Protein AF-A0A349DJU7-F1 (afdb_monomer)

Structure (mmCIF, N/CA/C/O backbone):
data_AF-A0A349DJU7-F1
#
_entry.id   AF-A0A349DJU7-F1
#
loop_
_atom_site.group_PDB
_atom_site.id
_atom_site.type_symbol
_atom_site.label_atom_id
_atom_site.label_alt_id
_atom_site.label_comp_id
_atom_site.label_asym_id
_atom_site.label_entity_id
_atom_site.label_seq_id
_atom_site.pdbx_PDB_ins_code
_atom_site.Cartn_x
_atom_site.Cartn_y
_atom_site.Cartn_z
_atom_site.occupancy
_atom_site.B_iso_or_equiv
_atom_site.auth_seq_id
_atom_site.auth_comp_id
_atom_site.auth_asym_id
_atom_site.auth_atom_id
_atom_site.pdbx_PDB_model_num
ATOM 1 N N . MET A 1 1 ? -60.338 13.382 97.356 1.00 34.09 1 MET A N 1
ATOM 2 C CA . MET A 1 1 ? -60.191 11.957 96.993 1.00 34.09 1 MET A CA 1
ATOM 3 C C . MET A 1 1 ? -60.891 11.732 95.663 1.00 34.09 1 MET A C 1
ATOM 5 O O . MET A 1 1 ? -62.050 12.097 95.578 1.00 34.09 1 MET A O 1
ATOM 9 N N . ASN A 1 2 ? -60.159 11.184 94.685 1.00 32.06 2 ASN A N 1
ATOM 10 C CA . ASN A 1 2 ? -60.593 10.556 93.423 1.00 32.06 2 ASN A CA 1
ATOM 11 C C . ASN A 1 2 ? -61.542 11.343 92.493 1.00 32.06 2 ASN A C 1
ATOM 13 O O . ASN A 1 2 ? -62.693 11.595 92.809 1.00 32.06 2 ASN A O 1
ATOM 17 N N . LEU A 1 3 ? -61.018 11.850 91.368 1.00 31.94 3 LEU A N 1
ATOM 18 C CA . LEU A 1 3 ? -60.907 11.160 90.061 1.00 31.94 3 LEU A CA 1
ATOM 19 C C . LEU A 1 3 ? -62.264 11.038 89.351 1.00 31.94 3 LEU A C 1
ATOM 21 O O . LEU A 1 3 ? -63.082 10.200 89.703 1.00 31.94 3 LEU A O 1
ATOM 25 N N . SER A 1 4 ? -62.458 11.777 88.258 1.00 38.03 4 SER A N 1
ATOM 26 C CA . SER A 1 4 ? -62.221 11.244 86.903 1.00 38.03 4 SER A CA 1
ATOM 27 C C . SER A 1 4 ? -62.918 12.084 85.821 1.00 38.03 4 SER A C 1
ATOM 29 O O . SER A 1 4 ? -64.134 12.217 85.763 1.00 38.03 4 SER A O 1
ATOM 31 N N . LEU A 1 5 ? -62.064 12.678 84.984 1.00 34.38 5 LEU A N 1
ATOM 32 C CA . LEU A 1 5 ? -62.212 13.008 83.566 1.00 34.38 5 LEU A CA 1
ATOM 33 C C . LEU A 1 5 ? -63.606 12.866 82.928 1.00 34.38 5 LEU A C 1
ATOM 35 O O . LEU A 1 5 ? -63.939 11.847 82.326 1.00 34.38 5 LEU A O 1
ATOM 39 N N . LEU A 1 6 ? -64.327 13.986 82.897 1.00 33.78 6 LEU A N 1
ATOM 40 C CA . LEU A 1 6 ? -65.381 14.252 81.924 1.00 33.78 6 LEU A CA 1
ATOM 41 C C . LEU A 1 6 ? -65.068 15.562 81.190 1.00 33.78 6 LEU A C 1
ATOM 43 O O . LEU A 1 6 ? -65.587 16.617 81.538 1.00 33.78 6 LEU A O 1
ATOM 47 N N . SER A 1 7 ? -64.166 15.529 80.203 1.00 33.59 7 SER A N 1
ATOM 48 C CA . SER A 1 7 ? -64.108 16.552 79.132 1.00 33.59 7 SER A CA 1
ATOM 49 C C . SER A 1 7 ? -63.314 16.063 77.910 1.00 33.59 7 SER A C 1
ATOM 51 O O . SER A 1 7 ? -62.453 16.739 77.356 1.00 33.59 7 SER A O 1
ATOM 53 N N . ILE A 1 8 ? -63.646 14.855 77.451 1.00 41.81 8 ILE A N 1
ATOM 54 C CA . ILE A 1 8 ? -63.489 14.479 76.044 1.00 41.81 8 ILE A CA 1
ATOM 55 C C . ILE A 1 8 ? -64.510 15.306 75.244 1.00 41.81 8 ILE A C 1
ATOM 57 O O . ILE A 1 8 ? -65.687 15.311 75.591 1.00 41.81 8 ILE A O 1
ATOM 61 N N . ARG A 1 9 ? -64.049 15.950 74.159 1.00 40.59 9 ARG A N 1
ATOM 62 C CA . ARG A 1 9 ? -64.791 16.773 73.170 1.00 40.59 9 ARG A CA 1
ATOM 63 C C . ARG A 1 9 ? -64.975 18.255 73.526 1.00 40.59 9 ARG A C 1
ATOM 65 O O . ARG A 1 9 ? -66.087 18.666 73.833 1.00 40.59 9 ARG A O 1
ATOM 72 N N . ARG A 1 10 ? -63.917 19.067 73.355 1.00 37.66 10 ARG A N 1
ATOM 73 C CA . ARG A 1 10 ? -63.949 20.327 72.550 1.00 37.66 10 ARG A CA 1
ATOM 74 C C . ARG A 1 10 ? -62.709 21.237 72.637 1.00 37.66 10 ARG A C 1
ATOM 76 O O . ARG A 1 10 ? -62.737 22.296 72.026 1.00 37.66 10 ARG A O 1
ATOM 83 N N . LEU A 1 11 ? -61.603 20.830 73.271 1.00 33.38 11 LEU A N 1
ATOM 84 C CA . LEU A 1 11 ? -60.382 21.661 73.331 1.00 33.38 11 LEU A CA 1
ATOM 85 C C . LEU A 1 11 ? -59.082 20.959 72.877 1.00 33.38 11 LEU A C 1
ATOM 87 O O . LEU A 1 11 ? -58.021 21.174 73.442 1.00 33.38 11 LEU A O 1
ATOM 91 N N . LEU A 1 12 ? -59.157 20.123 71.836 1.00 34.44 12 LEU A N 1
ATOM 92 C CA . LEU A 1 12 ? -57.987 19.515 71.171 1.00 34.44 12 LEU A CA 1
ATOM 93 C C . LEU A 1 12 ? -58.093 19.633 69.639 1.00 34.44 12 LEU A C 1
ATOM 95 O O . LEU A 1 12 ? -57.813 18.694 68.905 1.00 34.44 12 LEU A O 1
ATOM 99 N N . LEU A 1 13 ? -58.531 20.802 69.152 1.00 39.12 13 LEU A N 1
ATOM 100 C CA . LEU A 1 13 ? -58.452 21.156 67.727 1.00 39.12 13 LEU A CA 1
ATOM 101 C C . LEU A 1 13 ? -57.441 22.278 67.430 1.00 39.12 13 LEU A C 1
ATOM 103 O O . LEU A 1 13 ? -57.345 22.723 66.294 1.00 39.12 13 LEU A O 1
ATOM 107 N N . ILE A 1 14 ? -56.674 22.735 68.427 1.00 39.72 14 ILE A N 1
ATOM 108 C CA . ILE A 1 14 ? -55.642 23.771 68.264 1.00 39.72 14 ILE A CA 1
ATOM 109 C C . ILE A 1 14 ? -54.470 23.442 69.204 1.00 39.72 14 ILE A C 1
ATOM 111 O O . ILE A 1 14 ? -54.390 23.995 70.292 1.00 39.72 14 ILE A O 1
ATOM 115 N N . CYS A 1 15 ? -53.654 22.443 68.837 1.00 35.25 15 CYS A N 1
ATOM 116 C CA . CYS A 1 15 ? -52.238 22.251 69.239 1.00 35.25 15 CYS A CA 1
ATOM 117 C C . CYS A 1 15 ? -51.665 20.916 68.703 1.00 35.25 15 CYS A C 1
ATOM 119 O O . CYS A 1 15 ? -50.989 20.175 69.406 1.00 35.25 15 CYS A O 1
ATOM 121 N N . GLY A 1 16 ? -51.959 20.592 67.440 1.00 33.06 16 GLY A N 1
ATOM 122 C CA . GLY A 1 16 ? -51.398 19.431 66.732 1.00 33.06 16 GLY A CA 1
ATOM 123 C C . GLY A 1 16 ? -50.909 19.768 65.323 1.00 33.06 16 GLY A C 1
ATOM 124 O O . GLY A 1 16 ? -50.737 18.879 64.500 1.00 33.06 16 GLY A O 1
ATOM 125 N N . VAL A 1 17 ? -50.714 21.058 65.036 1.00 43.84 17 VAL A N 1
ATOM 126 C CA . VAL A 1 17 ? -49.970 21.534 63.868 1.00 43.84 17 VAL A CA 1
ATOM 127 C C . VAL A 1 17 ? -48.609 21.953 64.395 1.00 43.84 17 VAL A C 1
ATOM 129 O O . VAL A 1 17 ? -48.422 23.108 64.747 1.00 43.84 17 VAL A O 1
ATOM 132 N N . LEU A 1 18 ? -47.697 20.996 64.546 1.00 36.97 18 LEU A N 1
ATOM 133 C CA . LEU A 1 18 ? -46.265 21.249 64.696 1.00 36.97 18 LEU A CA 1
ATOM 134 C C . LEU A 1 18 ? -45.506 19.966 64.338 1.00 36.97 18 LEU A C 1
ATOM 136 O O . LEU A 1 18 ? -45.513 18.984 65.072 1.00 36.97 18 LEU A O 1
ATOM 140 N N . CYS A 1 19 ? -44.853 20.028 63.179 1.00 36.84 19 CYS A N 1
ATOM 141 C CA . CYS A 1 19 ? -43.759 19.166 62.743 1.00 36.84 19 CYS A CA 1
ATOM 142 C C . CYS A 1 19 ? -44.051 17.678 62.499 1.00 36.84 19 CYS A C 1
ATOM 144 O O . CYS A 1 19 ? -43.398 16.810 63.067 1.00 36.84 19 CYS A O 1
ATOM 146 N N . THR A 1 20 ? -44.822 17.374 61.456 1.00 34.31 20 THR A N 1
ATOM 147 C CA . THR A 1 20 ? -44.313 16.400 60.475 1.00 34.31 20 THR A CA 1
ATOM 148 C C . THR A 1 20 ? -43.337 17.136 59.558 1.00 34.31 20 THR A C 1
ATOM 150 O O . THR A 1 20 ? -43.656 17.465 58.416 1.00 34.31 20 THR A O 1
ATOM 153 N N . HIS A 1 21 ? -42.150 17.464 60.080 1.00 37.03 21 HIS A N 1
ATOM 154 C CA . HIS A 1 21 ? -41.001 17.599 59.194 1.00 37.03 21 HIS A CA 1
ATOM 155 C C . HIS A 1 21 ? -40.834 16.211 58.586 1.00 37.03 21 HIS A C 1
ATOM 157 O O . HIS A 1 21 ? -40.544 15.255 59.305 1.00 37.03 21 HIS A O 1
ATOM 163 N N . PHE A 1 22 ? -41.079 16.082 57.284 1.00 36.47 22 PHE A N 1
ATOM 164 C CA . PHE A 1 22 ? -40.456 15.008 56.531 1.00 36.47 22 PHE A CA 1
ATOM 165 C C . PHE A 1 22 ? -38.965 15.121 56.845 1.00 36.47 22 PHE A C 1
ATOM 167 O O . PHE A 1 22 ? -38.322 16.074 56.412 1.00 36.47 22 PHE A O 1
ATOM 174 N N . ALA A 1 23 ? -38.441 14.225 57.681 1.00 43.50 23 ALA A N 1
ATOM 175 C CA . ALA A 1 23 ? -37.009 14.060 57.803 1.00 43.50 23 ALA A CA 1
ATOM 176 C C . ALA A 1 23 ? -36.561 13.611 56.414 1.00 43.50 23 ALA A C 1
ATOM 178 O O . ALA A 1 23 ? -36.769 12.462 56.025 1.00 43.50 23 ALA A O 1
ATOM 179 N N . THR A 1 24 ? -36.069 14.554 55.614 1.00 54.66 24 THR A N 1
ATOM 180 C CA . THR A 1 24 ? -35.351 14.242 54.388 1.00 54.66 24 THR A CA 1
ATOM 181 C C . THR A 1 24 ? -34.268 13.257 54.794 1.00 54.66 24 THR A C 1
ATOM 183 O O . THR A 1 24 ? -33.504 13.532 55.718 1.00 54.66 24 THR A O 1
ATOM 186 N N . ALA A 1 25 ? -34.289 12.060 54.208 1.00 63.22 25 ALA A N 1
ATOM 187 C CA . ALA A 1 25 ? -33.298 11.043 54.515 1.00 63.22 25 ALA A CA 1
ATOM 188 C C . ALA A 1 25 ? -31.909 11.649 54.264 1.00 63.22 25 ALA A C 1
ATOM 190 O O . ALA A 1 25 ? -31.650 12.175 53.181 1.00 63.22 25 ALA A O 1
ATOM 191 N N . GLN A 1 26 ? -31.080 11.664 55.306 1.00 77.00 26 GLN A N 1
ATOM 192 C CA . GLN A 1 26 ? -29.774 12.320 55.318 1.00 77.00 26 GLN A CA 1
ATOM 193 C C . GLN A 1 26 ? -28.694 11.318 54.926 1.00 77.00 26 GLN A C 1
ATOM 195 O O . GLN A 1 26 ? -28.809 10.142 55.272 1.00 77.00 26 GLN A O 1
ATOM 200 N N . VAL A 1 27 ? -27.645 11.799 54.255 1.00 87.62 27 VAL A N 1
ATOM 201 C CA . VAL A 1 27 ? -26.446 11.000 53.967 1.00 87.62 27 VAL A CA 1
ATOM 202 C C . VAL A 1 27 ? -25.833 10.507 55.274 1.00 87.62 27 VAL A C 1
ATOM 204 O O . VAL A 1 27 ? -25.840 11.207 56.289 1.00 87.62 27 VAL A O 1
ATOM 207 N N . THR A 1 28 ? -25.320 9.279 55.280 1.00 88.44 28 THR A N 1
ATOM 208 C CA . THR A 1 28 ? -24.712 8.724 56.491 1.00 88.44 28 THR A CA 1
ATOM 209 C C . THR A 1 28 ? -23.391 9.428 56.819 1.00 88.44 28 THR A C 1
ATOM 211 O O . THR A 1 28 ? -22.663 9.887 55.938 1.00 88.44 28 THR A O 1
ATOM 214 N N . GLN A 1 29 ? -23.021 9.477 58.105 1.00 88.00 29 GLN A N 1
ATOM 215 C CA . GLN A 1 29 ? -21.727 10.044 58.513 1.00 88.00 29 GLN A CA 1
ATOM 216 C C . GLN A 1 29 ? -20.541 9.292 57.883 1.00 88.00 29 GLN A C 1
ATOM 218 O O . GLN A 1 29 ? -19.499 9.887 57.619 1.00 88.00 29 GLN A O 1
ATOM 223 N N . GLN A 1 30 ? -20.712 7.993 57.625 1.00 90.69 30 GLN A N 1
ATOM 224 C CA . GLN A 1 30 ? -19.721 7.154 56.959 1.00 90.69 30 GLN A CA 1
ATOM 225 C C . GLN A 1 30 ? -19.504 7.598 55.502 1.00 90.69 30 GLN A C 1
ATOM 227 O O . GLN A 1 30 ? -18.368 7.867 55.118 1.00 90.69 30 GLN A O 1
ATOM 232 N N . GLU A 1 31 ? -20.581 7.776 54.728 1.00 92.81 31 GLU A N 1
ATOM 233 C CA . GLU A 1 31 ? -20.514 8.293 53.353 1.00 92.81 31 GLU A CA 1
ATOM 234 C C . GLU A 1 31 ? -19.939 9.718 53.305 1.00 92.81 31 GLU A C 1
ATOM 236 O O . GLU A 1 31 ? -19.144 10.031 52.422 1.00 92.81 31 GLU A O 1
ATOM 241 N N . PHE A 1 32 ? -20.269 10.578 54.277 1.00 91.44 32 PHE A N 1
ATOM 242 C CA . PHE A 1 32 ? -19.666 11.912 54.391 1.00 91.44 32 PHE A CA 1
ATOM 243 C C . PHE A 1 32 ? -18.145 11.843 54.590 1.00 91.44 32 PHE A C 1
ATOM 245 O O . PHE A 1 32 ? -17.389 12.553 53.921 1.00 91.44 32 PHE A O 1
ATOM 252 N N . THR A 1 33 ? -17.671 10.967 55.481 1.00 90.94 33 THR A N 1
ATOM 253 C CA . THR A 1 33 ? -16.234 10.748 55.691 1.00 90.94 33 THR A CA 1
ATOM 254 C C . THR A 1 33 ? -15.561 10.184 54.438 1.00 90.94 33 THR A C 1
ATOM 256 O O . THR A 1 33 ? -14.476 10.648 54.079 1.00 90.94 33 THR A O 1
ATOM 259 N N . ALA A 1 34 ? -16.209 9.252 53.738 1.00 93.31 34 ALA A N 1
ATOM 260 C CA . ALA A 1 34 ? -15.712 8.700 52.481 1.00 93.31 34 ALA A CA 1
ATOM 261 C C . ALA A 1 34 ? -15.630 9.766 51.371 1.00 93.31 34 ALA A C 1
ATOM 263 O O . ALA A 1 34 ? -14.615 9.844 50.679 1.00 93.31 34 ALA A O 1
ATOM 264 N N . LEU A 1 35 ? -16.625 10.657 51.247 1.00 92.56 35 LEU A N 1
ATOM 265 C CA . LEU A 1 35 ? -16.588 11.794 50.311 1.00 92.56 35 LEU A CA 1
ATOM 266 C C . LEU A 1 35 ? -15.429 12.742 50.620 1.00 92.56 35 LEU A C 1
ATOM 268 O O . LEU A 1 35 ? -14.727 13.179 49.709 1.00 92.56 35 LEU A O 1
ATOM 272 N N . LYS A 1 36 ? -15.193 13.032 51.904 1.00 90.50 36 LYS A N 1
ATOM 273 C CA . LYS A 1 36 ? -14.080 13.884 52.336 1.00 90.50 36 LYS A CA 1
ATOM 274 C C . LYS A 1 36 ? -12.725 13.276 51.978 1.00 90.50 36 LYS A C 1
ATOM 276 O O . LYS A 1 36 ? -11.843 13.974 51.480 1.00 90.50 36 LYS A O 1
ATOM 281 N N . LEU A 1 37 ? -12.551 11.976 52.210 1.00 90.75 37 LEU A N 1
ATOM 282 C CA . LEU A 1 37 ? -11.323 11.267 51.848 1.00 90.75 37 LEU A CA 1
ATOM 283 C C . LEU A 1 37 ? -11.142 11.185 50.332 1.00 90.75 37 LEU A C 1
ATOM 285 O O . LEU A 1 37 ? -10.032 11.407 49.851 1.00 90.75 37 LEU A O 1
ATOM 289 N N . LEU A 1 38 ? -12.220 10.947 49.581 1.00 90.44 38 LEU A N 1
ATOM 290 C CA . LEU A 1 38 ? -12.200 10.978 48.122 1.00 90.44 38 LEU A CA 1
ATOM 291 C C . LEU A 1 38 ? -11.766 12.358 47.606 1.00 90.44 38 LEU A C 1
ATOM 293 O O . LEU A 1 38 ? -10.837 12.434 46.808 1.00 90.44 38 LEU A O 1
ATOM 297 N N . TYR A 1 39 ? -12.350 13.446 48.112 1.00 88.81 39 TYR A N 1
ATOM 298 C CA . TYR A 1 39 ? -11.969 14.817 47.751 1.00 88.81 39 TYR A CA 1
ATOM 299 C C . TYR A 1 39 ? -10.469 15.075 47.934 1.00 88.81 39 TYR A C 1
ATOM 301 O O . TYR A 1 39 ? -9.793 15.562 47.025 1.00 88.81 39 TYR A O 1
ATOM 309 N N . HIS A 1 40 ? -9.919 14.692 49.089 1.00 86.62 40 HIS A N 1
ATOM 310 C CA . HIS A 1 40 ? -8.486 14.826 49.343 1.00 86.62 40 HIS A CA 1
ATOM 311 C C . HIS A 1 40 ? -7.646 13.905 48.450 1.00 86.62 40 HIS A C 1
ATOM 313 O O . HIS A 1 40 ? -6.588 14.321 47.980 1.00 86.62 40 HIS A O 1
ATOM 319 N N . SER A 1 41 ? -8.124 12.691 48.160 1.00 85.31 41 SER A N 1
ATOM 320 C CA . SER A 1 41 ? -7.434 11.757 47.265 1.00 85.31 41 SER A CA 1
ATOM 321 C C . SER A 1 41 ? -7.343 12.249 45.824 1.00 85.31 41 SER A C 1
ATOM 323 O O . SER A 1 41 ? -6.383 11.923 45.133 1.00 85.31 41 SER A O 1
ATOM 325 N N . LEU A 1 42 ? -8.293 13.086 45.401 1.00 83.69 42 LEU A N 1
ATOM 326 C CA . LEU A 1 42 ? -8.304 13.756 44.102 1.00 83.69 42 LEU A CA 1
ATOM 327 C C . LEU A 1 42 ? -7.402 15.005 44.071 1.00 83.69 42 LEU A C 1
ATOM 329 O O . LEU A 1 42 ? -7.373 15.707 43.065 1.00 83.69 42 LEU A O 1
ATOM 333 N N . GLY A 1 43 ? -6.677 15.299 45.157 1.00 81.75 43 GLY A N 1
ATOM 334 C CA . GLY A 1 43 ? -5.806 16.471 45.271 1.00 81.75 43 GLY A CA 1
ATOM 335 C C . GLY A 1 43 ? -6.523 17.751 45.708 1.00 81.75 43 GLY A C 1
ATOM 336 O O . GLY A 1 43 ? -5.948 18.828 45.582 1.00 81.75 43 GLY A O 1
ATOM 337 N N . GLY A 1 44 ? -7.757 17.654 46.220 1.00 80.00 44 GLY A N 1
ATOM 338 C CA . GLY A 1 44 ? -8.582 18.812 46.582 1.00 80.00 44 GLY A CA 1
ATOM 339 C C . GLY A 1 44 ? -8.873 19.732 45.389 1.00 80.00 44 GLY A C 1
ATOM 340 O O . GLY A 1 44 ? -8.525 20.912 45.439 1.00 80.00 44 GLY A O 1
ATOM 341 N N . PRO A 1 45 ? -9.438 19.197 44.293 1.00 79.06 45 PRO A N 1
ATOM 342 C CA . PRO A 1 45 ? -9.605 19.939 43.052 1.00 79.06 45 PRO A CA 1
ATOM 343 C C . PRO A 1 45 ? -10.551 21.134 43.239 1.00 79.06 45 PRO A C 1
ATOM 345 O O . PRO A 1 45 ? -11.625 21.007 43.825 1.00 79.06 45 PRO A O 1
ATOM 348 N N . THR A 1 46 ? -10.166 22.292 42.698 1.00 81.69 46 THR A N 1
ATOM 349 C CA . THR A 1 46 ? -10.887 23.568 42.865 1.00 81.69 46 THR A CA 1
ATOM 350 C C . THR A 1 46 ? -12.324 23.535 42.348 1.00 81.69 46 THR A C 1
ATOM 352 O O . THR A 1 46 ? -13.196 24.220 42.875 1.00 81.69 46 THR A O 1
ATOM 355 N N . GLU A 1 47 ? -12.591 22.721 41.330 1.00 80.81 47 GLU A N 1
ATOM 356 C CA . GLU A 1 47 ? -13.926 22.474 40.783 1.00 80.81 47 GLU A CA 1
ATOM 357 C C . GLU A 1 47 ? -14.876 21.821 41.801 1.00 80.81 47 GLU A C 1
ATOM 359 O O . GLU A 1 47 ? -16.087 21.992 41.709 1.00 80.81 47 GLU A O 1
ATOM 364 N N . LEU A 1 48 ? -14.337 21.144 42.820 1.00 84.56 48 LEU A N 1
ATOM 365 C CA . LEU A 1 48 ? -15.106 20.548 43.910 1.00 84.56 48 LEU A CA 1
ATOM 366 C C . LEU A 1 48 ? -15.115 21.421 45.170 1.00 84.56 48 LEU A C 1
ATOM 368 O O . LEU A 1 48 ? -15.529 20.951 46.221 1.00 84.56 48 LEU A O 1
ATOM 372 N N . ASN A 1 49 ? -14.734 22.703 45.092 1.00 81.94 49 ASN A N 1
ATOM 373 C CA . ASN A 1 49 ? -14.817 23.634 46.230 1.00 81.94 49 ASN A CA 1
ATOM 374 C C . ASN A 1 49 ? -16.247 23.785 46.792 1.00 81.94 49 ASN A C 1
ATOM 376 O O . ASN A 1 49 ? -16.416 24.213 47.932 1.00 81.94 49 ASN A O 1
ATOM 380 N N . GLY A 1 50 ? -17.276 23.442 46.006 1.00 82.50 50 GLY A N 1
ATOM 381 C CA . GLY A 1 50 ? -18.666 23.368 46.470 1.00 82.50 50 GLY A CA 1
ATOM 382 C C . GLY A 1 50 ? -18.934 22.225 47.458 1.00 82.50 50 GLY A C 1
ATOM 383 O O . GLY A 1 50 ? -19.932 22.267 48.175 1.00 82.50 50 GLY A O 1
ATOM 384 N N . TRP A 1 51 ? -18.046 21.227 47.537 1.00 86.75 51 TRP A N 1
ATOM 385 C CA . TRP A 1 51 ? -18.094 20.171 48.544 1.00 86.75 51 TRP A CA 1
ATOM 386 C C . TRP A 1 51 ? -17.641 20.743 49.891 1.00 86.75 51 TRP A C 1
ATOM 388 O O . TRP A 1 51 ? -16.460 20.751 50.246 1.00 86.75 51 TRP A O 1
ATOM 398 N N . ASN A 1 52 ? -18.595 21.297 50.637 1.00 82.62 52 ASN A N 1
ATOM 399 C CA . ASN A 1 52 ? -18.306 21.986 51.883 1.00 82.62 52 ASN A CA 1
ATOM 400 C C . ASN A 1 52 ? -18.145 21.000 53.053 1.00 82.62 52 ASN A C 1
ATOM 402 O O . ASN A 1 52 ? -19.124 20.512 53.608 1.00 82.62 52 ASN A O 1
ATOM 406 N N . PHE A 1 53 ? -16.900 20.773 53.477 1.00 84.12 53 PHE A N 1
ATOM 407 C CA . PHE A 1 53 ? -16.560 19.931 54.634 1.00 84.12 53 PHE A CA 1
ATOM 408 C C . PHE A 1 53 ? -16.315 20.714 55.939 1.00 84.12 53 PHE A C 1
ATOM 410 O O . PHE A 1 53 ? -15.704 20.176 56.868 1.00 84.12 53 PHE A O 1
ATOM 417 N N . THR A 1 54 ? -16.704 21.996 56.001 1.00 72.56 54 THR A N 1
ATOM 418 C CA . THR A 1 54 ? -16.473 22.859 57.179 1.00 72.56 54 THR A CA 1
ATOM 419 C C . THR A 1 54 ? -17.470 22.619 58.307 1.00 72.56 54 THR A C 1
ATOM 421 O O . THR A 1 54 ? -17.110 22.765 59.476 1.00 72.56 54 THR A O 1
ATOM 424 N N . SER A 1 55 ? -18.697 22.203 57.987 1.00 64.19 55 SER A N 1
ATOM 425 C CA . SER A 1 55 ? -19.605 21.648 58.981 1.00 64.19 55 SER A CA 1
ATOM 426 C C . SER A 1 55 ? -19.182 20.203 59.262 1.00 64.19 55 SER A C 1
ATOM 428 O O . SER A 1 55 ? -18.781 19.455 58.371 1.00 64.19 55 SER A O 1
ATOM 430 N N . ALA A 1 56 ? -19.252 19.767 60.518 1.00 59.31 56 ALA A N 1
ATOM 431 C CA . ALA A 1 56 ? -19.024 18.362 60.859 1.00 59.31 56 ALA A CA 1
ATOM 432 C C . ALA A 1 56 ? -20.211 17.461 60.455 1.00 59.31 56 ALA A C 1
ATOM 434 O O . ALA A 1 56 ? -20.348 16.366 60.995 1.00 59.31 56 ALA A O 1
ATOM 435 N N . SER A 1 57 ? -21.114 17.931 59.586 1.00 69.69 57 SER A N 1
ATOM 436 C CA . SER A 1 57 ? -22.436 17.346 59.418 1.00 69.69 57 SER A CA 1
ATOM 437 C C . SER A 1 57 ? -22.652 16.805 58.013 1.00 69.69 57 SER A C 1
ATOM 439 O O . SER A 1 57 ? -22.565 17.531 57.027 1.00 69.69 57 SER A O 1
ATOM 441 N N . ALA A 1 58 ? -23.058 15.537 57.944 1.00 75.25 58 ALA A N 1
ATOM 442 C CA . ALA A 1 58 ? -23.563 14.922 56.722 1.00 75.25 58 ALA A CA 1
ATOM 443 C C . ALA A 1 58 ? -24.839 15.600 56.169 1.00 75.25 58 ALA A C 1
ATOM 445 O O . ALA A 1 58 ? -25.228 15.319 55.038 1.00 75.25 58 ALA A O 1
ATOM 446 N N . ASN A 1 59 ? -25.453 16.522 56.929 1.00 72.94 59 ASN A N 1
ATOM 447 C CA . ASN A 1 59 ? -26.670 17.236 56.540 1.00 72.94 59 ASN A CA 1
ATOM 448 C C . ASN A 1 59 ? -26.489 18.179 55.338 1.00 72.94 59 ASN A C 1
ATOM 450 O O . ASN A 1 59 ? -27.474 18.559 54.707 1.00 72.94 59 ASN A O 1
ATOM 454 N N . ASP A 1 60 ? -25.250 18.558 55.019 1.00 76.50 60 ASP A N 1
ATOM 455 C CA . ASP A 1 60 ? -24.964 19.480 53.915 1.00 76.50 60 ASP A CA 1
ATOM 456 C C . ASP A 1 60 ? -24.758 18.759 52.571 1.00 76.50 60 ASP A C 1
ATOM 458 O O . ASP A 1 60 ? -24.742 19.413 51.523 1.00 76.50 60 ASP A O 1
ATOM 462 N N . VAL A 1 61 ? -24.634 17.422 52.568 1.00 83.56 61 VAL A N 1
ATOM 463 C CA . VAL A 1 61 ? -24.453 16.632 51.340 1.00 83.56 61 VAL A CA 1
ATOM 464 C C . VAL A 1 61 ? -25.780 16.518 50.607 1.00 83.56 61 VAL A C 1
ATOM 466 O O . VAL A 1 61 ? -26.734 15.908 51.088 1.00 83.56 61 VAL A O 1
ATOM 469 N N . ASN A 1 62 ? -25.844 17.095 49.413 1.00 84.00 62 ASN A N 1
ATOM 470 C CA . ASN A 1 62 ? -27.053 17.102 48.604 1.00 84.00 62 ASN A CA 1
ATOM 471 C C . ASN A 1 62 ? -26.721 17.211 47.105 1.00 84.00 62 ASN A C 1
ATOM 473 O O . ASN A 1 62 ? -25.559 17.309 46.718 1.00 84.00 62 ASN A O 1
ATOM 477 N N . ASN A 1 63 ? -27.753 17.222 46.260 1.00 86.56 63 ASN A N 1
ATOM 478 C CA . ASN A 1 63 ? -27.624 17.218 44.796 1.00 86.56 63 ASN A CA 1
ATOM 479 C C . ASN A 1 63 ? -27.061 18.520 44.190 1.00 86.56 63 ASN A C 1
ATOM 481 O O . ASN A 1 63 ? -26.940 18.606 42.973 1.00 86.56 63 ASN A O 1
ATOM 485 N N . SER A 1 64 ? -26.745 19.541 44.995 1.00 86.81 64 SER A N 1
ATOM 486 C CA . SER A 1 64 ? -25.994 20.720 44.546 1.00 86.81 64 SER A CA 1
ATOM 487 C C . SER A 1 64 ? -24.484 20.489 44.496 1.00 86.81 64 SER A C 1
ATOM 489 O O . SER A 1 64 ? -23.768 21.290 43.897 1.00 86.81 64 SER A O 1
ATOM 491 N N . TRP A 1 65 ? -23.984 19.426 45.135 1.00 89.31 65 TRP A N 1
ATOM 492 C CA . TRP A 1 65 ? -22.573 19.070 45.078 1.00 89.31 65 TRP A CA 1
ATOM 493 C C . TRP A 1 65 ? -22.249 18.516 43.695 1.00 89.31 65 TRP A C 1
ATOM 495 O O . TRP A 1 65 ? -22.858 17.544 43.247 1.00 89.31 65 TRP A O 1
ATOM 505 N N . GLU A 1 66 ? -21.271 19.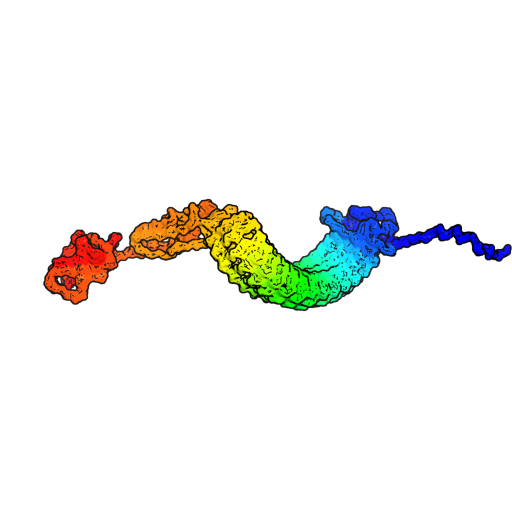137 43.035 1.00 88.44 66 GLU A N 1
ATOM 506 C CA . GLU A 1 66 ? -20.871 18.792 41.672 1.00 88.44 66 GLU A CA 1
ATOM 507 C C . GLU A 1 66 ? -20.631 17.283 41.529 1.00 88.44 66 GLU A C 1
ATOM 509 O O . GLU A 1 66 ? -19.919 16.673 42.333 1.00 88.44 66 GLU A O 1
ATOM 514 N N . GLY A 1 67 ? -21.266 16.687 40.518 1.00 89.31 67 GLY A N 1
ATOM 515 C CA . GLY A 1 67 ? -21.150 15.268 40.188 1.00 89.31 67 GLY A CA 1
ATOM 516 C C . GLY A 1 67 ? -21.829 14.282 41.146 1.00 89.31 67 GLY A C 1
ATOM 517 O O . GLY A 1 67 ? -21.743 13.077 40.893 1.00 89.31 67 GLY A O 1
ATOM 518 N N . LEU A 1 68 ? -22.505 14.730 42.211 1.00 92.94 68 LEU A N 1
ATOM 519 C CA . LEU A 1 68 ? -23.186 13.843 43.159 1.00 92.94 68 LEU A CA 1
ATOM 520 C C . LEU A 1 68 ? -24.684 13.699 42.875 1.00 92.94 68 LEU A C 1
ATOM 522 O O . LEU A 1 68 ? -25.371 14.655 42.526 1.00 92.94 68 LEU A O 1
ATOM 526 N N . ILE A 1 69 ? -25.206 12.491 43.100 1.00 93.38 69 ILE A N 1
ATOM 527 C CA . ILE A 1 69 ? -26.648 12.248 43.238 1.00 93.38 69 ILE A CA 1
ATOM 528 C C . ILE A 1 69 ? -26.890 11.516 44.552 1.00 93.38 69 ILE A C 1
ATOM 530 O O . ILE A 1 69 ? -26.312 10.457 44.806 1.00 93.38 69 ILE A O 1
ATOM 534 N N . VAL A 1 70 ? -27.780 12.076 45.361 1.00 92.19 70 VAL A N 1
ATOM 535 C CA . VAL A 1 70 ? -28.262 11.554 46.633 1.00 92.19 70 VAL A CA 1
ATOM 536 C C . VAL A 1 70 ? -29.726 11.150 46.483 1.00 92.19 70 VAL A C 1
ATOM 538 O O . VAL A 1 70 ? -30.582 11.967 46.138 1.00 92.19 70 VAL A O 1
ATOM 541 N N . GLU A 1 71 ? -30.025 9.883 46.769 1.00 92.00 71 GLU A N 1
ATOM 542 C CA . GLU A 1 71 ? -31.383 9.327 46.762 1.00 92.00 71 GLU A CA 1
ATOM 543 C C . GLU A 1 71 ? -31.621 8.585 48.076 1.00 92.00 71 GLU A C 1
ATOM 545 O O . GLU A 1 71 ? -30.792 7.782 48.499 1.00 92.00 71 GLU A O 1
ATOM 550 N N . GLY A 1 72 ? -32.754 8.843 48.737 1.00 88.06 72 GLY A N 1
ATOM 551 C CA . GLY A 1 72 ? -33.127 8.110 49.952 1.00 88.06 72 GLY A CA 1
ATOM 552 C C . GLY A 1 72 ? -32.116 8.216 51.102 1.00 88.06 72 GLY A C 1
ATOM 553 O O . GLY A 1 72 ? -32.065 7.311 51.925 1.00 88.06 72 GLY A O 1
ATOM 554 N N . GLY A 1 73 ? -31.329 9.298 51.160 1.00 89.12 73 GLY A N 1
ATOM 555 C CA . GLY A 1 73 ? -30.291 9.491 52.177 1.00 89.12 73 GLY A CA 1
ATOM 556 C C . GLY A 1 73 ? -28.988 8.749 51.902 1.00 89.12 73 GLY A C 1
ATOM 557 O O . GLY A 1 73 ? -28.224 8.521 52.826 1.00 89.12 73 GLY A O 1
ATOM 558 N N . HIS A 1 74 ? -28.719 8.375 50.651 1.00 93.31 74 HIS A N 1
ATOM 559 C CA . HIS A 1 74 ? -27.464 7.736 50.265 1.00 93.31 74 HIS A CA 1
ATOM 560 C C . HIS A 1 74 ? -26.897 8.324 48.984 1.00 93.31 74 HIS A C 1
ATOM 562 O O . HIS A 1 74 ? -27.646 8.747 48.100 1.00 93.31 74 HIS A O 1
ATOM 568 N N . VAL A 1 75 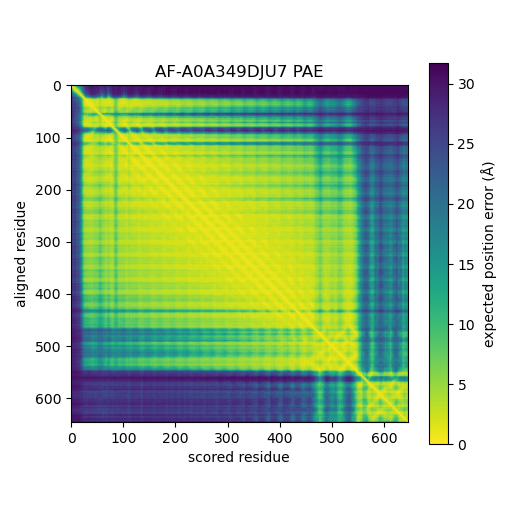? -25.572 8.292 48.853 1.00 95.00 75 VAL A N 1
ATOM 569 C CA . VAL A 1 75 ? -24.897 8.666 47.609 1.00 95.00 75 VAL A CA 1
ATOM 570 C C . VAL A 1 75 ? -25.074 7.525 46.608 1.00 95.00 75 VAL A C 1
ATOM 572 O O . VAL A 1 75 ? -24.574 6.418 46.797 1.00 95.00 75 VAL A O 1
ATOM 575 N N . THR A 1 76 ? -25.800 7.787 45.523 1.00 96.38 76 THR A N 1
ATOM 576 C CA . THR A 1 76 ? -26.092 6.797 44.473 1.00 96.38 76 THR A CA 1
ATOM 577 C C . THR A 1 76 ? -25.292 7.026 43.196 1.00 96.38 76 THR A C 1
ATOM 579 O O . THR A 1 76 ? -25.120 6.097 42.405 1.00 96.38 76 THR A O 1
ATOM 582 N N . SER A 1 77 ? -24.740 8.223 43.000 1.00 96.94 77 SER A N 1
ATOM 583 C CA . SER A 1 77 ? -23.847 8.523 41.883 1.00 96.94 77 SER A CA 1
ATOM 584 C C . SER A 1 77 ? -22.732 9.459 42.316 1.00 96.94 77 SER A C 1
ATOM 586 O O . SER A 1 77 ? -22.999 10.490 42.926 1.00 96.94 77 SER A O 1
ATOM 588 N N . ILE A 1 78 ? -21.510 9.122 41.914 1.00 95.19 78 ILE A N 1
ATOM 589 C CA . ILE A 1 78 ? -20.349 10.008 41.880 1.00 95.19 78 ILE A CA 1
ATOM 590 C C . ILE A 1 78 ? -19.887 10.032 40.422 1.00 95.19 78 ILE A C 1
ATOM 592 O O . ILE A 1 78 ? -19.407 9.026 39.902 1.00 95.19 78 ILE A O 1
ATOM 596 N N . ASN A 1 79 ? -20.080 11.156 39.740 1.00 92.75 79 ASN A N 1
ATOM 597 C CA . ASN A 1 79 ? -19.698 11.347 38.348 1.00 92.75 79 ASN A CA 1
ATOM 598 C C . ASN A 1 79 ? -18.834 12.595 38.206 1.00 92.75 79 ASN A C 1
ATOM 600 O O . ASN A 1 79 ? -19.328 13.690 37.950 1.00 92.75 79 ASN A O 1
ATOM 604 N N . LEU A 1 80 ? -17.537 12.398 38.385 1.00 88.44 80 LEU A N 1
ATOM 605 C CA . LEU A 1 80 ? -16.521 13.424 38.281 1.00 88.44 80 LEU A CA 1
ATOM 606 C C . LEU A 1 80 ? -15.707 13.142 37.019 1.00 88.44 80 LEU A C 1
ATOM 608 O O . LEU A 1 80 ? -15.118 12.070 36.875 1.00 88.44 80 LEU A O 1
ATOM 612 N N . ARG A 1 81 ? -15.673 14.100 36.090 1.00 78.50 81 ARG A N 1
ATOM 613 C CA . ARG A 1 81 ? -14.873 14.004 34.864 1.00 78.50 81 ARG A CA 1
ATOM 614 C C . ARG A 1 81 ? -14.114 15.297 34.640 1.00 78.50 81 ARG A C 1
ATOM 616 O O . ARG A 1 81 ? -14.724 16.358 34.537 1.00 78.50 81 ARG A O 1
ATOM 623 N N . LYS A 1 82 ? -12.794 15.200 34.506 1.00 71.00 82 LYS A N 1
ATOM 624 C CA . LYS A 1 82 ? -11.957 16.354 34.177 1.00 71.00 82 LYS A CA 1
ATOM 625 C C . LYS A 1 82 ? -11.768 16.453 32.663 1.00 71.00 82 LYS A C 1
ATOM 627 O O . LYS A 1 82 ? -11.452 15.464 32.012 1.00 71.00 82 LYS A O 1
ATOM 632 N N . ALA A 1 83 ? -11.988 17.640 32.097 1.00 55.25 83 ALA A N 1
ATOM 633 C CA . ALA A 1 83 ? -11.784 17.902 30.666 1.00 55.25 83 ALA A CA 1
ATOM 634 C C . ALA A 1 83 ? -10.355 18.377 30.334 1.00 55.25 83 ALA A C 1
ATOM 636 O O . ALA A 1 83 ? -9.970 18.389 29.168 1.00 55.25 83 ALA A O 1
ATOM 637 N N . ASP A 1 84 ? -9.584 18.782 31.347 1.00 55.88 84 ASP A N 1
ATOM 638 C CA . ASP A 1 84 ? -8.290 19.444 31.190 1.00 55.88 84 ASP A CA 1
ATOM 639 C C . ASP A 1 84 ? -7.137 18.590 31.747 1.00 55.88 84 ASP A C 1
ATOM 641 O O . ASP A 1 84 ? -7.056 18.327 32.950 1.00 55.88 84 ASP A O 1
ATOM 645 N N . PHE A 1 85 ? -6.231 18.190 30.849 1.00 55.56 85 PHE A N 1
ATOM 646 C CA . PHE A 1 85 ? -5.027 17.396 31.119 1.00 55.56 85 PHE A CA 1
ATOM 647 C C . PHE A 1 85 ? -3.880 18.210 31.748 1.00 55.56 85 PHE A C 1
ATOM 649 O O . PHE A 1 85 ? -2.833 17.646 32.063 1.00 55.56 85 PHE A O 1
ATOM 656 N N . SER A 1 86 ? -4.036 19.530 31.903 1.00 50.09 86 SER A N 1
ATOM 657 C CA . SER A 1 86 ? -2.949 20.446 32.273 1.00 50.09 86 SER A CA 1
ATOM 658 C C . SER A 1 86 ? -2.815 20.745 33.774 1.00 50.09 86 SER A C 1
ATOM 660 O O . SER A 1 86 ? -1.908 21.480 34.164 1.00 50.09 86 SER A O 1
ATOM 662 N N . ASN A 1 87 ? -3.653 20.169 34.649 1.00 49.00 87 ASN A N 1
ATOM 663 C CA . ASN A 1 87 ? -3.576 20.463 36.085 1.00 49.00 87 ASN A CA 1
ATOM 664 C C . ASN A 1 87 ? -2.532 19.577 36.821 1.00 49.00 87 ASN A C 1
ATOM 666 O O . ASN A 1 87 ? -2.668 18.351 36.830 1.00 49.00 87 ASN A O 1
ATOM 670 N N . PRO A 1 88 ? -1.519 20.173 37.485 1.00 52.50 88 PRO A N 1
ATOM 671 C CA . PRO A 1 88 ? -0.402 19.465 38.123 1.00 52.50 88 PRO A CA 1
ATOM 672 C C . PRO A 1 88 ? -0.697 18.874 39.514 1.00 52.50 88 PRO A C 1
ATOM 674 O O . PRO A 1 88 ? 0.209 18.312 40.133 1.00 52.50 88 PRO A O 1
ATOM 677 N N . THR A 1 89 ? -1.917 18.996 40.051 1.00 58.91 89 THR A N 1
ATOM 678 C CA . THR A 1 89 ? -2.235 18.434 41.376 1.00 58.91 89 THR A CA 1
ATOM 679 C C . THR A 1 89 ? -2.386 16.912 41.302 1.00 58.91 89 THR A C 1
ATOM 681 O O . THR A 1 89 ? -3.366 16.370 40.798 1.00 58.91 89 THR A O 1
ATOM 684 N N . LEU A 1 90 ? -1.350 16.213 41.769 1.00 60.66 90 LEU A N 1
ATOM 685 C CA . LEU A 1 90 ? -1.301 14.756 41.870 1.00 60.66 90 LEU A CA 1
ATOM 686 C C . LEU A 1 90 ? -2.175 14.282 43.036 1.00 60.66 90 LEU A C 1
ATOM 688 O O . LEU A 1 90 ? -1.940 14.669 44.181 1.00 60.66 90 LEU A O 1
ATOM 692 N N . GLY A 1 91 ? -3.145 13.415 42.749 1.00 66.06 91 GLY A N 1
ATOM 693 C CA . GLY A 1 91 ? -3.923 12.723 43.768 1.00 66.06 91 GLY A CA 1
ATOM 694 C C . GLY A 1 91 ? -3.114 11.632 44.481 1.00 66.06 91 GLY A C 1
ATOM 695 O O . GLY A 1 91 ? -2.185 11.053 43.910 1.00 66.06 91 GLY A O 1
ATOM 696 N N . SER A 1 92 ? -3.470 11.326 45.733 1.00 75.25 92 SER A N 1
ATOM 697 C CA . SER A 1 92 ? -2.811 10.290 46.550 1.00 75.25 92 SER A CA 1
ATOM 698 C C . SER A 1 92 ? -3.300 8.862 46.269 1.00 75.25 92 SER A C 1
ATOM 700 O O . SER A 1 92 ? -2.713 7.915 46.791 1.00 75.25 92 SER A O 1
ATOM 702 N N . GLY A 1 93 ? -4.317 8.708 45.414 1.00 78.69 93 GLY A N 1
ATOM 703 C CA . GLY A 1 93 ? -4.872 7.421 44.993 1.00 78.69 93 GLY A CA 1
ATOM 704 C C . GLY A 1 93 ? -6.181 7.034 45.669 1.00 78.69 93 GLY A C 1
ATOM 705 O O . GLY A 1 93 ? -6.530 7.562 46.722 1.00 78.69 93 GLY A O 1
ATOM 706 N N . LEU A 1 94 ? -6.921 6.103 45.060 1.00 86.75 94 LEU A N 1
ATOM 707 C CA . LEU A 1 94 ? -8.187 5.608 45.611 1.00 86.75 94 LEU A CA 1
ATOM 708 C C . LEU A 1 94 ? -7.965 4.937 46.972 1.00 86.75 94 LEU A C 1
ATOM 710 O O . LEU A 1 94 ? -7.207 3.978 47.091 1.00 86.75 94 LEU A O 1
ATOM 714 N N . THR A 1 95 ? -8.658 5.424 48.002 1.00 89.62 95 THR A N 1
ATOM 715 C CA . THR A 1 95 ? -8.570 4.853 49.354 1.00 89.62 95 THR A CA 1
ATOM 716 C C . THR A 1 95 ? -9.599 3.730 49.556 1.00 89.62 95 THR A C 1
ATOM 718 O O . THR A 1 95 ? -10.649 3.755 48.909 1.00 89.62 95 THR A O 1
ATOM 721 N N . PRO A 1 96 ? -9.369 2.780 50.487 1.00 93.44 96 PRO A N 1
ATOM 722 C CA . PRO A 1 96 ? -10.332 1.721 50.822 1.00 93.44 96 PRO A CA 1
ATOM 723 C C . PRO A 1 96 ? -11.743 2.213 51.172 1.00 93.44 96 PRO A C 1
ATOM 725 O O . PRO A 1 96 ? -12.718 1.509 50.922 1.00 93.44 96 PRO A O 1
ATOM 728 N N . THR A 1 97 ? -11.869 3.448 51.673 1.00 94.31 97 THR A N 1
ATOM 729 C CA . THR A 1 97 ? -13.169 4.062 52.001 1.00 94.31 97 THR A CA 1
ATOM 730 C C . THR A 1 97 ? -14.079 4.266 50.792 1.00 94.31 97 THR A C 1
ATOM 732 O O . THR A 1 97 ? -15.266 4.518 50.952 1.00 94.31 97 THR A O 1
ATOM 735 N N . ILE A 1 98 ? -13.583 4.067 49.565 1.00 93.75 98 ILE A N 1
ATOM 736 C CA . ILE A 1 98 ? -14.452 3.985 48.388 1.00 93.75 98 ILE A CA 1
ATOM 737 C C . ILE A 1 98 ? -15.499 2.868 48.511 1.00 93.75 98 ILE A C 1
ATOM 739 O O . ILE A 1 98 ? -16.553 2.972 47.901 1.00 93.75 98 ILE A O 1
ATOM 743 N N . GLY A 1 99 ? -15.242 1.823 49.308 1.00 94.38 99 GLY A N 1
ATOM 744 C CA . GLY A 1 99 ? -16.207 0.759 49.592 1.00 94.38 99 GLY A CA 1
ATOM 745 C C . GLY A 1 99 ? -17.344 1.162 50.541 1.00 94.38 99 GLY A C 1
ATOM 746 O O . GLY A 1 99 ? -18.277 0.381 50.714 1.00 94.38 99 GLY A O 1
ATOM 747 N N . ASP A 1 100 ? -17.297 2.362 51.127 1.00 95.81 100 ASP A N 1
ATOM 748 C CA . ASP A 1 100 ? -18.259 2.854 52.122 1.00 95.81 100 ASP A CA 1
ATOM 749 C C . ASP A 1 100 ? -19.500 3.537 51.506 1.00 95.81 100 ASP A C 1
ATOM 751 O O . ASP A 1 100 ? -20.257 4.208 52.208 1.00 95.81 100 ASP A O 1
ATOM 755 N N . PHE A 1 101 ? -19.743 3.357 50.201 1.00 95.81 101 PHE A N 1
ATOM 756 C CA . PHE A 1 101 ? -20.932 3.854 49.494 1.00 95.81 101 PHE A CA 1
ATOM 757 C C . PHE A 1 101 ? -21.885 2.703 49.112 1.00 95.81 101 PHE A C 1
ATOM 759 O O . PHE A 1 101 ? -21.949 2.297 47.948 1.00 95.81 101 PHE A O 1
ATOM 766 N N . PRO A 1 102 ? -22.658 2.139 50.059 1.00 93.00 102 PRO A N 1
ATOM 767 C CA . PRO A 1 102 ? -23.405 0.896 49.840 1.00 93.00 102 PRO A CA 1
ATOM 768 C C . PRO A 1 102 ? -24.515 1.006 48.781 1.00 93.00 102 PRO A C 1
ATOM 770 O O . PRO A 1 102 ? -24.908 -0.005 48.195 1.00 93.00 102 PRO A O 1
ATOM 773 N N . ALA A 1 103 ? -25.028 2.211 48.516 1.00 96.38 103 ALA A N 1
ATOM 774 C CA . ALA A 1 103 ? -26.076 2.455 47.523 1.00 96.38 103 ALA A CA 1
ATOM 775 C C . ALA A 1 103 ? -25.544 2.934 46.159 1.00 96.38 103 ALA A C 1
ATOM 777 O O . ALA A 1 103 ? -26.346 3.248 45.275 1.00 96.38 103 ALA A O 1
ATOM 778 N N . LEU A 1 104 ? -24.220 3.005 45.976 1.00 97.88 104 LEU A N 1
ATOM 779 C CA . LEU A 1 104 ? -23.620 3.579 44.776 1.00 97.88 104 LEU A CA 1
ATOM 780 C C . LEU A 1 104 ? -23.942 2.738 43.537 1.00 97.88 104 LEU A C 1
ATOM 782 O O . LEU A 1 104 ? -23.650 1.545 43.488 1.00 97.88 104 LEU A O 1
ATOM 786 N N . LYS A 1 105 ? -24.521 3.384 42.524 1.00 98.12 105 LYS A N 1
ATOM 787 C CA . LYS A 1 105 ? -24.852 2.811 41.211 1.00 98.12 105 LYS A CA 1
ATOM 788 C C . LYS A 1 105 ? -23.867 3.262 40.133 1.00 98.12 105 LYS A C 1
ATOM 790 O O . LYS A 1 105 ? -23.625 2.525 39.182 1.00 98.12 105 LYS A O 1
ATOM 795 N N . ARG A 1 106 ? -23.285 4.456 40.269 1.00 98.12 106 ARG A N 1
ATOM 796 C CA . ARG A 1 106 ? -22.319 5.021 39.316 1.00 98.12 106 ARG A CA 1
ATOM 797 C C . ARG A 1 106 ? -21.109 5.580 40.053 1.00 98.12 106 ARG A C 1
ATOM 799 O O . ARG A 1 106 ? -21.268 6.430 40.925 1.00 98.12 106 ARG A O 1
ATOM 806 N N . LEU A 1 107 ? -19.921 5.144 39.647 1.00 96.44 107 LEU A N 1
ATOM 807 C CA . LEU A 1 107 ? -18.642 5.726 40.034 1.00 96.44 107 LEU A CA 1
ATOM 808 C C . LEU A 1 107 ? -17.844 6.044 38.771 1.00 96.44 107 LEU A C 1
ATOM 810 O O . LEU A 1 107 ? -17.390 5.140 38.075 1.00 96.44 107 LEU A O 1
ATOM 814 N N . SER A 1 108 ? -17.664 7.328 38.489 1.00 94.19 108 SER A N 1
ATOM 815 C CA . SER A 1 108 ? -16.804 7.826 37.421 1.00 94.19 108 SER A CA 1
ATOM 816 C C . SER A 1 108 ? -15.857 8.869 37.991 1.00 94.19 108 SER A C 1
ATOM 818 O O . SER A 1 108 ? -16.319 9.845 38.580 1.00 94.19 108 SER A O 1
ATOM 820 N N . LEU A 1 109 ? -14.554 8.647 37.819 1.00 90.19 109 LEU A N 1
ATOM 821 C CA . LEU A 1 109 ? -13.476 9.553 38.242 1.00 90.19 109 LEU A CA 1
ATOM 822 C C . LEU A 1 109 ? -12.503 9.847 37.087 1.00 90.19 109 LEU A C 1
ATOM 824 O O . LEU A 1 109 ? -11.323 10.106 37.310 1.00 90.19 109 LEU A O 1
ATOM 828 N N . ALA A 1 110 ? -12.993 9.753 35.850 1.00 80.44 110 ALA A N 1
ATOM 829 C CA . ALA A 1 110 ? -12.214 9.868 34.623 1.00 80.44 110 ALA A CA 1
ATOM 830 C C . ALA A 1 110 ? -11.303 11.112 34.607 1.00 80.44 110 ALA A C 1
ATOM 832 O O . ALA A 1 110 ? -11.756 12.236 34.860 1.00 80.44 110 ALA A O 1
ATOM 833 N N . TYR A 1 111 ? -10.029 10.900 34.259 1.00 74.56 111 TYR A N 1
ATOM 834 C CA . TYR A 1 111 ? -8.996 11.936 34.094 1.00 74.56 111 TYR A CA 1
ATOM 835 C C . TYR A 1 111 ? -8.621 12.757 35.342 1.00 74.56 111 TYR A C 1
ATOM 837 O O . TYR A 1 111 ? -7.974 13.800 35.230 1.00 74.56 111 TYR A O 1
ATOM 845 N N . TYR A 1 112 ? -8.969 12.301 36.546 1.00 74.69 112 TYR A N 1
ATOM 846 C CA . TYR A 1 112 ? -8.318 12.781 37.766 1.00 74.69 112 TYR A CA 1
ATOM 847 C C . TYR A 1 112 ? -7.041 11.964 37.986 1.00 74.69 112 TYR A C 1
ATOM 849 O O . TYR A 1 112 ? -7.117 10.744 37.997 1.00 74.69 112 TYR A O 1
ATOM 857 N N . ASN A 1 113 ? -5.874 12.603 38.142 1.00 74.69 113 ASN A N 1
ATOM 858 C CA . ASN A 1 113 ? -4.568 11.937 38.315 1.00 74.69 113 ASN A CA 1
ATOM 859 C C . ASN A 1 113 ? -4.491 11.115 39.630 1.00 74.69 113 ASN A C 1
ATOM 861 O O . ASN A 1 113 ? -3.818 11.514 40.584 1.00 74.69 113 ASN A O 1
ATOM 865 N N . LEU A 1 114 ? -5.180 9.974 39.689 1.00 78.12 114 LEU A N 1
ATOM 866 C CA . LEU A 1 114 ? -5.225 9.010 40.787 1.00 78.12 114 LEU A CA 1
ATOM 867 C C . LEU A 1 114 ? -4.086 7.990 40.656 1.00 78.12 114 LEU A C 1
ATOM 869 O O . LEU A 1 114 ? -4.127 7.062 39.854 1.00 78.12 114 LEU A O 1
ATOM 873 N N . ARG A 1 115 ? -3.063 8.111 41.502 1.00 79.31 115 ARG A N 1
ATOM 874 C CA . ARG A 1 115 ? -1.982 7.113 41.566 1.00 79.31 115 ARG A CA 1
ATOM 875 C C . ARG A 1 115 ? -2.373 5.887 42.395 1.00 79.31 115 ARG A C 1
ATOM 877 O O . ARG A 1 115 ? -3.365 5.890 43.111 1.00 79.31 115 ARG A O 1
ATOM 884 N N . GLY A 1 116 ? -1.542 4.852 42.351 1.00 87.88 116 GLY A N 1
ATOM 885 C CA . GLY A 1 116 ? -1.699 3.668 43.197 1.00 87.88 116 GLY A CA 1
ATOM 886 C C . GLY A 1 116 ? -2.672 2.635 42.633 1.00 87.88 116 GLY A C 1
ATOM 887 O O . GLY A 1 116 ? -3.122 2.729 41.492 1.00 87.88 116 GLY A O 1
ATOM 888 N N . SER A 1 117 ? -2.947 1.613 43.436 1.00 93.50 117 SER A N 1
ATOM 889 C CA . SER A 1 117 ? -3.777 0.479 43.041 1.00 93.50 117 SER A CA 1
ATOM 890 C C . SER A 1 117 ? -5.257 0.726 43.289 1.00 93.50 117 SER A C 1
ATOM 892 O O . SER A 1 117 ? -5.632 1.426 44.227 1.00 93.50 117 SER A O 1
ATOM 894 N N . ILE A 1 118 ? -6.104 0.059 42.509 1.00 95.25 118 ILE A N 1
ATOM 895 C CA . ILE A 1 118 ? -7.529 -0.061 42.828 1.00 95.25 118 ILE A CA 1
ATOM 896 C C . ILE A 1 118 ? -7.645 -0.852 44.149 1.00 95.25 118 ILE A C 1
ATOM 898 O O . ILE A 1 118 ? -7.151 -1.981 44.205 1.00 95.25 118 ILE A O 1
ATOM 902 N N . PRO A 1 119 ? -8.253 -0.304 45.217 1.00 95.50 119 PRO A N 1
ATOM 903 C CA . PRO A 1 119 ? -8.405 -1.024 46.479 1.00 95.50 119 PRO A CA 1
ATOM 904 C C . PRO A 1 119 ? -9.415 -2.171 46.340 1.00 95.50 119 PRO A C 1
ATOM 906 O O . PRO A 1 119 ? -10.387 -2.086 45.584 1.00 95.50 119 PRO A O 1
ATOM 909 N N . THR A 1 120 ? -9.212 -3.254 47.090 1.00 96.94 120 THR A N 1
ATOM 910 C CA . THR A 1 120 ? -10.084 -4.443 47.059 1.00 96.94 120 THR A CA 1
ATOM 911 C C . THR A 1 120 ? -11.529 -4.143 47.460 1.00 96.94 120 THR A C 1
ATOM 913 O O . THR A 1 120 ? -12.456 -4.795 46.978 1.00 96.94 120 THR A O 1
ATOM 916 N N . GLU A 1 121 ? -11.722 -3.122 48.286 1.00 97.38 121 GLU A N 1
ATOM 917 C CA . GLU A 1 121 ? -12.981 -2.641 48.842 1.00 97.38 121 GLU A CA 1
ATOM 918 C C . GLU A 1 121 ? -13.914 -2.047 47.782 1.00 97.38 121 GLU A C 1
ATOM 920 O O . GLU A 1 121 ? -15.112 -1.949 48.029 1.00 97.38 121 GLU A O 1
ATOM 925 N N . VAL A 1 122 ? -13.426 -1.754 46.566 1.00 96.75 122 VAL A N 1
ATOM 926 C CA . VAL A 1 122 ? -14.305 -1.480 45.411 1.00 96.75 122 VAL A CA 1
ATOM 927 C C . VAL A 1 122 ? -15.315 -2.615 45.212 1.00 96.75 122 VAL A C 1
ATOM 929 O O . VAL A 1 122 ? -16.456 -2.359 44.841 1.00 96.75 122 VAL A O 1
ATOM 932 N N . GLY A 1 123 ? -14.943 -3.859 45.536 1.00 96.81 123 GLY A N 1
ATOM 933 C CA . GLY A 1 123 ? -15.842 -5.014 45.497 1.00 96.81 123 GLY A CA 1
ATOM 934 C C . GLY A 1 123 ? -17.007 -4.974 46.497 1.00 96.81 123 GLY A C 1
ATOM 935 O O . GLY A 1 123 ? -17.919 -5.790 46.372 1.00 96.81 123 GLY A O 1
ATOM 936 N N . ASN A 1 124 ? -17.014 -4.043 47.459 1.00 97.75 124 ASN A N 1
ATOM 937 C CA . ASN A 1 124 ? -18.122 -3.852 48.405 1.00 97.75 124 ASN A CA 1
ATOM 938 C C . ASN A 1 124 ? -19.295 -3.074 47.786 1.00 97.75 124 ASN A C 1
ATOM 940 O O . ASN A 1 124 ? -20.410 -3.119 48.310 1.00 97.75 124 ASN A O 1
ATOM 944 N N . LEU A 1 125 ? -19.080 -2.406 46.647 1.00 97.69 125 LEU A N 1
ATOM 945 C CA . LEU A 1 125 ? -20.070 -1.587 45.940 1.00 97.69 125 LEU A CA 1
ATOM 946 C C . LEU A 1 125 ? -21.086 -2.440 45.164 1.00 97.69 125 LEU A C 1
ATOM 948 O O . LEU A 1 125 ? -21.301 -2.263 43.975 1.00 97.69 125 LEU A O 1
ATOM 952 N N . THR A 1 126 ? -21.734 -3.399 45.817 1.00 97.12 126 THR A N 1
ATOM 953 C CA . THR A 1 126 ? -22.565 -4.433 45.163 1.00 97.12 126 THR A CA 1
ATOM 954 C C . THR A 1 126 ? -23.780 -3.906 44.375 1.00 97.12 126 THR A C 1
ATOM 956 O O . THR A 1 126 ? -24.381 -4.653 43.600 1.00 97.12 126 THR A O 1
ATOM 959 N N . ASN A 1 127 ? -24.136 -2.625 44.530 1.00 97.94 127 ASN A N 1
ATOM 960 C CA . ASN A 1 127 ? -25.162 -1.942 43.737 1.00 97.94 127 ASN A CA 1
ATOM 961 C C . ASN A 1 127 ? -24.636 -1.256 42.464 1.00 97.94 127 ASN A C 1
ATOM 963 O O . ASN A 1 127 ? -25.440 -0.715 41.704 1.00 97.94 127 ASN A O 1
ATOM 967 N N . LEU A 1 128 ? -23.324 -1.297 42.219 1.00 98.50 128 LEU A N 1
ATOM 968 C CA . LEU A 1 128 ? -22.679 -0.564 41.141 1.00 98.50 128 LEU A CA 1
ATOM 969 C C . LEU A 1 128 ? -23.070 -1.122 39.770 1.00 98.50 128 LEU A C 1
ATOM 971 O O . LEU A 1 128 ? -22.937 -2.314 39.495 1.00 98.50 128 LEU A O 1
ATOM 975 N N . GLU A 1 129 ? -23.527 -0.228 38.901 1.00 98.56 129 GLU A N 1
ATOM 976 C CA . GLU A 1 129 ? -23.891 -0.496 37.512 1.00 98.56 129 GLU A CA 1
ATOM 977 C C . GLU A 1 129 ? -22.853 0.067 36.531 1.00 98.56 129 GLU A C 1
ATOM 979 O O . GLU A 1 129 ? -22.699 -0.447 35.424 1.00 98.56 129 GLU A O 1
ATOM 984 N N . GLU A 1 130 ? -22.112 1.102 36.928 1.00 98.56 130 GLU A N 1
ATOM 985 C CA . GLU A 1 130 ? -21.106 1.758 36.094 1.00 98.56 130 GLU A CA 1
ATOM 986 C C . GLU A 1 130 ? -19.866 2.121 36.916 1.00 98.56 130 GLU A C 1
ATOM 988 O O . GLU A 1 130 ? -19.953 2.904 37.863 1.00 98.56 130 GLU A O 1
ATOM 993 N N . LEU A 1 131 ? -18.718 1.560 36.525 1.00 97.75 131 LEU A N 1
ATOM 994 C CA . LEU A 1 131 ? -17.395 1.890 37.049 1.00 97.75 131 LEU A CA 1
ATOM 995 C C . LEU A 1 131 ? -16.524 2.423 35.910 1.00 97.75 131 LEU A C 1
ATOM 997 O O . LEU A 1 131 ? -16.205 1.675 34.985 1.00 97.75 131 LEU A O 1
ATOM 1001 N N . ARG A 1 132 ? -16.136 3.698 35.985 1.00 96.19 132 ARG A N 1
ATOM 1002 C CA . ARG A 1 132 ? -15.255 4.356 35.014 1.00 96.19 132 ARG A CA 1
ATOM 1003 C C . ARG A 1 132 ? -14.072 5.015 35.703 1.00 96.19 132 ARG A C 1
ATOM 1005 O O . ARG A 1 132 ? -14.205 6.037 36.377 1.00 96.19 132 ARG A O 1
ATOM 1012 N N . LEU A 1 133 ? -12.907 4.419 35.514 1.00 94.38 133 LEU A N 1
ATOM 1013 C CA . LEU A 1 133 ? -11.620 4.908 35.992 1.00 94.38 133 LEU A CA 1
ATOM 1014 C C . LEU A 1 133 ? -10.671 5.046 34.793 1.00 94.38 133 LEU A C 1
ATOM 1016 O O . LEU A 1 133 ? -9.534 4.589 34.837 1.00 94.38 133 LEU A O 1
ATOM 1020 N N . GLU A 1 134 ? -11.156 5.622 33.694 1.00 92.38 134 GLU A N 1
ATOM 1021 C CA . GLU A 1 134 ? -10.379 5.826 32.468 1.00 92.38 134 GLU A CA 1
ATOM 1022 C C . GLU A 1 134 ? -9.338 6.952 32.644 1.00 92.38 134 GLU A C 1
ATOM 1024 O O . GLU A 1 134 ? -9.643 8.038 33.150 1.00 92.38 134 GLU A O 1
ATOM 1029 N N . GLY A 1 135 ? -8.092 6.711 32.227 1.00 88.00 135 GLY A N 1
ATOM 1030 C CA . GLY A 1 135 ? -7.073 7.761 32.123 1.00 88.00 135 GLY A CA 1
ATOM 1031 C C . GLY A 1 135 ? -6.590 8.358 33.447 1.00 88.00 135 GLY A C 1
ATOM 1032 O O . GLY A 1 135 ? -6.151 9.507 33.454 1.00 88.00 135 GLY A O 1
ATOM 1033 N N . VAL A 1 136 ? -6.681 7.628 34.563 1.00 85.44 136 VAL A N 1
ATOM 1034 C CA . VAL A 1 136 ? -6.395 8.175 35.902 1.00 85.44 136 VAL A CA 1
ATOM 1035 C C . VAL A 1 136 ? -5.006 7.831 36.457 1.00 85.44 136 VAL A C 1
ATOM 1037 O O . VAL A 1 136 ? -4.671 8.318 37.521 1.00 85.44 136 VAL A O 1
ATOM 1040 N N . TRP A 1 137 ? -4.168 7.067 35.746 1.00 87.38 137 TRP A N 1
ATOM 1041 C CA . TRP A 1 137 ? -2.815 6.623 36.166 1.00 87.38 137 TRP A CA 1
ATOM 1042 C C . TRP A 1 137 ? -2.781 5.564 37.285 1.00 87.38 137 TRP A C 1
ATOM 1044 O O . TRP A 1 137 ? -1.787 5.450 38.013 1.00 87.38 137 TRP A O 1
ATOM 1054 N N . LEU A 1 138 ? -3.827 4.740 37.386 1.00 91.56 138 LEU A N 1
ATOM 1055 C CA . LEU A 1 138 ? -3.838 3.587 38.293 1.00 91.56 138 LEU A CA 1
ATOM 1056 C C . LEU A 1 138 ? -2.754 2.573 37.910 1.00 91.56 138 LEU A C 1
ATOM 1058 O O . LEU A 1 138 ? -2.456 2.390 36.732 1.00 91.56 138 LEU A O 1
ATOM 1062 N N . ASN A 1 139 ? -2.191 1.883 38.900 1.00 94.19 139 ASN A N 1
ATOM 1063 C CA . ASN A 1 139 ? -1.171 0.849 38.719 1.00 94.19 139 ASN A CA 1
ATOM 1064 C C . ASN A 1 139 ? -1.495 -0.426 39.520 1.00 94.19 139 ASN A C 1
ATOM 1066 O O . ASN A 1 139 ? -2.552 -0.543 40.138 1.00 94.19 139 ASN A O 1
ATOM 1070 N N . GLY A 1 140 ? -0.595 -1.411 39.487 1.00 95.62 140 GLY A N 1
ATOM 1071 C CA . GLY A 1 140 ? -0.821 -2.701 40.140 1.00 95.62 140 GLY A CA 1
ATOM 1072 C C . GLY A 1 140 ? -1.884 -3.544 39.430 1.00 95.62 140 GLY A C 1
ATOM 1073 O O . GLY A 1 140 ? -2.247 -3.284 38.286 1.00 95.62 140 GLY A O 1
ATOM 1074 N N . THR A 1 141 ? -2.359 -4.591 40.099 1.00 97.44 141 THR A N 1
ATOM 1075 C CA . THR A 1 141 ? -3.311 -5.547 39.518 1.00 97.44 141 THR A CA 1
ATOM 1076 C C . THR A 1 141 ? -4.756 -5.095 39.666 1.00 97.44 141 THR A C 1
ATOM 1078 O O . THR A 1 141 ? -5.116 -4.495 40.676 1.00 97.44 141 THR A O 1
ATOM 1081 N N . ILE A 1 142 ? -5.611 -5.498 38.726 1.00 97.88 142 ILE A N 1
ATOM 1082 C CA . ILE A 1 142 ? -7.066 -5.373 38.863 1.00 97.88 142 ILE A CA 1
ATOM 1083 C C . ILE A 1 142 ? -7.559 -6.340 39.963 1.00 97.88 142 ILE A C 1
ATOM 1085 O O . ILE A 1 142 ? -7.385 -7.554 39.815 1.00 97.88 142 ILE A O 1
ATOM 1089 N N . PRO A 1 143 ? -8.178 -5.859 41.061 1.00 97.44 143 PRO A N 1
ATOM 1090 C CA . PRO A 1 143 ? -8.641 -6.722 42.143 1.00 97.44 143 PRO A CA 1
ATOM 1091 C C . PRO A 1 143 ? -9.709 -7.713 41.681 1.00 97.44 143 PRO A C 1
ATOM 1093 O O . PRO A 1 143 ? -10.705 -7.340 41.061 1.00 97.44 143 PRO A O 1
ATOM 1096 N N . ALA A 1 144 ? -9.557 -8.984 42.061 1.00 97.75 144 ALA A N 1
ATOM 1097 C CA . ALA A 1 144 ? -10.552 -10.017 41.762 1.00 97.75 144 ALA A CA 1
ATOM 1098 C C . ALA A 1 144 ? -11.927 -9.728 42.397 1.00 97.75 144 ALA A C 1
ATOM 1100 O O . ALA A 1 144 ? -12.942 -10.194 41.884 1.00 97.75 144 ALA A O 1
ATOM 1101 N N . SER A 1 145 ? -11.967 -8.927 43.467 1.00 98.00 145 SER A N 1
ATOM 1102 C CA . SER A 1 145 ? -13.194 -8.504 44.150 1.00 98.00 145 SER A CA 1
ATOM 1103 C C . SER A 1 145 ? -14.137 -7.675 43.272 1.00 98.00 145 SER A C 1
ATOM 1105 O O . SER A 1 145 ? -15.329 -7.633 43.564 1.00 98.00 145 SER A O 1
ATOM 1107 N N . ILE A 1 146 ? -13.669 -7.097 42.157 1.00 98.00 146 ILE A N 1
ATOM 1108 C CA . ILE A 1 146 ? -14.554 -6.495 41.143 1.00 98.00 146 ILE A CA 1
ATOM 1109 C C . ILE A 1 146 ? -15.563 -7.525 40.609 1.00 98.00 146 ILE A C 1
ATOM 1111 O O . ILE A 1 146 ? -16.685 -7.157 40.281 1.00 98.00 146 ILE A O 1
ATOM 1115 N N . GLY A 1 147 ? -15.234 -8.823 40.612 1.00 97.44 147 GLY A N 1
ATOM 1116 C CA . GLY A 1 147 ? -16.174 -9.895 40.266 1.00 97.44 147 GLY A CA 1
ATOM 1117 C C . GLY A 1 147 ? -17.404 -10.001 41.184 1.00 97.44 147 GLY A C 1
ATOM 1118 O O . GLY A 1 147 ? -18.359 -10.687 40.829 1.00 97.44 147 GLY A O 1
ATOM 1119 N N . ASN A 1 148 ? -17.424 -9.317 42.336 1.00 98.12 148 ASN A N 1
ATOM 1120 C CA . ASN A 1 148 ? -18.593 -9.252 43.223 1.00 98.12 148 ASN A CA 1
ATOM 1121 C C . ASN A 1 148 ? -19.668 -8.268 42.722 1.00 98.12 148 ASN A C 1
ATOM 1123 O O . ASN A 1 148 ? -20.809 -8.304 43.188 1.00 98.12 148 ASN A O 1
ATOM 1127 N N . LEU A 1 149 ? -19.331 -7.395 41.767 1.00 98.25 149 LEU A N 1
ATOM 1128 C CA . LEU A 1 149 ? -20.194 -6.328 41.255 1.00 98.25 149 LEU A CA 1
ATOM 1129 C C . LEU A 1 149 ? -21.190 -6.860 40.213 1.00 98.25 149 LEU A C 1
ATOM 1131 O O . LEU A 1 149 ? -21.206 -6.454 39.059 1.00 98.25 149 LEU A O 1
ATOM 1135 N N . THR A 1 150 ? -22.038 -7.808 40.600 1.00 98.00 150 THR A N 1
ATOM 1136 C CA . THR A 1 150 ? -22.901 -8.569 39.669 1.00 98.00 150 THR A CA 1
ATOM 1137 C C . THR A 1 150 ? -23.956 -7.740 38.915 1.00 98.00 150 THR A C 1
ATOM 1139 O O . THR A 1 150 ? -24.528 -8.228 37.940 1.00 98.00 150 THR A O 1
ATOM 1142 N N . LYS A 1 151 ? -24.202 -6.486 39.322 1.00 98.56 151 LYS A N 1
ATOM 1143 C CA . LYS A 1 151 ? -25.078 -5.521 38.625 1.00 98.56 151 LYS A CA 1
ATOM 1144 C C . LYS A 1 151 ? -24.342 -4.645 37.604 1.00 98.56 151 LYS A C 1
ATOM 1146 O O . LYS A 1 151 ? -24.976 -3.825 36.939 1.00 98.56 151 LYS A O 1
ATOM 1151 N N . LEU A 1 152 ? -23.024 -4.804 37.481 1.00 98.62 152 LEU A N 1
ATOM 1152 C CA . LEU A 1 152 ? -22.181 -3.958 36.648 1.00 98.62 152 LEU A CA 1
ATOM 1153 C C . LEU A 1 152 ? -22.523 -4.152 35.167 1.00 98.62 152 LEU A C 1
ATOM 1155 O O . LEU A 1 152 ? -22.498 -5.264 34.643 1.00 98.62 152 LEU A O 1
ATOM 1159 N N . LYS A 1 153 ? -22.834 -3.044 34.496 1.00 98.75 153 LYS A N 1
ATOM 1160 C CA . LYS A 1 153 ? -23.149 -2.949 33.063 1.00 98.75 153 LYS A CA 1
ATOM 1161 C C . LYS A 1 153 ? -21.994 -2.335 32.276 1.00 98.75 153 LYS A C 1
ATOM 1163 O O . LYS A 1 153 ? -21.812 -2.674 31.109 1.00 98.75 153 LYS A O 1
ATOM 1168 N N . THR A 1 154 ? -21.206 -1.475 32.915 1.00 98.75 154 THR A N 1
ATOM 1169 C CA . THR A 1 154 ? -20.061 -0.797 32.303 1.00 98.75 154 THR A CA 1
ATOM 1170 C C . THR A 1 154 ? -18.858 -0.875 33.231 1.00 98.75 154 THR A C 1
ATOM 1172 O O . THR A 1 154 ? -18.935 -0.417 34.371 1.00 98.75 154 THR A O 1
ATOM 1175 N N . LEU A 1 155 ? -17.754 -1.416 32.721 1.00 98.62 155 LEU A N 1
ATOM 1176 C CA . LEU A 1 155 ? -16.444 -1.389 33.357 1.00 98.62 155 LEU A CA 1
ATOM 1177 C C . LEU A 1 155 ? -15.437 -0.781 32.381 1.00 98.62 155 LEU A C 1
ATOM 1179 O O . LEU A 1 155 ? -15.100 -1.413 31.382 1.00 98.62 155 LEU A O 1
ATOM 1183 N N . ASP A 1 156 ? -14.966 0.423 32.688 1.00 98.25 156 ASP A N 1
ATOM 1184 C CA . ASP A 1 156 ? -13.915 1.106 31.934 1.00 98.25 156 ASP A CA 1
ATOM 1185 C C . ASP A 1 156 ? -12.727 1.390 32.854 1.00 98.25 156 ASP A C 1
ATOM 1187 O O . ASP A 1 156 ? -12.825 2.171 33.803 1.00 98.25 156 ASP A O 1
ATOM 1191 N N . LEU A 1 157 ? -11.614 0.710 32.590 1.00 97.62 157 LEU A N 1
ATOM 1192 C CA . LEU A 1 157 ? -10.327 0.896 33.261 1.00 97.62 157 LEU A CA 1
ATOM 1193 C C . LEU A 1 157 ? -9.235 1.284 32.250 1.00 97.62 157 LEU A C 1
ATOM 1195 O O . LEU A 1 157 ? -8.043 1.061 32.499 1.00 97.62 157 LEU A O 1
ATOM 1199 N N . SER A 1 158 ? -9.626 1.813 31.091 1.00 97.88 158 SER A N 1
ATOM 1200 C CA . SER A 1 158 ? -8.721 2.084 29.979 1.00 97.88 158 SER A CA 1
ATOM 1201 C C . SER A 1 158 ? -7.720 3.206 30.276 1.00 97.88 158 SER A C 1
ATOM 1203 O O . SER A 1 158 ? -7.951 4.077 31.115 1.00 97.88 158 SER A O 1
ATOM 1205 N N . GLY A 1 159 ? -6.568 3.195 29.604 1.00 95.56 159 GLY A N 1
ATOM 1206 C CA . GLY A 1 159 ? -5.587 4.285 29.698 1.00 95.56 159 GLY A CA 1
ATOM 1207 C C . GLY A 1 159 ? -4.905 4.408 31.066 1.00 95.56 159 GLY A C 1
ATOM 1208 O O . GLY A 1 159 ? -4.675 5.518 31.546 1.00 95.56 159 GLY A O 1
ATOM 1209 N N . ASN A 1 160 ? -4.584 3.282 31.703 1.00 95.31 160 ASN A N 1
ATOM 1210 C CA . ASN A 1 160 ? -3.890 3.229 32.992 1.00 95.31 160 ASN A CA 1
ATOM 1211 C C . ASN A 1 160 ? -2.555 2.458 32.880 1.00 95.31 160 ASN A C 1
ATOM 1213 O O . ASN A 1 160 ? -2.048 2.176 31.797 1.00 95.31 160 ASN A O 1
ATOM 1217 N N . GLN A 1 161 ? -1.936 2.154 34.020 1.00 96.19 161 GLN A N 1
ATOM 1218 C CA . GLN A 1 161 ? -0.704 1.366 34.151 1.00 96.19 161 GLN A CA 1
ATOM 1219 C C . GLN A 1 161 ? -0.981 0.022 34.846 1.00 96.19 161 GLN A C 1
ATOM 1221 O O . GLN A 1 161 ? -0.130 -0.493 35.575 1.00 96.19 161 GLN A O 1
ATOM 1226 N N . LEU A 1 162 ? -2.188 -0.529 34.675 1.00 97.69 162 LEU A N 1
ATOM 1227 C CA . LEU A 1 162 ? -2.604 -1.767 35.334 1.00 97.69 162 LEU A CA 1
ATOM 1228 C C . LEU A 1 162 ? -1.826 -2.960 34.767 1.00 97.69 162 LEU A C 1
ATOM 1230 O O . LEU A 1 162 ? -1.666 -3.086 33.554 1.00 97.69 162 LEU A O 1
ATOM 1234 N N . THR A 1 163 ? -1.360 -3.837 35.652 1.00 98.38 163 THR A N 1
ATOM 1235 C CA . THR A 1 163 ? -0.565 -5.035 35.349 1.00 98.38 163 THR A CA 1
ATOM 1236 C C . THR A 1 163 ? -1.305 -6.311 35.771 1.00 98.38 163 THR A C 1
ATOM 1238 O O . THR A 1 163 ? -2.432 -6.273 36.271 1.00 98.38 163 THR A O 1
ATOM 1241 N N . GLY A 1 164 ? -0.674 -7.473 35.586 1.00 98.00 164 GLY A N 1
ATOM 1242 C CA . GLY A 1 164 ? -1.251 -8.767 35.953 1.00 98.00 164 GLY A CA 1
ATOM 1243 C C . GLY A 1 164 ? -2.231 -9.295 34.906 1.00 98.00 164 GLY A C 1
ATOM 1244 O O . GLY A 1 164 ? -2.207 -8.871 33.755 1.00 98.00 164 GLY A O 1
ATOM 1245 N N . THR A 1 165 ? -3.060 -10.262 35.295 1.00 98.06 165 THR A N 1
ATOM 1246 C CA . THR A 1 165 ? -3.967 -10.981 34.387 1.00 98.06 165 THR A CA 1
ATOM 1247 C C . THR A 1 165 ? -5.417 -10.541 34.545 1.00 98.06 165 THR A C 1
ATOM 1249 O O . THR A 1 165 ? -5.831 -10.133 35.630 1.00 98.06 165 THR A O 1
ATOM 1252 N N . ILE A 1 166 ? -6.232 -10.738 33.506 1.00 97.75 166 ILE A N 1
ATOM 1253 C CA . ILE A 1 166 ? -7.691 -10.598 33.609 1.00 97.75 166 ILE A CA 1
ATOM 1254 C C . ILE A 1 166 ? -8.231 -11.728 34.506 1.00 97.75 166 ILE A C 1
ATOM 1256 O O . ILE A 1 166 ? -8.116 -12.908 34.177 1.00 97.75 166 ILE A O 1
ATOM 1260 N N . SER A 1 167 ? -8.786 -11.370 35.666 1.00 96.06 167 SER A N 1
ATOM 1261 C CA . SER A 1 167 ? -9.195 -12.328 36.703 1.00 96.06 167 SER A CA 1
ATOM 1262 C C . SER A 1 167 ? -10.373 -13.210 36.282 1.00 96.06 167 SER A C 1
ATOM 1264 O O . SER A 1 167 ? -11.381 -12.706 35.792 1.00 96.06 167 SER A O 1
ATOM 1266 N N . GLY A 1 168 ? -10.296 -14.507 36.611 1.00 94.56 168 GLY A N 1
ATOM 1267 C CA . GLY A 1 168 ? -11.386 -15.492 36.505 1.00 94.56 168 GLY A CA 1
ATOM 1268 C C . GLY A 1 168 ? -12.732 -15.020 37.063 1.00 94.56 168 GLY A C 1
ATOM 1269 O O . GLY A 1 168 ? -13.789 -15.351 36.527 1.00 94.56 168 GLY A O 1
ATOM 1270 N N . ALA A 1 169 ? -12.688 -14.206 38.121 1.00 96.44 169 ALA A N 1
ATOM 1271 C CA . ALA A 1 169 ? -13.870 -13.698 38.809 1.00 96.44 169 ALA A CA 1
ATOM 1272 C C . ALA A 1 169 ? -14.757 -12.804 37.924 1.00 96.44 169 ALA A C 1
ATOM 1274 O O . ALA A 1 169 ? -15.941 -12.640 38.214 1.00 96.44 169 ALA A O 1
ATOM 1275 N N . PHE A 1 170 ? -14.224 -12.252 36.828 1.00 96.69 170 PHE A N 1
ATOM 1276 C CA . PHE A 1 170 ? -14.996 -11.410 35.911 1.00 96.69 170 PHE A CA 1
ATOM 1277 C C . PHE A 1 170 ? -16.100 -12.192 35.195 1.00 96.69 170 PHE A C 1
ATOM 1279 O O . PHE A 1 170 ? -17.078 -11.586 34.772 1.00 96.69 170 PHE A O 1
ATOM 1286 N N . GLY A 1 171 ? -16.016 -13.526 35.145 1.00 96.06 171 GLY A N 1
ATOM 1287 C CA . GLY A 1 171 ? -17.101 -14.377 34.649 1.00 96.06 171 GLY A CA 1
ATOM 1288 C C . GLY A 1 171 ? -18.429 -14.218 35.407 1.00 96.06 171 GLY A C 1
ATOM 1289 O O . GLY A 1 171 ? -19.468 -14.591 34.871 1.00 96.06 171 GLY A O 1
ATOM 1290 N N . ASN A 1 172 ? -18.421 -13.633 36.611 1.00 97.69 172 ASN A N 1
ATOM 1291 C CA . ASN A 1 172 ? -19.631 -13.348 37.389 1.00 97.69 172 ASN A CA 1
ATOM 1292 C C . ASN A 1 172 ? -20.386 -12.090 36.919 1.00 97.69 172 ASN A C 1
ATOM 1294 O O . ASN A 1 172 ? -21.547 -11.898 37.287 1.00 97.69 172 ASN A O 1
ATOM 1298 N N . LEU A 1 173 ? -19.763 -11.231 36.105 1.00 98.12 173 LEU A N 1
ATOM 1299 C CA . LEU A 1 173 ? -20.313 -9.944 35.658 1.00 98.12 173 LEU A CA 1
ATOM 1300 C C . LEU A 1 173 ? -21.302 -10.115 34.493 1.00 98.12 173 LEU A C 1
ATOM 1302 O O . LEU A 1 173 ? -21.199 -9.475 33.456 1.00 98.12 173 LEU A O 1
ATOM 1306 N N . THR A 1 174 ? -22.278 -11.005 34.638 1.00 97.69 174 THR A N 1
ATOM 1307 C CA . THR A 1 174 ? -23.166 -11.443 33.541 1.00 97.69 174 THR A CA 1
ATOM 1308 C C . THR A 1 174 ? -24.088 -10.350 32.976 1.00 97.69 174 THR A C 1
ATOM 1310 O O . THR A 1 174 ? -24.657 -10.531 31.900 1.00 97.69 174 THR A O 1
ATOM 1313 N N . GLN A 1 175 ? -24.223 -9.205 33.658 1.00 98.44 175 GLN A N 1
ATOM 1314 C CA . GLN A 1 175 ? -24.955 -8.025 33.171 1.00 98.44 175 GLN A CA 1
ATOM 1315 C C . GLN A 1 175 ? -24.083 -7.041 32.376 1.00 98.44 175 GLN A C 1
ATOM 1317 O O . GLN A 1 175 ? -24.592 -6.019 31.903 1.00 98.44 175 GLN A O 1
ATOM 1322 N N . LEU A 1 176 ? -22.785 -7.328 32.231 1.00 98.56 176 LEU A N 1
ATOM 1323 C CA . LEU A 1 176 ? -21.830 -6.426 31.609 1.00 98.56 176 LEU A CA 1
ATOM 1324 C C . LEU A 1 176 ? -22.122 -6.274 30.115 1.00 98.56 176 LEU A C 1
ATOM 1326 O O . LEU A 1 176 ? -22.241 -7.251 29.379 1.00 98.56 176 LEU A O 1
ATOM 1330 N N . LYS A 1 177 ? -22.220 -5.019 29.677 1.00 98.75 177 LYS A N 1
ATOM 1331 C CA . LYS A 1 177 ? -22.458 -4.606 28.289 1.00 98.75 177 LYS A CA 1
ATOM 1332 C C . LYS A 1 177 ? -21.217 -3.987 27.664 1.00 98.75 177 LYS A C 1
ATOM 1334 O O . LYS A 1 177 ? -20.998 -4.146 26.467 1.00 98.75 177 LYS A O 1
ATOM 1339 N N . HIS A 1 178 ? -20.397 -3.319 28.468 1.00 98.81 178 HIS A N 1
ATOM 1340 C CA . HIS A 1 178 ? -19.178 -2.664 28.013 1.00 98.81 178 HIS A CA 1
ATOM 1341 C C . HIS A 1 178 ? -18.021 -3.022 28.943 1.00 98.81 178 HIS A C 1
ATOM 1343 O O . HIS A 1 178 ? -18.097 -2.771 30.148 1.00 98.81 178 HIS A O 1
ATOM 1349 N N . LEU A 1 179 ? -16.975 -3.613 28.368 1.00 98.69 179 LEU A N 1
ATOM 1350 C CA . LEU A 1 179 ? -15.713 -3.904 29.035 1.00 98.69 179 LEU A CA 1
ATOM 1351 C C . LEU A 1 179 ? -14.577 -3.253 28.250 1.00 98.69 179 LEU A C 1
ATOM 1353 O O . LEU A 1 179 ? -14.259 -3.705 27.147 1.00 98.69 179 LEU A O 1
ATOM 1357 N N . ASP A 1 180 ? -13.962 -2.230 28.834 1.00 98.81 180 ASP A N 1
ATOM 1358 C CA . ASP A 1 180 ? -12.770 -1.589 28.288 1.00 98.81 180 ASP A CA 1
ATOM 1359 C C . ASP A 1 180 ? -11.608 -1.686 29.280 1.00 98.81 180 ASP A C 1
ATOM 1361 O O . ASP A 1 180 ? -11.628 -1.112 30.369 1.00 98.81 180 ASP A O 1
ATOM 1365 N N . LEU A 1 181 ? -10.597 -2.462 28.896 1.00 98.69 181 LEU A N 1
ATOM 1366 C CA . LEU A 1 181 ? -9.332 -2.612 29.613 1.00 98.69 181 LEU A CA 1
ATOM 1367 C C . LEU A 1 181 ? -8.149 -2.163 28.740 1.00 98.69 181 LEU A C 1
ATOM 1369 O O . LEU A 1 181 ? -6.999 -2.529 29.002 1.00 98.69 181 LEU A O 1
ATOM 1373 N N . SER A 1 182 ? -8.420 -1.423 27.664 1.00 98.75 182 SER A N 1
ATOM 1374 C CA . SER A 1 182 ? -7.422 -1.052 26.669 1.00 98.75 182 SER A CA 1
ATOM 1375 C C . SER A 1 182 ? -6.363 -0.096 27.224 1.00 98.75 182 SER A C 1
ATOM 1377 O O . SER A 1 182 ? -6.573 0.606 28.210 1.00 98.75 182 SER A O 1
ATOM 1379 N N . SER A 1 183 ? -5.198 -0.049 26.579 1.00 98.44 183 SER A N 1
ATOM 1380 C CA . SER A 1 183 ? -4.099 0.861 26.926 1.00 98.44 183 SER A CA 1
ATOM 1381 C C . SER A 1 183 ? -3.642 0.696 28.380 1.00 98.44 183 SER A C 1
ATOM 1383 O O . SER A 1 183 ? -3.670 1.641 29.166 1.00 98.44 183 SER A O 1
ATOM 1385 N N . ASN A 1 184 ? -3.245 -0.530 28.720 1.00 98.56 184 ASN A N 1
ATOM 1386 C CA . ASN A 1 184 ? -2.704 -0.936 30.017 1.00 98.56 184 ASN A CA 1
ATOM 1387 C C . ASN A 1 184 ? -1.469 -1.842 29.808 1.00 98.56 184 ASN A C 1
ATOM 1389 O O . ASN A 1 184 ? -0.912 -1.938 28.715 1.00 98.56 184 ASN A O 1
ATOM 1393 N N . GLN A 1 185 ? -0.999 -2.495 30.870 1.00 98.44 185 GLN A N 1
ATOM 1394 C CA . GLN A 1 185 ? 0.110 -3.455 30.853 1.00 98.44 185 GLN A CA 1
ATOM 1395 C C . GLN A 1 185 ? -0.370 -4.863 31.248 1.00 98.44 185 GLN A C 1
ATOM 1397 O O . GLN A 1 185 ? 0.375 -5.630 31.862 1.00 98.44 185 GLN A O 1
ATOM 1402 N N . LEU A 1 186 ? -1.626 -5.202 30.936 1.00 98.69 186 LEU A N 1
ATOM 1403 C CA . LEU A 1 186 ? -2.203 -6.504 31.270 1.00 98.69 186 LEU A CA 1
ATOM 1404 C C . LEU A 1 186 ? -1.527 -7.606 30.456 1.00 98.69 186 LEU A C 1
ATOM 1406 O O . LEU A 1 186 ? -1.326 -7.463 29.252 1.00 98.69 186 LEU A O 1
ATOM 1410 N N . ALA A 1 187 ? -1.203 -8.710 31.115 1.00 98.56 187 ALA A N 1
ATOM 1411 C CA . ALA A 1 187 ? -0.518 -9.865 30.554 1.00 98.56 187 ALA A CA 1
ATOM 1412 C C . ALA A 1 187 ? -1.342 -11.150 30.748 1.00 98.56 187 ALA A C 1
ATOM 1414 O O . ALA A 1 187 ? -2.417 -11.148 31.351 1.00 98.56 187 ALA A O 1
ATOM 1415 N N . GLY A 1 188 ? -0.829 -12.272 30.243 1.00 98.31 188 GLY A N 1
ATOM 1416 C CA . GLY A 1 188 ? -1.528 -13.559 30.260 1.00 98.31 188 GLY A CA 1
ATOM 1417 C C . GLY A 1 188 ? -2.558 -13.685 29.137 1.00 98.31 188 GLY A C 1
ATOM 1418 O O . GLY A 1 188 ? -2.568 -12.897 28.197 1.00 98.31 188 GLY A O 1
ATOM 1419 N N . THR A 1 189 ? -3.407 -14.707 29.209 1.00 98.38 189 THR A N 1
ATOM 1420 C CA . THR A 1 189 ? -4.347 -15.045 28.131 1.00 98.38 189 THR A CA 1
ATOM 1421 C C . THR A 1 189 ? -5.674 -14.310 28.245 1.00 98.38 189 THR A C 1
ATOM 1423 O O . THR A 1 189 ? -6.110 -14.007 29.355 1.00 98.38 189 THR A O 1
ATOM 1426 N N . ILE A 1 190 ? -6.382 -14.141 27.123 1.00 98.25 190 ILE A N 1
ATOM 1427 C CA . ILE A 1 190 ? -7.817 -13.820 27.148 1.00 98.25 190 ILE A CA 1
ATOM 1428 C C . ILE A 1 190 ? -8.559 -15.024 27.754 1.00 98.25 190 ILE A C 1
ATOM 1430 O O . ILE A 1 190 ? -8.530 -16.110 27.170 1.00 98.25 190 ILE A O 1
ATOM 1434 N N . PRO A 1 191 ? -9.207 -14.887 28.922 1.00 96.19 191 PRO A N 1
ATOM 1435 C CA . PRO A 1 191 ? -9.798 -16.036 29.596 1.00 96.19 191 PRO A CA 1
ATOM 1436 C C . PRO A 1 191 ? -11.037 -16.585 28.880 1.00 96.19 191 PRO A C 1
ATOM 1438 O O . PRO A 1 191 ? -11.854 -15.833 28.351 1.00 96.19 191 PRO A O 1
ATOM 1441 N N . THR A 1 192 ? -11.248 -17.900 28.946 1.00 95.94 192 THR A N 1
ATOM 1442 C CA . THR A 1 192 ? -12.408 -18.563 28.323 1.00 95.94 192 THR A CA 1
ATOM 1443 C C . THR A 1 192 ? -13.748 -18.170 28.944 1.00 95.94 192 THR A C 1
ATOM 1445 O O . THR A 1 192 ? -14.762 -18.203 28.248 1.00 95.94 192 THR A O 1
ATOM 1448 N N . PHE A 1 193 ? -13.766 -17.729 30.211 1.00 94.62 193 PHE A N 1
ATOM 1449 C CA . PHE A 1 193 ? -14.988 -17.252 30.870 1.00 94.62 193 PHE A CA 1
ATOM 1450 C C . PHE A 1 193 ? -15.606 -16.036 30.174 1.00 94.62 193 PHE A C 1
ATOM 1452 O O . PHE A 1 193 ? -16.750 -15.709 30.475 1.00 94.62 193 PHE A O 1
ATOM 1459 N N . ILE A 1 194 ? -14.885 -15.351 29.271 1.00 95.31 194 ILE A N 1
ATOM 1460 C CA . ILE A 1 194 ? -15.442 -14.220 28.523 1.00 95.31 194 ILE A CA 1
ATOM 1461 C C . ILE A 1 194 ? -16.751 -14.614 27.829 1.00 95.31 194 ILE A C 1
ATOM 1463 O O . ILE A 1 194 ? -17.674 -13.811 27.795 1.00 95.31 194 ILE A O 1
ATOM 1467 N N . GLY A 1 195 ? -16.888 -15.877 27.402 1.00 95.81 195 GLY A N 1
ATOM 1468 C CA . GLY A 1 195 ? -18.120 -16.411 26.818 1.00 95.81 195 GLY A CA 1
ATOM 1469 C C . GLY A 1 195 ? -19.338 -16.410 27.753 1.00 95.81 195 GLY A C 1
ATOM 1470 O O . GLY A 1 195 ? -20.463 -16.515 27.277 1.00 95.81 195 GLY A O 1
ATOM 1471 N N . HIS A 1 196 ? -19.160 -16.248 29.068 1.00 97.06 196 HIS A N 1
ATOM 1472 C CA . HIS A 1 196 ? -20.268 -16.098 30.020 1.00 97.06 196 HIS A CA 1
ATOM 1473 C C . HIS A 1 196 ? -20.911 -14.701 29.971 1.00 97.06 196 HIS A C 1
ATOM 1475 O O . HIS A 1 196 ? -22.049 -14.532 30.412 1.00 97.06 196 HIS A O 1
ATOM 1481 N N . LEU A 1 197 ? -20.217 -13.693 29.427 1.00 97.75 197 LEU A N 1
ATOM 1482 C CA . LEU A 1 197 ? -20.675 -12.299 29.381 1.00 97.75 197 LEU A CA 1
ATOM 1483 C C . LEU A 1 197 ? -21.627 -12.061 28.200 1.00 97.75 197 LEU A C 1
ATOM 1485 O O . LEU A 1 197 ? -21.407 -11.206 27.354 1.00 97.75 197 LEU A O 1
ATOM 1489 N N . THR A 1 198 ? -22.703 -12.834 28.116 1.00 97.31 198 THR A N 1
ATOM 1490 C CA . THR A 1 198 ? -23.585 -12.887 26.932 1.00 97.31 198 THR A CA 1
ATOM 1491 C C . THR A 1 198 ? -24.325 -11.579 26.602 1.00 97.31 198 THR A C 1
ATOM 1493 O O . THR A 1 198 ? -24.847 -11.445 25.495 1.00 97.31 198 THR A O 1
ATOM 1496 N N . GLN A 1 199 ? -24.357 -10.600 27.520 1.00 98.38 199 GLN A N 1
ATOM 1497 C CA . GLN A 1 199 ? -24.898 -9.251 27.275 1.00 98.38 199 GLN A CA 1
ATOM 1498 C C . GLN A 1 199 ? -23.869 -8.254 26.720 1.00 98.38 199 GLN A C 1
ATOM 1500 O O . GLN A 1 199 ? -24.204 -7.088 26.488 1.00 98.38 199 GLN A O 1
ATOM 1505 N N . LEU A 1 200 ? -22.620 -8.685 26.524 1.00 98.50 200 LEU A N 1
ATOM 1506 C CA . LEU A 1 200 ? -21.539 -7.805 26.112 1.00 98.50 200 LEU A CA 1
ATOM 1507 C C . LEU A 1 200 ? -21.767 -7.299 24.684 1.00 98.50 200 LEU A C 1
ATOM 1509 O O . LEU A 1 200 ? -21.939 -8.076 23.749 1.00 98.50 200 LEU A O 1
ATOM 1513 N N . LYS A 1 201 ? -21.740 -5.975 24.537 1.00 98.75 201 LYS A N 1
ATOM 1514 C CA . LYS A 1 201 ? -21.828 -5.232 23.274 1.00 98.75 201 LYS A CA 1
ATOM 1515 C C . LYS A 1 201 ? -20.470 -4.717 22.818 1.00 98.75 201 LYS A C 1
ATOM 1517 O O . LYS A 1 201 ? -20.235 -4.595 21.618 1.00 98.75 201 LYS A O 1
ATOM 1522 N N . SER A 1 202 ? -19.576 -4.417 23.757 1.00 98.81 202 SER A N 1
ATOM 1523 C CA . SER A 1 202 ? -18.240 -3.896 23.463 1.00 98.81 202 SER A CA 1
ATOM 1524 C C . SER A 1 202 ? -17.191 -4.586 24.323 1.00 98.81 202 SER A C 1
ATOM 1526 O O . SER A 1 202 ? -17.300 -4.578 25.551 1.00 98.81 202 SER A O 1
ATOM 1528 N N . LEU A 1 203 ? -16.177 -5.145 23.664 1.00 98.75 203 LEU A N 1
ATOM 1529 C CA . LEU A 1 203 ? -14.996 -5.730 24.285 1.00 98.75 203 LEU A CA 1
ATOM 1530 C C . LEU A 1 203 ? -13.738 -5.076 23.711 1.00 98.75 203 LEU A C 1
ATOM 1532 O O . LEU A 1 203 ? -13.366 -5.331 22.562 1.00 98.75 203 LEU A O 1
ATOM 1536 N N . PHE A 1 204 ? -13.076 -4.261 24.526 1.00 98.88 204 PHE A N 1
ATOM 1537 C CA . PHE A 1 204 ? -11.850 -3.562 24.157 1.00 98.88 204 PHE A CA 1
ATOM 1538 C C . PHE A 1 204 ? -10.704 -3.986 25.073 1.00 98.88 204 PHE A C 1
ATOM 1540 O O . PHE A 1 204 ? -10.693 -3.692 26.266 1.00 98.88 204 PHE A O 1
ATOM 1547 N N . LEU A 1 205 ? -9.729 -4.699 24.505 1.00 98.75 205 LEU A N 1
ATOM 1548 C CA . LEU A 1 205 ? -8.531 -5.181 25.207 1.00 98.75 205 LEU A CA 1
ATOM 1549 C C . LEU A 1 205 ? -7.234 -4.684 24.541 1.00 98.75 205 LEU A C 1
ATOM 1551 O O . LEU A 1 205 ? -6.145 -5.202 24.801 1.00 98.75 205 LEU A O 1
ATOM 1555 N N . SER A 1 206 ? -7.348 -3.695 23.658 1.00 98.81 206 SER A N 1
ATOM 1556 C CA . SER A 1 206 ? -6.273 -3.222 22.788 1.00 98.81 206 SER A CA 1
ATOM 1557 C C . SER A 1 206 ? -5.108 -2.602 23.556 1.00 98.81 206 SER A C 1
ATOM 1559 O O . SER A 1 206 ? -5.306 -2.051 24.632 1.00 98.81 206 SER A O 1
ATOM 1561 N N . ASN A 1 207 ? -3.905 -2.605 22.982 1.00 98.81 207 ASN A N 1
ATOM 1562 C CA . ASN A 1 207 ? -2.701 -2.006 23.567 1.00 98.81 207 ASN A CA 1
ATOM 1563 C C . ASN A 1 207 ? -2.398 -2.563 24.973 1.00 98.81 207 ASN A C 1
ATOM 1565 O O . ASN A 1 207 ? -2.341 -1.816 25.948 1.00 98.81 207 ASN A O 1
ATOM 1569 N N . ASN A 1 208 ? -2.221 -3.881 25.061 1.00 98.88 208 ASN A N 1
ATOM 1570 C CA . ASN A 1 208 ? -1.811 -4.605 26.266 1.00 98.88 208 ASN A CA 1
ATOM 1571 C C . ASN A 1 208 ? -0.669 -5.588 25.922 1.00 98.88 208 ASN A C 1
ATOM 1573 O O . ASN A 1 208 ? -0.059 -5.524 24.853 1.00 98.88 208 ASN A O 1
ATOM 1577 N N . GLN A 1 209 ? -0.338 -6.488 26.846 1.00 98.75 209 GLN A N 1
ATOM 1578 C CA . GLN A 1 209 ? 0.664 -7.547 26.698 1.00 98.75 209 GLN A CA 1
ATOM 1579 C C . GLN A 1 209 ? 0.009 -8.941 26.706 1.00 98.75 209 GLN A C 1
ATOM 1581 O O . GLN A 1 209 ? 0.619 -9.911 27.159 1.00 98.75 209 GLN A O 1
ATOM 1586 N N . LEU A 1 210 ? -1.245 -9.051 26.249 1.00 98.81 210 LEU A N 1
ATOM 1587 C CA . LEU A 1 210 ? -1.984 -10.315 26.264 1.00 98.81 210 LEU A CA 1
ATOM 1588 C C . LEU A 1 210 ? -1.360 -11.319 25.288 1.00 98.81 210 LEU A C 1
ATOM 1590 O O . LEU A 1 210 ? -1.015 -10.964 24.161 1.00 98.81 210 LEU A O 1
ATOM 1594 N N . THR A 1 211 ? -1.238 -12.570 25.721 1.00 98.81 211 THR A N 1
ATOM 1595 C CA . THR A 1 211 ? -0.637 -13.690 24.983 1.00 98.81 211 THR A CA 1
ATOM 1596 C C . THR A 1 211 ? -1.653 -14.815 24.756 1.00 98.81 211 THR A C 1
ATOM 1598 O O . THR A 1 211 ? -2.808 -14.732 25.174 1.00 98.81 211 THR A O 1
ATOM 1601 N N . GLY A 1 212 ? -1.235 -15.900 24.099 1.00 98.56 212 GLY A N 1
ATOM 1602 C CA . GLY A 1 212 ? -2.097 -17.054 23.833 1.00 98.56 212 GLY A CA 1
ATOM 1603 C C . GLY A 1 212 ? -3.101 -16.804 22.708 1.00 98.56 212 GLY A C 1
ATOM 1604 O O . GLY A 1 212 ? -2.947 -15.870 21.926 1.00 98.56 212 GLY A O 1
ATOM 1605 N N . THR A 1 213 ? -4.109 -17.667 22.600 1.00 98.56 213 THR A N 1
ATOM 1606 C CA . THR A 1 213 ? -5.061 -17.651 21.482 1.00 98.56 213 THR A CA 1
ATOM 1607 C C . THR A 1 213 ? -6.312 -16.829 21.779 1.00 98.56 213 THR A C 1
ATOM 1609 O O . THR A 1 213 ? -6.661 -16.577 22.934 1.00 98.56 213 THR A O 1
ATOM 1612 N N . ILE A 1 214 ? -7.032 -16.447 20.721 1.00 98.50 214 ILE A N 1
ATOM 1613 C CA . ILE A 1 214 ? -8.411 -15.963 20.847 1.00 98.50 214 ILE A CA 1
ATOM 1614 C C . ILE A 1 214 ? -9.287 -17.166 21.246 1.00 98.50 214 ILE A C 1
ATOM 161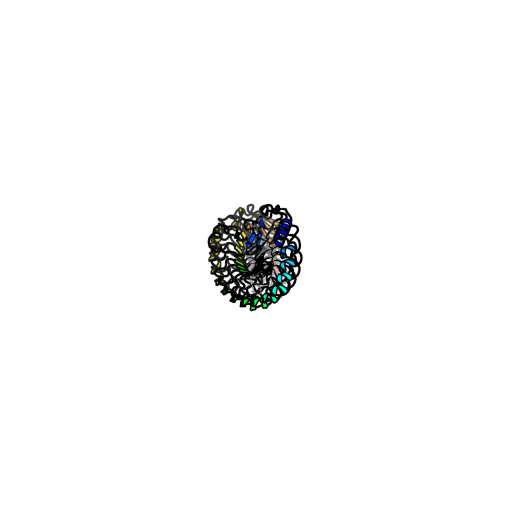6 O O . ILE A 1 214 ? -9.346 -18.144 20.492 1.00 98.50 214 ILE A O 1
ATOM 1620 N N . PRO A 1 215 ? -9.960 -17.150 22.412 1.00 96.81 215 PRO A N 1
ATOM 1621 C CA . PRO A 1 215 ? -10.742 -18.290 22.870 1.00 96.81 215 PRO A CA 1
ATOM 1622 C C . PRO A 1 215 ? -11.973 -18.493 21.982 1.00 96.81 215 PRO A C 1
ATOM 1624 O O . PRO A 1 215 ? -12.715 -17.550 21.716 1.00 96.81 215 PRO A O 1
ATOM 1627 N N . ALA A 1 216 ? -12.242 -19.742 21.590 1.00 95.81 216 ALA A N 1
ATOM 1628 C CA . ALA A 1 216 ? -13.415 -20.081 20.777 1.00 95.81 216 ALA A CA 1
ATOM 1629 C C . ALA A 1 216 ? -14.738 -19.650 21.433 1.00 95.81 216 ALA A C 1
ATOM 1631 O O . ALA A 1 216 ? -15.653 -19.265 20.716 1.00 95.81 216 ALA A O 1
ATOM 1632 N N . ALA A 1 217 ? -14.778 -19.618 22.774 1.00 96.00 217 ALA A N 1
ATOM 1633 C CA . ALA A 1 217 ? -15.916 -19.190 23.590 1.00 96.00 217 ALA A CA 1
ATOM 1634 C C . ALA A 1 217 ? -16.395 -17.748 23.328 1.00 96.00 217 ALA A C 1
ATOM 1636 O O . ALA A 1 217 ? -17.460 -17.373 23.822 1.00 96.00 217 ALA A O 1
ATOM 1637 N N . ILE A 1 218 ? -15.627 -16.941 22.581 1.00 93.62 218 ILE A N 1
ATOM 1638 C CA . ILE A 1 218 ? -16.054 -15.616 22.118 1.00 93.62 218 ILE A CA 1
ATOM 1639 C C . ILE A 1 218 ? -17.330 -15.685 21.270 1.00 93.62 218 ILE A C 1
ATOM 1641 O O . ILE A 1 218 ? -18.080 -14.718 21.229 1.00 93.62 218 ILE A O 1
ATOM 1645 N N . ASP A 1 219 ? -17.608 -16.835 20.653 1.00 92.00 219 ASP A N 1
ATOM 1646 C CA . ASP A 1 219 ? -18.809 -17.112 19.865 1.00 92.00 219 ASP A CA 1
ATOM 1647 C C . ASP A 1 219 ? -20.125 -17.030 20.654 1.00 92.00 219 ASP A C 1
ATOM 1649 O O . ASP A 1 219 ? -21.180 -16.812 20.065 1.00 92.00 219 ASP A O 1
ATOM 1653 N N . ASN A 1 220 ? -20.075 -17.132 21.984 1.00 96.06 220 ASN A N 1
ATOM 1654 C CA . ASN A 1 220 ? -21.247 -16.980 22.848 1.00 96.06 220 ASN A CA 1
ATOM 1655 C C . ASN A 1 220 ? -21.693 -15.518 23.011 1.00 96.06 220 ASN A C 1
ATOM 1657 O O . ASN A 1 220 ? -22.791 -15.253 23.511 1.00 96.06 220 ASN A O 1
ATOM 1661 N N . LEU A 1 221 ? -20.869 -14.554 22.589 1.00 97.06 221 LEU A N 1
ATOM 1662 C CA . LEU A 1 221 ? -21.130 -13.120 22.717 1.00 97.06 221 LEU A CA 1
ATOM 1663 C C . LEU A 1 221 ? -22.064 -12.612 21.609 1.00 97.06 221 LEU A C 1
ATOM 1665 O O . LEU A 1 221 ? -21.744 -11.692 20.866 1.00 97.06 221 LEU A O 1
ATOM 1669 N N . ASN A 1 222 ? -23.254 -13.198 21.496 1.00 94.69 222 ASN A N 1
ATOM 1670 C CA . ASN A 1 222 ? -24.188 -12.948 20.391 1.00 94.69 222 ASN A CA 1
ATOM 1671 C C . ASN A 1 222 ? -24.693 -11.490 20.280 1.00 94.69 222 ASN A C 1
ATOM 1673 O O . ASN A 1 222 ? -25.281 -11.124 19.262 1.00 94.69 222 ASN A O 1
ATOM 1677 N N . GLN A 1 223 ? -24.495 -10.663 21.314 1.00 98.06 223 GLN A N 1
ATOM 1678 C CA . GLN A 1 223 ? -24.822 -9.231 21.315 1.00 98.06 223 GLN A CA 1
ATOM 1679 C C . GLN A 1 223 ? -23.625 -8.329 20.980 1.00 98.06 223 GLN A C 1
ATOM 1681 O O . GLN A 1 223 ? -23.780 -7.108 20.986 1.00 98.06 223 GLN A O 1
ATOM 1686 N N . LEU A 1 224 ? -22.448 -8.902 20.708 1.00 98.69 224 LEU A N 1
ATOM 1687 C CA . LEU A 1 224 ? -21.219 -8.144 20.520 1.00 98.69 224 LEU A CA 1
ATOM 1688 C C . LEU A 1 224 ? -21.276 -7.337 19.225 1.00 98.69 224 LEU A C 1
ATOM 1690 O O . LEU A 1 224 ? -21.436 -7.882 18.136 1.00 98.69 224 LEU A O 1
ATOM 1694 N N . GLU A 1 225 ? -21.110 -6.027 19.363 1.00 98.81 225 GLU A N 1
ATOM 1695 C CA . GLU A 1 225 ? -21.091 -5.062 18.267 1.00 98.81 225 GLU A CA 1
ATOM 1696 C C . GLU A 1 225 ? -19.652 -4.608 17.971 1.00 98.81 225 GLU A C 1
ATOM 1698 O O . GLU A 1 225 ? -19.303 -4.353 16.818 1.00 98.81 225 GLU A O 1
ATOM 1703 N N . HIS A 1 226 ? -18.793 -4.555 18.994 1.00 98.88 226 HIS A N 1
ATOM 1704 C CA . HIS A 1 226 ? -17.414 -4.084 18.877 1.00 98.88 226 HIS A CA 1
ATOM 1705 C C . HIS A 1 226 ? -16.432 -5.027 19.573 1.00 98.88 226 HIS A C 1
ATOM 1707 O O . HIS A 1 226 ? -16.534 -5.257 20.779 1.00 98.88 226 HIS A O 1
ATOM 1713 N N . LEU A 1 227 ? -15.451 -5.513 18.815 1.00 98.81 227 LEU A N 1
ATOM 1714 C CA . LEU A 1 227 ? -14.330 -6.299 19.309 1.00 98.81 227 LEU A CA 1
ATOM 1715 C C . LEU A 1 227 ? -13.018 -5.670 18.835 1.00 98.81 227 LEU A C 1
ATOM 1717 O O . LEU A 1 227 ? -12.747 -5.649 17.635 1.00 98.81 227 LEU A O 1
ATOM 1721 N N . SER A 1 228 ? -12.194 -5.195 19.771 1.00 98.75 228 SER A N 1
ATOM 1722 C CA . SER A 1 228 ? -10.826 -4.758 19.469 1.00 98.75 228 SER A CA 1
ATOM 1723 C C . SER A 1 228 ? -9.827 -5.442 20.398 1.00 98.75 228 SER A C 1
ATOM 1725 O O . SER A 1 228 ? -9.895 -5.313 21.624 1.00 98.75 228 SER A O 1
ATOM 1727 N N . LEU A 1 229 ? -8.905 -6.185 19.785 1.00 98.81 229 LEU A N 1
ATOM 1728 C CA . LEU A 1 229 ? -7.764 -6.861 20.410 1.00 98.81 229 LEU A CA 1
ATOM 1729 C C . LEU A 1 229 ? -6.425 -6.320 19.870 1.00 98.81 229 LEU A C 1
ATOM 1731 O O . LEU A 1 229 ? -5.375 -6.939 20.070 1.00 98.81 229 LEU A O 1
ATOM 1735 N N . LEU A 1 230 ? -6.472 -5.174 19.182 1.00 98.75 230 LEU A N 1
ATOM 1736 C CA . LEU A 1 230 ? -5.350 -4.476 18.555 1.00 98.75 230 LEU A CA 1
ATOM 1737 C C . LEU A 1 230 ? -4.113 -4.425 19.458 1.00 98.75 230 LEU A C 1
ATOM 1739 O O . LEU A 1 230 ? -4.214 -4.098 20.638 1.00 98.75 230 LEU A O 1
ATOM 1743 N N . ARG A 1 231 ? -2.926 -4.627 18.879 1.00 98.81 231 ARG A N 1
ATOM 1744 C CA . ARG A 1 231 ? -1.629 -4.392 19.538 1.00 98.81 231 ARG A CA 1
ATOM 1745 C C . ARG A 1 231 ? -1.480 -5.176 20.850 1.00 98.81 231 ARG A C 1
ATOM 1747 O O . ARG A 1 231 ? -1.338 -4.591 21.925 1.00 98.81 231 ARG A O 1
ATOM 1754 N N . ASN A 1 232 ? -1.492 -6.497 20.724 1.00 98.88 232 ASN A N 1
ATOM 1755 C CA . ASN A 1 232 ? -1.177 -7.465 21.775 1.00 98.88 232 ASN A CA 1
ATOM 1756 C C . ASN A 1 232 ? -0.124 -8.471 21.252 1.00 98.88 232 ASN A C 1
ATOM 1758 O O . ASN A 1 232 ? 0.543 -8.234 20.245 1.00 98.88 232 ASN A O 1
ATOM 1762 N N . GLN A 1 233 ? 0.074 -9.582 21.959 1.00 98.81 233 GLN A N 1
ATOM 1763 C CA . GLN A 1 233 ? 0.976 -10.680 21.597 1.00 98.81 233 GLN A CA 1
ATOM 1764 C C . GLN A 1 233 ? 0.184 -11.980 21.362 1.00 98.81 233 GLN A C 1
ATOM 1766 O O . GLN A 1 233 ? 0.661 -13.073 21.674 1.00 98.81 233 GLN A O 1
ATOM 1771 N N . LEU A 1 234 ? -1.052 -11.866 20.859 1.00 98.88 234 LEU A N 1
ATOM 1772 C CA . LEU A 1 234 ? -1.923 -13.017 20.616 1.00 98.88 234 LEU A CA 1
ATOM 1773 C C . LEU A 1 234 ? -1.374 -13.875 19.473 1.00 98.88 234 LEU A C 1
ATOM 1775 O O . LEU A 1 234 ? -0.900 -13.342 18.472 1.00 98.88 234 LEU A O 1
ATOM 1779 N N . THR A 1 235 ? -1.466 -15.193 19.621 1.00 98.81 235 THR A N 1
ATOM 1780 C CA . THR A 1 235 ? -0.960 -16.207 18.687 1.00 98.81 235 THR A CA 1
ATOM 1781 C C . THR A 1 235 ? -2.070 -17.159 18.234 1.00 98.81 235 THR A C 1
ATOM 1783 O O . THR A 1 235 ? -3.204 -17.106 18.712 1.00 98.81 235 THR A O 1
ATOM 1786 N N . GLY A 1 236 ? -1.748 -18.061 17.305 1.00 98.62 236 GLY A N 1
ATOM 1787 C CA . GLY A 1 236 ? -2.692 -19.047 16.777 1.00 98.62 236 GLY A CA 1
ATOM 1788 C C . GLY A 1 236 ? -3.689 -18.448 15.783 1.00 98.62 236 GLY A C 1
ATOM 1789 O O . GLY A 1 236 ? -3.501 -17.345 15.279 1.00 98.62 236 GLY A O 1
ATOM 1790 N N . THR A 1 237 ? -4.741 -19.203 15.472 1.00 98.62 237 THR A N 1
ATOM 1791 C CA . THR A 1 237 ? -5.706 -18.859 14.417 1.00 98.62 237 THR A CA 1
ATOM 1792 C C . THR A 1 237 ? -6.910 -18.091 14.952 1.00 98.62 237 THR A C 1
ATOM 1794 O O . THR A 1 237 ? -7.305 -18.274 16.104 1.00 98.62 237 THR A O 1
ATOM 1797 N N . ILE A 1 238 ? -7.586 -17.331 14.085 1.00 98.62 238 ILE A N 1
ATOM 1798 C CA . ILE A 1 238 ? -8.940 -16.837 14.374 1.00 98.62 238 ILE A CA 1
ATOM 1799 C C . ILE A 1 238 ? -9.899 -18.044 14.416 1.00 98.62 238 ILE A C 1
ATOM 1801 O O . ILE A 1 238 ? -9.966 -18.786 13.431 1.00 98.62 238 ILE A O 1
ATOM 1805 N N . PRO A 1 239 ? -10.657 -18.267 15.506 1.00 97.50 239 PRO A N 1
ATOM 1806 C CA . PRO A 1 239 ? -11.666 -19.319 15.548 1.00 97.50 239 PRO A CA 1
ATOM 1807 C C . PRO A 1 239 ? -12.729 -19.095 14.460 1.00 97.50 239 PRO A C 1
ATOM 1809 O O . PRO A 1 239 ? -13.311 -18.010 14.409 1.00 97.50 239 PRO A O 1
ATOM 1812 N N . PRO A 1 240 ? -13.056 -20.093 13.615 1.00 97.25 240 PRO A N 1
ATOM 1813 C CA . PRO A 1 240 ? -14.100 -19.938 12.596 1.00 97.25 240 PRO A CA 1
ATOM 1814 C C . PRO A 1 240 ? -15.474 -19.564 13.169 1.00 97.25 240 PRO A C 1
ATOM 1816 O O . PRO A 1 240 ? -16.276 -18.932 12.484 1.00 97.25 240 PRO A O 1
ATOM 1819 N N . THR A 1 241 ? -15.724 -19.900 14.438 1.00 96.06 241 THR A N 1
ATOM 1820 C CA . THR A 1 241 ? -16.942 -19.547 15.179 1.00 96.06 241 THR A CA 1
ATOM 1821 C C . THR A 1 241 ? -17.127 -18.042 15.375 1.00 96.06 241 THR A C 1
ATOM 1823 O O . THR A 1 241 ? -18.237 -17.615 15.679 1.00 96.06 241 THR A O 1
ATOM 1826 N N . ILE A 1 242 ? -16.107 -17.211 15.111 1.00 96.62 242 ILE A N 1
ATOM 1827 C CA . ILE A 1 242 ? -16.263 -15.750 15.066 1.00 96.62 242 ILE A CA 1
ATOM 1828 C C . ILE A 1 242 ? -17.356 -15.316 14.078 1.00 96.62 242 ILE A C 1
ATOM 1830 O O . ILE A 1 242 ? -18.010 -14.303 14.300 1.00 96.62 242 ILE A O 1
ATOM 1834 N N . GLY A 1 243 ? -17.604 -16.110 13.026 1.00 96.56 243 GLY A N 1
ATOM 1835 C CA . GLY A 1 243 ? -18.674 -15.882 12.053 1.00 96.56 243 GLY A CA 1
ATOM 1836 C C . GLY A 1 243 ? -20.095 -15.982 12.623 1.00 96.56 243 GLY A C 1
ATOM 1837 O O . GLY A 1 243 ? -21.040 -15.656 11.915 1.00 96.56 243 GLY A O 1
ATOM 1838 N N . ASN A 1 244 ? -20.261 -16.411 13.880 1.00 96.00 244 ASN A N 1
ATOM 1839 C CA . ASN A 1 244 ? -21.556 -16.462 14.566 1.00 96.00 244 ASN A CA 1
ATOM 1840 C C . ASN A 1 244 ? -21.965 -15.109 15.177 1.00 96.00 244 ASN A C 1
ATOM 1842 O O . ASN A 1 244 ? -23.123 -14.931 15.559 1.00 96.00 244 ASN A O 1
ATOM 1846 N N . LEU A 1 245 ? -21.041 -14.144 15.271 1.00 97.31 245 LEU A N 1
ATOM 1847 C CA . LEU A 1 245 ? -21.258 -12.842 15.909 1.00 97.31 245 LEU A CA 1
ATOM 1848 C C . LEU A 1 245 ? -22.031 -11.876 15.000 1.00 97.31 245 LEU A C 1
ATOM 1850 O O . LEU A 1 245 ? -21.548 -10.811 14.641 1.00 97.31 245 LEU A O 1
ATOM 1854 N N . ASN A 1 246 ? -23.259 -12.229 14.627 1.00 95.12 246 ASN A N 1
ATOM 1855 C CA . ASN A 1 246 ? -24.041 -11.539 13.590 1.00 95.12 246 ASN A CA 1
ATOM 1856 C C . ASN A 1 246 ? -24.371 -10.055 13.879 1.00 95.12 246 ASN A C 1
ATOM 1858 O O . ASN A 1 246 ? -24.888 -9.364 13.000 1.00 95.12 246 ASN A O 1
ATOM 1862 N N . GLN A 1 247 ? -24.117 -9.564 15.098 1.00 98.12 247 GLN A N 1
ATOM 1863 C CA . GLN A 1 247 ? -24.264 -8.152 15.485 1.00 98.12 247 GLN A CA 1
ATOM 1864 C C . GLN A 1 247 ? -22.969 -7.339 15.343 1.00 98.12 247 GLN A C 1
ATOM 1866 O O . GLN A 1 247 ? -22.992 -6.126 15.555 1.00 98.12 247 GLN A O 1
ATOM 1871 N N . LEU A 1 248 ? -21.855 -7.981 14.979 1.00 98.62 248 LEU A N 1
ATOM 1872 C CA . LEU A 1 248 ? -20.542 -7.357 14.965 1.00 98.62 248 LEU A CA 1
ATOM 1873 C C . LEU A 1 248 ? -20.441 -6.310 13.851 1.00 98.62 248 LEU A C 1
ATOM 1875 O O . LEU A 1 248 ? -20.662 -6.593 12.675 1.00 98.62 248 LEU A O 1
ATOM 1879 N N . LYS A 1 249 ? -20.075 -5.093 14.250 1.00 98.81 249 LYS A N 1
ATOM 1880 C CA . LYS A 1 249 ? -19.897 -3.910 13.398 1.00 98.81 249 LYS A CA 1
ATOM 1881 C C . LYS A 1 249 ? -18.434 -3.502 13.283 1.00 98.81 249 LYS A C 1
ATOM 1883 O O . LYS A 1 249 ? -18.044 -2.894 12.289 1.00 98.81 249 LYS A O 1
ATOM 1888 N N . HIS A 1 250 ? -17.624 -3.837 14.284 1.00 98.88 250 HIS A N 1
ATOM 1889 C CA . HIS A 1 250 ? -16.209 -3.495 14.340 1.00 98.88 250 HIS A CA 1
ATOM 1890 C C . HIS A 1 250 ? -15.386 -4.692 14.812 1.00 98.88 250 HIS A C 1
ATOM 1892 O O . HIS A 1 250 ? -15.595 -5.185 15.923 1.00 98.88 250 HIS A O 1
ATOM 1898 N N . LEU A 1 251 ? -14.443 -5.118 13.973 1.00 98.88 251 LEU A N 1
ATOM 1899 C CA . LEU A 1 251 ? -13.471 -6.162 14.267 1.00 98.88 251 LEU A CA 1
ATOM 1900 C C . LEU A 1 251 ? -12.061 -5.642 13.988 1.00 98.88 251 LEU A C 1
ATOM 1902 O O . LEU A 1 251 ? -11.703 -5.412 12.833 1.00 98.88 251 LEU A O 1
ATOM 1906 N N . ASP A 1 252 ? -11.265 -5.502 15.043 1.00 98.94 252 ASP A N 1
ATOM 1907 C CA . ASP A 1 252 ? -9.857 -5.121 14.951 1.00 98.94 252 ASP A CA 1
ATOM 1908 C C . ASP A 1 252 ? -8.985 -6.114 15.725 1.00 98.94 252 ASP A C 1
ATOM 1910 O O . ASP A 1 252 ? -9.009 -6.171 16.958 1.00 98.94 252 ASP A O 1
ATOM 1914 N N . LEU A 1 253 ? -8.222 -6.917 14.985 1.00 98.88 253 LEU A N 1
ATOM 1915 C CA . LEU A 1 253 ? -7.251 -7.879 15.517 1.00 98.88 253 LEU A CA 1
ATOM 1916 C C . LEU A 1 253 ? -5.817 -7.524 15.094 1.00 98.88 253 LEU A C 1
ATOM 1918 O O . LEU A 1 253 ? -4.908 -8.357 15.186 1.00 98.88 253 LEU A O 1
ATOM 1922 N N . SER A 1 254 ? -5.608 -6.306 14.598 1.00 98.94 254 SER A N 1
ATOM 1923 C CA . SER A 1 254 ? -4.350 -5.888 13.991 1.00 98.94 254 SER A CA 1
ATOM 1924 C C . SER A 1 254 ? -3.188 -5.836 14.990 1.00 98.94 254 SER A C 1
ATOM 1926 O O . SER A 1 254 ? -3.374 -5.750 16.209 1.00 98.94 254 SER A O 1
ATOM 1928 N N . ARG A 1 255 ? -1.950 -5.883 14.483 1.00 98.88 255 ARG A N 1
ATOM 1929 C CA . ARG A 1 255 ? -0.712 -5.819 15.285 1.00 98.88 255 ARG A CA 1
ATOM 1930 C C . ARG A 1 255 ? -0.642 -6.907 16.363 1.00 98.88 255 ARG A C 1
ATOM 1932 O O . ARG A 1 255 ? -0.436 -6.607 17.537 1.00 98.88 255 ARG A O 1
ATOM 1939 N N . ASN A 1 256 ? -0.810 -8.158 15.958 1.00 98.94 256 ASN A N 1
ATOM 1940 C CA . ASN A 1 256 ? -0.645 -9.339 16.807 1.00 98.94 256 ASN A CA 1
ATOM 1941 C C . ASN A 1 256 ? 0.328 -10.335 16.140 1.00 98.94 256 ASN A C 1
ATOM 1943 O O . ASN A 1 256 ? 1.058 -9.993 15.211 1.00 98.94 256 ASN A O 1
ATOM 1947 N N . GLN A 1 257 ? 0.387 -11.565 16.647 1.00 98.88 257 GLN A N 1
ATOM 1948 C CA . GLN A 1 257 ? 1.163 -12.677 16.090 1.00 98.88 257 GLN A CA 1
ATOM 1949 C C . GLN A 1 257 ? 0.221 -13.802 15.621 1.00 98.88 257 GLN A C 1
ATOM 1951 O O . GLN A 1 257 ? 0.552 -14.985 15.729 1.00 98.88 257 GLN A O 1
ATOM 1956 N N . LEU A 1 258 ? -0.986 -13.446 15.157 1.00 98.88 258 LEU A N 1
ATOM 1957 C CA . LEU A 1 258 ? -1.989 -14.410 14.701 1.00 98.88 258 LEU A CA 1
ATOM 1958 C C . LEU A 1 258 ? -1.547 -15.043 13.378 1.00 98.88 258 LEU A C 1
ATOM 1960 O O . LEU A 1 258 ? -0.983 -14.370 12.518 1.00 98.88 258 LEU A O 1
ATOM 1964 N N . THR A 1 259 ? -1.807 -16.339 13.225 1.00 98.88 259 THR A N 1
ATOM 1965 C CA . THR A 1 259 ? -1.334 -17.175 12.114 1.00 98.88 259 THR A CA 1
ATOM 1966 C C . THR A 1 259 ? -2.482 -17.924 11.431 1.00 98.88 259 THR A C 1
ATOM 1968 O O . THR A 1 259 ? -3.635 -17.891 11.867 1.00 98.88 259 THR A O 1
ATOM 1971 N N . GLY A 1 260 ? -2.156 -18.646 10.354 1.00 98.69 260 GLY A N 1
ATOM 1972 C CA . GLY A 1 260 ? -3.090 -19.503 9.623 1.00 98.69 260 GLY A CA 1
ATOM 1973 C C . GLY A 1 260 ? -3.987 -18.736 8.653 1.00 98.69 260 GLY A C 1
ATOM 1974 O O . GLY A 1 260 ? -3.807 -17.542 8.429 1.00 98.69 260 GLY A O 1
ATOM 1975 N N . ALA A 1 261 ? -4.945 -19.439 8.049 1.00 98.69 261 ALA A N 1
ATOM 1976 C CA . ALA A 1 261 ? -5.869 -18.840 7.092 1.00 98.69 261 ALA A CA 1
ATOM 1977 C C . ALA A 1 261 ? -6.949 -18.001 7.785 1.00 98.69 261 ALA A C 1
ATOM 1979 O O . ALA A 1 261 ? -7.483 -18.397 8.823 1.00 98.69 261 ALA A O 1
ATOM 1980 N N . ILE A 1 262 ? -7.322 -16.876 7.169 1.00 98.81 262 ILE A N 1
ATOM 1981 C CA . ILE A 1 262 ? -8.458 -16.067 7.624 1.00 98.81 262 ILE A CA 1
ATOM 1982 C C . ILE A 1 262 ? -9.754 -16.861 7.364 1.00 98.81 262 ILE A C 1
ATOM 1984 O O . ILE A 1 262 ? -10.027 -17.203 6.209 1.00 98.81 262 ILE A O 1
ATOM 1988 N N . PRO A 1 263 ? -10.577 -17.165 8.389 1.00 98.38 263 PRO A N 1
ATOM 1989 C CA . PRO A 1 263 ? -11.767 -17.989 8.209 1.00 98.38 263 PRO A CA 1
ATOM 1990 C C . PRO A 1 263 ? -12.782 -17.359 7.239 1.00 98.38 263 PRO A C 1
ATOM 1992 O O . PRO A 1 263 ? -13.250 -16.244 7.489 1.00 98.38 263 PRO A O 1
ATOM 1995 N N . PRO A 1 264 ? -13.233 -18.080 6.193 1.00 98.69 264 PRO A N 1
ATOM 1996 C CA . PRO A 1 264 ? -14.292 -17.604 5.299 1.00 98.69 264 PRO A CA 1
ATOM 1997 C C . PRO A 1 264 ? -15.604 -17.259 6.014 1.00 98.69 264 PRO A C 1
ATOM 1999 O O . PRO A 1 264 ? -16.356 -16.421 5.525 1.00 98.69 264 PRO A O 1
ATOM 2002 N N . ALA A 1 265 ? -15.857 -17.865 7.181 1.00 98.38 265 ALA A N 1
ATOM 2003 C CA . ALA A 1 265 ? -17.032 -17.618 8.016 1.00 98.38 265 ALA A CA 1
ATOM 2004 C C . ALA A 1 265 ? -17.172 -16.153 8.471 1.00 98.38 265 ALA A C 1
ATOM 2006 O O . ALA A 1 265 ? -18.282 -15.731 8.780 1.00 98.38 265 ALA A O 1
ATOM 2007 N N . ILE A 1 266 ? -16.096 -15.352 8.451 1.00 98.62 266 ILE A N 1
ATOM 2008 C CA . ILE A 1 266 ? -16.188 -13.898 8.674 1.00 98.62 266 ILE A CA 1
ATOM 2009 C C . ILE A 1 266 ? -17.125 -13.241 7.64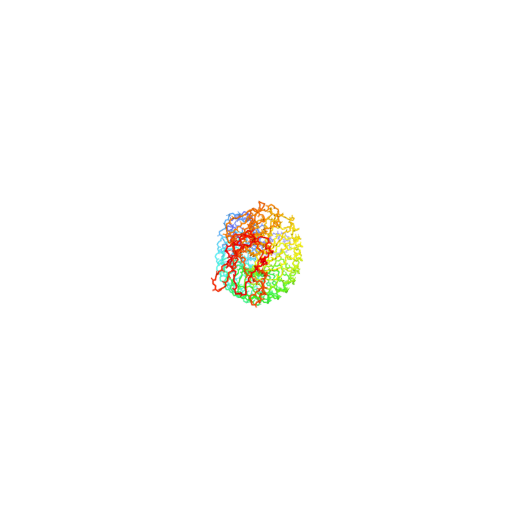8 1.00 98.62 266 ILE A C 1
ATOM 2011 O O . ILE A 1 266 ? -17.795 -12.276 7.988 1.00 98.62 266 ILE A O 1
ATOM 2015 N N . GLY A 1 267 ? -17.269 -13.801 6.440 1.00 98.38 267 GLY A N 1
ATOM 2016 C CA . GLY A 1 267 ? -18.237 -13.340 5.438 1.00 98.38 267 GLY A CA 1
ATOM 2017 C C . GLY A 1 267 ? -19.709 -13.398 5.878 1.00 98.38 267 GLY A C 1
ATOM 2018 O O . GLY A 1 267 ? -20.555 -12.810 5.212 1.00 98.38 267 GLY A O 1
ATOM 2019 N N . ASN A 1 268 ? -20.032 -14.059 6.996 1.00 98.31 268 ASN A N 1
ATOM 2020 C CA . ASN A 1 268 ? -21.379 -14.061 7.577 1.00 98.31 268 ASN A CA 1
ATOM 2021 C C . ASN A 1 268 ? -21.678 -12.802 8.413 1.00 98.31 268 ASN A C 1
ATOM 2023 O O . ASN A 1 268 ? -22.833 -12.551 8.750 1.00 98.31 268 ASN A O 1
ATOM 2027 N N . LEU A 1 269 ? -20.665 -11.996 8.745 1.00 98.38 269 LEU A N 1
ATOM 2028 C CA . LEU A 1 269 ? -20.792 -10.813 9.601 1.00 98.38 269 LEU A CA 1
ATOM 2029 C C . LEU A 1 269 ? -21.318 -9.605 8.815 1.00 98.38 269 LEU A C 1
ATOM 2031 O O . LEU A 1 269 ? -20.650 -8.586 8.680 1.00 98.38 269 LEU A O 1
ATOM 2035 N N . THR A 1 270 ? -22.527 -9.694 8.267 1.00 97.94 270 THR A N 1
ATOM 2036 C CA . THR A 1 270 ? -23.045 -8.722 7.285 1.00 97.94 270 THR A CA 1
ATOM 2037 C C . THR A 1 270 ? -23.264 -7.301 7.828 1.00 97.94 270 THR A C 1
ATOM 2039 O O . THR A 1 270 ? -23.537 -6.393 7.047 1.00 97.94 270 THR A O 1
ATOM 2042 N N . GLN A 1 271 ? -23.160 -7.087 9.146 1.00 98.50 271 GLN A N 1
ATOM 2043 C CA . GLN A 1 271 ? -23.198 -5.761 9.785 1.00 98.50 271 GLN A CA 1
ATOM 2044 C C . GLN A 1 271 ? -21.813 -5.103 9.918 1.00 98.50 271 GLN A C 1
ATOM 2046 O O . GLN A 1 271 ? -21.724 -3.966 10.384 1.00 98.50 271 GLN A O 1
ATOM 2051 N N . LEU A 1 272 ? -20.738 -5.794 9.523 1.00 98.69 272 LEU A N 1
ATOM 2052 C CA . LEU A 1 272 ? -19.370 -5.338 9.728 1.00 98.69 272 LEU A CA 1
ATOM 2053 C C . LEU A 1 272 ? -19.068 -4.093 8.884 1.00 98.69 272 LEU A C 1
ATOM 2055 O O . LEU A 1 272 ? -19.106 -4.134 7.657 1.00 98.69 272 LEU A O 1
ATOM 2059 N N . GLY A 1 273 ? -18.757 -2.990 9.566 1.00 98.69 273 GLY A N 1
ATOM 2060 C CA . GLY A 1 273 ? -18.368 -1.706 8.979 1.00 98.69 273 GLY A CA 1
ATOM 2061 C C . GLY A 1 273 ? -16.860 -1.439 9.032 1.00 98.69 273 GLY A C 1
ATOM 2062 O O . GLY A 1 273 ? -16.335 -0.696 8.202 1.00 98.69 273 GLY A O 1
ATOM 2063 N N . TYR A 1 274 ? -16.154 -2.072 9.972 1.00 98.94 274 TYR A N 1
ATOM 2064 C CA . TYR A 1 274 ? -14.706 -1.959 10.149 1.00 98.94 274 TYR A CA 1
ATOM 2065 C C . TYR A 1 274 ? -14.080 -3.342 10.325 1.00 98.94 274 TYR A C 1
ATOM 2067 O O . TYR A 1 274 ? -14.466 -4.076 11.240 1.00 98.94 274 TYR A O 1
ATOM 2075 N N . PHE A 1 275 ? -13.113 -3.672 9.470 1.00 98.88 275 PHE A N 1
ATOM 2076 C CA . PHE A 1 275 ? -12.405 -4.945 9.485 1.00 98.88 275 PHE A CA 1
ATOM 2077 C C . PHE A 1 275 ? -10.901 -4.732 9.295 1.00 98.88 275 PHE A C 1
ATOM 2079 O O . PHE A 1 275 ? -10.453 -4.393 8.199 1.00 98.88 275 PHE A O 1
ATOM 2086 N N . ASP A 1 276 ? -10.131 -4.938 10.363 1.00 98.94 276 ASP A N 1
ATOM 2087 C CA . ASP A 1 276 ? -8.677 -4.764 10.364 1.00 98.94 276 ASP A CA 1
ATOM 2088 C C . ASP A 1 276 ? -7.973 -5.988 10.959 1.00 98.94 276 ASP A C 1
ATOM 2090 O O . ASP A 1 276 ? -8.133 -6.324 12.137 1.00 98.94 276 ASP A O 1
ATOM 2094 N N . LEU A 1 277 ? -7.193 -6.664 10.118 1.00 98.94 277 LEU A N 1
ATOM 2095 C CA . LEU A 1 277 ? -6.328 -7.787 10.480 1.00 98.94 277 LEU A CA 1
ATOM 2096 C C . LEU A 1 277 ? -4.852 -7.484 10.189 1.00 98.94 277 LEU A C 1
ATOM 2098 O O . LEU A 1 277 ? -4.023 -8.402 10.188 1.00 98.94 277 LEU A O 1
ATOM 2102 N N . SER A 1 278 ? -4.515 -6.222 9.923 1.00 98.94 278 SER A N 1
ATOM 2103 C CA . SER A 1 278 ? -3.188 -5.829 9.461 1.00 98.94 278 SER A CA 1
ATOM 2104 C C . SER A 1 278 ? -2.080 -6.173 10.458 1.00 98.94 278 SER A C 1
ATOM 2106 O O . SER A 1 278 ? -2.313 -6.268 11.668 1.00 98.94 278 SER A O 1
ATOM 2108 N N . ARG A 1 279 ? -0.844 -6.334 9.972 1.00 98.94 279 ARG A N 1
ATOM 2109 C CA . ARG A 1 279 ? 0.350 -6.585 10.804 1.00 98.94 279 ARG A CA 1
ATOM 2110 C C . ARG A 1 279 ? 0.197 -7.839 11.669 1.00 98.94 279 ARG A C 1
ATOM 2112 O O . ARG A 1 279 ? 0.240 -7.769 12.900 1.00 98.94 279 ARG A O 1
ATOM 2119 N N . ASN A 1 280 ? -0.012 -8.969 11.005 1.00 98.94 280 ASN A N 1
ATOM 2120 C CA . ASN A 1 280 ? -0.096 -10.310 11.586 1.00 98.94 280 ASN A CA 1
ATOM 2121 C C . ASN A 1 280 ? 0.727 -11.290 10.721 1.00 98.94 280 ASN A C 1
ATOM 2123 O O . ASN A 1 280 ? 1.588 -10.887 9.942 1.00 98.94 280 ASN A O 1
ATOM 2127 N N . GLN A 1 281 ? 0.515 -12.594 10.885 1.00 98.88 281 GLN A N 1
ATOM 2128 C CA . GLN A 1 281 ? 1.170 -13.658 10.120 1.00 98.88 281 GLN A CA 1
ATOM 2129 C C . GLN A 1 281 ? 0.125 -14.527 9.397 1.00 98.88 281 GLN A C 1
ATOM 2131 O O . GLN A 1 281 ? 0.290 -15.745 9.281 1.00 98.88 281 GLN A O 1
ATOM 2136 N N . PHE A 1 282 ? -0.989 -13.929 8.955 1.00 98.94 282 PHE A N 1
ATOM 2137 C CA . PHE A 1 282 ? -2.040 -14.665 8.251 1.00 98.94 282 PHE A CA 1
ATOM 2138 C C . PHE A 1 282 ? -1.540 -15.175 6.900 1.00 98.94 282 PHE A C 1
ATOM 2140 O O . PHE A 1 282 ? -0.909 -14.438 6.145 1.00 98.94 282 PHE A O 1
ATOM 2147 N N . THR A 1 283 ? -1.852 -16.433 6.596 1.00 98.88 283 THR A N 1
ATOM 2148 C CA . THR A 1 283 ? -1.495 -17.132 5.353 1.00 98.88 283 THR A CA 1
ATOM 2149 C C . THR A 1 283 ? -2.753 -17.493 4.554 1.00 98.88 283 THR A C 1
ATOM 2151 O O . THR A 1 283 ? -3.875 -17.157 4.935 1.00 98.88 283 THR A O 1
ATOM 2154 N N . GLY A 1 284 ? -2.595 -18.193 3.428 1.00 98.69 284 GLY A N 1
ATOM 2155 C CA . GLY A 1 284 ? -3.720 -18.589 2.575 1.00 98.69 284 GLY A CA 1
ATOM 2156 C C . GLY A 1 284 ? -4.212 -17.444 1.692 1.00 98.69 284 GLY A C 1
ATOM 2157 O O . GLY A 1 284 ? -3.458 -16.520 1.403 1.00 98.69 284 GLY A O 1
ATOM 2158 N N . THR A 1 285 ? -5.455 -17.528 1.219 1.00 98.75 285 THR A N 1
ATOM 2159 C CA . THR A 1 285 ? -6.024 -16.589 0.238 1.00 98.75 285 THR A CA 1
ATOM 2160 C C . THR A 1 285 ? -7.079 -15.675 0.848 1.00 98.75 285 THR A C 1
ATOM 2162 O O . THR A 1 285 ? -7.773 -16.059 1.790 1.00 98.75 285 THR A O 1
ATOM 2165 N N . ILE A 1 286 ? -7.293 -14.504 0.243 1.00 98.81 286 ILE A N 1
ATOM 2166 C CA . ILE A 1 286 ? -8.459 -13.664 0.546 1.00 98.81 286 ILE A CA 1
ATOM 2167 C C . ILE A 1 286 ? -9.721 -14.406 0.079 1.00 98.81 286 ILE A C 1
ATOM 2169 O O . ILE A 1 286 ? -9.851 -14.757 -1.092 1.00 98.81 286 ILE A O 1
ATOM 2173 N N . SER A 1 287 ? -10.653 -14.683 0.993 1.00 98.69 287 SER A N 1
ATOM 2174 C CA . SER A 1 287 ? -11.877 -15.422 0.669 1.00 98.69 287 SER A CA 1
ATOM 2175 C C . SER A 1 287 ? -12.863 -14.561 -0.118 1.00 98.69 287 SER A C 1
ATOM 2177 O O . SER A 1 287 ? -13.182 -13.442 0.282 1.00 98.69 287 SER A O 1
ATOM 2179 N N . GLY A 1 288 ? -13.449 -15.124 -1.179 1.00 98.69 288 GLY A N 1
ATOM 2180 C CA . GLY A 1 288 ? -14.533 -14.472 -1.917 1.00 98.69 288 GLY A CA 1
ATOM 2181 C C . GLY A 1 288 ? -15.779 -14.192 -1.063 1.00 98.69 288 GLY A C 1
ATOM 2182 O O . GLY A 1 288 ? -16.528 -13.267 -1.377 1.00 98.69 288 GLY A O 1
ATOM 2183 N N . ALA A 1 289 ? -15.963 -14.921 0.047 1.00 98.75 289 ALA A N 1
ATOM 2184 C CA . ALA A 1 289 ? -17.061 -14.716 0.995 1.00 98.75 289 ALA A CA 1
ATOM 2185 C C . ALA A 1 289 ? -17.036 -13.329 1.658 1.00 98.75 289 ALA A C 1
ATOM 2187 O O . ALA A 1 289 ? -18.076 -12.844 2.094 1.00 98.75 289 ALA A O 1
ATOM 2188 N N . PHE A 1 290 ? -15.880 -12.656 1.703 1.00 98.75 290 PHE A N 1
ATOM 2189 C CA . PHE A 1 290 ? -15.795 -11.297 2.247 1.00 98.75 290 PHE A CA 1
ATOM 2190 C C . PHE A 1 290 ? -16.556 -10.275 1.398 1.00 98.75 290 PHE A C 1
ATOM 2192 O O . PHE A 1 290 ? -16.929 -9.234 1.922 1.00 98.75 290 PHE A O 1
ATOM 2199 N N . GLY A 1 291 ? -16.893 -10.594 0.141 1.00 98.56 291 GLY A N 1
ATOM 2200 C CA . GLY A 1 291 ? -17.798 -9.783 -0.680 1.00 98.56 291 GLY A CA 1
ATOM 2201 C C . GLY A 1 291 ? -19.239 -9.691 -0.151 1.00 98.56 291 GLY A C 1
ATOM 2202 O O . GLY A 1 291 ? -20.011 -8.880 -0.652 1.00 98.56 291 GLY A O 1
ATOM 2203 N N . ASN A 1 292 ? -19.612 -10.484 0.861 1.00 98.69 292 ASN A N 1
ATOM 2204 C CA . ASN A 1 292 ? -20.915 -10.395 1.533 1.00 98.69 292 ASN A CA 1
ATOM 2205 C C . ASN A 1 292 ? -20.980 -9.272 2.587 1.00 98.69 292 ASN A C 1
ATOM 2207 O O . ASN A 1 292 ? -22.058 -8.965 3.095 1.00 98.69 292 ASN A O 1
ATOM 2211 N N . LEU A 1 293 ? -19.846 -8.653 2.934 1.00 98.69 293 LEU A N 1
ATOM 2212 C CA . LEU A 1 293 ? -19.743 -7.622 3.970 1.00 98.69 293 LEU A CA 1
ATOM 2213 C C . LEU A 1 293 ? -20.169 -6.246 3.439 1.00 98.69 293 LEU A C 1
ATOM 2215 O O . LEU A 1 293 ? -19.418 -5.281 3.492 1.00 98.69 293 LEU A O 1
ATOM 2219 N N . THR A 1 294 ? -21.374 -6.126 2.889 1.00 98.12 294 THR A N 1
ATOM 2220 C CA . THR A 1 294 ? -21.785 -4.953 2.092 1.00 98.12 294 THR A CA 1
ATOM 2221 C C . THR A 1 294 ? -21.864 -3.630 2.870 1.00 98.12 294 THR A C 1
ATOM 2223 O O . THR A 1 294 ? -22.031 -2.580 2.253 1.00 98.12 294 THR A O 1
ATOM 2226 N N . GLN A 1 295 ? -21.760 -3.658 4.204 1.00 98.50 295 GLN A N 1
ATOM 2227 C CA . GLN A 1 295 ? -21.685 -2.469 5.069 1.00 98.50 295 GLN A CA 1
ATOM 2228 C C . GLN A 1 295 ? -20.246 -1.980 5.313 1.00 98.50 295 GLN A C 1
ATOM 2230 O O . GLN A 1 295 ? -20.048 -0.966 5.984 1.00 98.50 295 GLN A O 1
ATOM 2235 N N . LEU A 1 296 ? -19.242 -2.690 4.792 1.00 98.69 296 LEU A N 1
ATOM 2236 C CA . LEU A 1 296 ? -17.842 -2.455 5.116 1.00 98.69 296 LEU A CA 1
ATOM 2237 C C . LEU A 1 296 ? -17.347 -1.124 4.542 1.00 98.69 296 LEU A C 1
ATOM 2239 O O . LEU A 1 296 ? -17.380 -0.909 3.334 1.00 98.69 296 LEU A O 1
ATOM 2243 N N . GLY A 1 297 ? -16.862 -0.247 5.425 1.00 98.69 297 GLY A N 1
ATOM 2244 C CA . GLY A 1 297 ? -16.262 1.046 5.088 1.00 98.69 297 GLY A CA 1
ATOM 2245 C C . GLY A 1 297 ? -14.732 1.052 5.185 1.00 98.69 297 GLY A C 1
ATOM 2246 O O . GLY A 1 297 ? -14.072 1.794 4.453 1.00 98.69 297 GLY A O 1
ATOM 2247 N N . TYR A 1 298 ? -14.162 0.206 6.046 1.00 98.94 298 TYR A N 1
ATOM 2248 C CA . TYR A 1 298 ? -12.719 0.058 6.253 1.00 98.94 298 TYR A CA 1
ATOM 2249 C C . TYR A 1 298 ? -12.320 -1.414 6.176 1.00 98.94 298 TYR A C 1
ATOM 2251 O O . TYR A 1 298 ? -12.820 -2.216 6.968 1.00 98.94 298 TYR A O 1
ATOM 2259 N N . PHE A 1 299 ? -11.422 -1.751 5.248 1.00 98.94 299 PHE A N 1
ATOM 2260 C CA . PHE A 1 299 ? -10.911 -3.105 5.072 1.00 98.94 299 PHE A CA 1
ATOM 2261 C C . PHE A 1 299 ? -9.386 -3.102 4.943 1.00 98.94 299 PHE A C 1
ATOM 2263 O O . PHE A 1 299 ? -8.847 -2.642 3.933 1.00 98.94 299 PHE A O 1
ATOM 2270 N N . ASP A 1 300 ? -8.702 -3.627 5.958 1.00 98.94 300 ASP A N 1
ATOM 2271 C CA . ASP A 1 300 ? -7.242 -3.686 6.004 1.00 98.94 300 ASP A CA 1
ATOM 2272 C C . ASP A 1 300 ? -6.744 -5.098 6.342 1.00 98.94 300 ASP A C 1
ATOM 2274 O O . ASP A 1 300 ? -6.996 -5.637 7.421 1.00 98.94 300 ASP A O 1
ATOM 2278 N N . LEU A 1 301 ? -6.038 -5.702 5.386 1.00 98.94 301 LEU A N 1
ATOM 2279 C CA . LEU A 1 301 ? -5.343 -6.987 5.519 1.00 98.94 301 LEU A CA 1
ATOM 2280 C C . LEU A 1 301 ? -3.828 -6.838 5.301 1.00 98.94 301 LEU A C 1
ATOM 2282 O O . LEU A 1 301 ? -3.130 -7.828 5.066 1.00 98.94 301 LEU A O 1
ATOM 2286 N N . SER A 1 302 ? -3.316 -5.608 5.322 1.00 98.94 302 SER A N 1
ATOM 2287 C CA . SER A 1 302 ? -1.926 -5.310 4.988 1.00 98.94 302 SER A CA 1
ATOM 2288 C C . SER A 1 302 ? -0.917 -5.938 5.950 1.00 98.94 302 SER A C 1
ATOM 2290 O O . SER A 1 302 ? -1.241 -6.248 7.095 1.00 98.94 302 SER A O 1
ATOM 2292 N N . ASP A 1 303 ? 0.327 -6.098 5.499 1.00 98.94 303 ASP A N 1
ATOM 2293 C CA . ASP A 1 303 ? 1.446 -6.575 6.322 1.00 98.94 303 ASP A CA 1
ATOM 2294 C C . ASP A 1 303 ? 1.147 -7.963 6.934 1.00 98.94 303 ASP A C 1
ATOM 2296 O O . ASP A 1 303 ? 1.010 -8.141 8.147 1.00 98.94 303 ASP A O 1
ATOM 2300 N N . ASN A 1 304 ? 0.939 -8.934 6.042 1.00 98.94 304 ASN A N 1
ATOM 2301 C CA . ASN A 1 304 ? 0.644 -10.339 6.329 1.00 98.94 304 ASN A CA 1
ATOM 2302 C C . ASN A 1 304 ? 1.372 -11.240 5.302 1.00 98.94 304 ASN A C 1
ATOM 2304 O O . ASN A 1 304 ? 2.235 -10.793 4.549 1.00 98.94 304 ASN A O 1
ATOM 2308 N N . GLN A 1 305 ? 1.054 -12.536 5.274 1.00 98.88 305 GLN A N 1
ATOM 2309 C CA . GLN A 1 305 ? 1.616 -13.527 4.345 1.00 98.88 305 GLN A CA 1
ATOM 2310 C C . GLN A 1 305 ? 0.529 -14.091 3.408 1.00 98.88 305 GLN A C 1
ATOM 2312 O O . GLN A 1 305 ? 0.560 -15.268 3.035 1.00 98.88 305 GLN A O 1
ATOM 2317 N N . LEU A 1 306 ? -0.475 -13.276 3.063 1.00 98.94 306 LEU A N 1
ATOM 2318 C CA . LEU A 1 306 ? -1.578 -13.689 2.194 1.00 98.94 306 LEU A CA 1
ATOM 2319 C C . LEU A 1 306 ? -1.085 -13.891 0.760 1.00 98.94 306 LEU A C 1
ATOM 2321 O O . LEU A 1 306 ? -0.210 -13.178 0.283 1.00 98.94 306 LEU A O 1
ATOM 2325 N N . THR A 1 307 ? -1.671 -14.859 0.067 1.00 98.88 307 THR A N 1
ATOM 2326 C CA . THR A 1 307 ? -1.304 -15.288 -1.290 1.00 98.88 307 THR A CA 1
ATOM 2327 C C . THR A 1 307 ? -2.544 -15.410 -2.177 1.00 98.88 307 THR A C 1
ATOM 2329 O O . THR A 1 307 ? -3.674 -15.206 -1.727 1.00 98.88 307 THR A O 1
ATOM 2332 N N . GLY A 1 308 ? -2.355 -15.767 -3.449 1.00 98.69 308 GLY A N 1
ATOM 2333 C CA . GLY A 1 308 ? -3.452 -15.918 -4.405 1.00 98.69 308 GLY A CA 1
ATOM 2334 C C . GLY A 1 308 ? -3.986 -14.576 -4.902 1.00 98.69 308 GLY A C 1
ATOM 2335 O O . GLY A 1 308 ? -3.314 -13.554 -4.783 1.00 98.69 308 GLY A O 1
ATOM 2336 N N . ASN A 1 309 ? -5.170 -14.589 -5.508 1.00 98.69 309 ASN A N 1
ATOM 2337 C CA . ASN A 1 309 ? -5.715 -13.429 -6.214 1.00 98.69 309 ASN A CA 1
ATOM 2338 C C . ASN A 1 309 ? -6.579 -12.551 -5.305 1.00 98.69 309 ASN A C 1
ATOM 2340 O O . ASN A 1 309 ? -7.183 -13.038 -4.348 1.00 98.69 309 ASN A O 1
ATOM 2344 N N . ILE A 1 310 ? -6.731 -11.278 -5.678 1.00 98.88 310 ILE A N 1
ATOM 2345 C CA . ILE A 1 310 ? -7.806 -10.423 -5.163 1.00 98.88 310 ILE A CA 1
ATOM 2346 C C . ILE A 1 310 ? -9.139 -10.934 -5.754 1.00 98.88 310 ILE A C 1
ATOM 2348 O O . ILE A 1 310 ? -9.299 -10.915 -6.978 1.00 98.88 310 ILE A O 1
ATOM 2352 N N . PRO A 1 311 ? -10.108 -11.409 -4.946 1.00 98.62 311 PRO A N 1
ATOM 2353 C CA . PRO A 1 311 ? -11.369 -11.930 -5.469 1.00 98.62 311 PRO A CA 1
ATOM 2354 C C . PRO A 1 311 ? -12.203 -10.832 -6.130 1.00 98.62 311 PRO A C 1
ATOM 2356 O O . PRO A 1 311 ? -12.382 -9.760 -5.558 1.00 98.62 311 PRO A O 1
ATOM 2359 N N . ALA A 1 312 ? -12.813 -11.118 -7.285 1.00 98.69 312 ALA A N 1
ATOM 2360 C CA . ALA A 1 312 ? -13.694 -10.164 -7.968 1.00 98.69 312 ALA A CA 1
ATOM 2361 C C . ALA A 1 312 ? -14.910 -9.741 -7.118 1.00 98.69 312 ALA A C 1
ATOM 2363 O O . ALA A 1 312 ? -15.434 -8.643 -7.291 1.00 98.69 312 ALA A O 1
ATOM 2364 N N . THR A 1 313 ? -15.320 -10.570 -6.149 1.00 98.81 313 THR A N 1
ATOM 2365 C CA . THR A 1 313 ? -16.387 -10.242 -5.192 1.00 98.81 313 THR A CA 1
ATOM 2366 C C . THR A 1 313 ? -16.055 -9.051 -4.292 1.00 98.81 313 THR A C 1
ATOM 2368 O O . THR A 1 313 ? -16.967 -8.515 -3.666 1.00 98.81 313 THR A O 1
ATOM 2371 N N . ILE A 1 314 ? -14.800 -8.573 -4.260 1.00 98.50 314 ILE A N 1
ATOM 2372 C CA . ILE A 1 314 ? -14.449 -7.305 -3.607 1.00 98.50 314 ILE A CA 1
ATOM 2373 C C . ILE A 1 314 ? -15.287 -6.142 -4.151 1.00 98.50 314 ILE A C 1
ATOM 2375 O O . ILE A 1 314 ? -15.667 -5.263 -3.387 1.00 98.50 314 ILE A O 1
ATOM 2379 N N . GLY A 1 315 ? -15.661 -6.179 -5.437 1.00 98.62 315 GLY A N 1
ATOM 2380 C CA . GLY A 1 315 ? -16.496 -5.159 -6.074 1.00 98.62 315 GLY A CA 1
ATOM 2381 C C . GLY A 1 315 ? -17.923 -5.062 -5.525 1.00 98.62 315 GLY A C 1
ATOM 2382 O O . GLY A 1 315 ? -18.626 -4.110 -5.851 1.00 98.62 315 GLY A O 1
ATOM 2383 N N . ASN A 1 316 ? -18.359 -6.002 -4.678 1.00 98.81 316 ASN A N 1
ATOM 2384 C CA . ASN A 1 316 ? -19.655 -5.936 -3.996 1.00 98.81 316 ASN A CA 1
ATOM 2385 C C . ASN A 1 316 ? -19.647 -4.970 -2.796 1.00 98.81 316 ASN A C 1
ATOM 2387 O O . ASN A 1 316 ? -20.708 -4.607 -2.288 1.00 98.81 316 ASN A O 1
ATOM 2391 N N . LEU A 1 317 ? -18.470 -4.551 -2.320 1.00 98.75 317 LEU A N 1
ATOM 2392 C CA . LEU A 1 317 ? -18.304 -3.724 -1.122 1.00 98.75 317 LEU A CA 1
ATOM 2393 C C . LEU A 1 317 ? -18.496 -2.233 -1.427 1.00 98.75 317 LEU A C 1
ATOM 2395 O O . LEU A 1 317 ? -17.623 -1.410 -1.182 1.00 98.75 317 LEU A O 1
ATOM 2399 N N . THR A 1 318 ? -19.642 -1.848 -1.979 1.00 98.19 318 THR A N 1
ATOM 2400 C CA . THR A 1 318 ? -19.846 -0.497 -2.534 1.00 98.19 318 THR A CA 1
ATOM 2401 C C . THR A 1 318 ? -19.815 0.638 -1.495 1.00 98.19 318 THR A C 1
ATOM 2403 O O . THR A 1 318 ? -19.758 1.807 -1.878 1.00 98.19 318 THR A O 1
ATOM 2406 N N . GLN A 1 319 ? -19.852 0.333 -0.191 1.00 98.50 319 GLN A N 1
ATOM 2407 C CA . GLN A 1 319 ? -19.670 1.305 0.903 1.00 98.50 319 GLN A CA 1
ATOM 2408 C C . GLN A 1 319 ? -18.196 1.542 1.272 1.00 98.50 319 GLN A C 1
ATOM 2410 O O . GLN A 1 319 ? -17.897 2.420 2.085 1.00 98.50 319 GLN A O 1
ATOM 2415 N N . LEU A 1 320 ? -17.270 0.786 0.677 1.00 98.75 320 LEU A N 1
ATOM 2416 C CA . LEU A 1 320 ? -15.873 0.783 1.075 1.00 98.75 320 LEU A CA 1
ATOM 2417 C C . LEU A 1 320 ? -15.203 2.122 0.770 1.00 98.75 320 LEU A C 1
ATOM 2419 O O . LEU A 1 320 ? -15.225 2.607 -0.358 1.00 98.75 320 LEU A O 1
ATOM 2423 N N . SER A 1 321 ? -14.581 2.702 1.795 1.00 98.81 321 SER A N 1
ATOM 2424 C CA . SER A 1 321 ? -13.814 3.945 1.706 1.00 98.81 321 SER A CA 1
ATOM 2425 C C . SER A 1 321 ? -12.307 3.689 1.711 1.00 98.81 321 SER A C 1
ATOM 2427 O O . SER A 1 321 ? -11.550 4.444 1.097 1.00 98.81 321 SER A O 1
ATOM 2429 N N . ARG A 1 322 ? -11.845 2.617 2.366 1.00 98.94 322 ARG A N 1
ATOM 2430 C CA . ARG A 1 322 ? -10.425 2.245 2.408 1.00 98.94 322 ARG A CA 1
ATOM 2431 C C . ARG A 1 322 ? -10.243 0.753 2.176 1.00 98.94 322 ARG A C 1
ATOM 2433 O O . ARG A 1 322 ? -10.857 -0.045 2.881 1.00 98.94 322 ARG A O 1
ATOM 2440 N N . LEU A 1 323 ? -9.385 0.416 1.216 1.00 98.94 323 LEU A N 1
ATOM 2441 C CA . LEU A 1 323 ? -8.962 -0.947 0.917 1.00 98.94 323 LEU A CA 1
ATOM 2442 C C . LEU A 1 323 ? -7.438 -1.027 0.938 1.00 98.94 323 LEU A C 1
ATOM 2444 O O . LEU A 1 323 ? -6.773 -0.517 0.032 1.00 98.94 323 LEU A O 1
ATOM 2448 N N . HIS A 1 324 ? -6.895 -1.674 1.966 1.00 98.94 324 HIS A N 1
ATOM 2449 C CA . HIS A 1 324 ? -5.457 -1.825 2.175 1.00 98.94 324 HIS A CA 1
ATOM 2450 C C . HIS A 1 324 ? -5.078 -3.307 2.195 1.00 98.94 324 HIS A C 1
ATOM 2452 O O . HIS A 1 324 ? -5.482 -4.057 3.076 1.00 98.94 324 HIS A O 1
ATOM 2458 N N . LEU A 1 325 ? -4.302 -3.731 1.198 1.00 98.94 325 LEU A N 1
ATOM 2459 C CA . LEU A 1 325 ? -3.823 -5.110 1.023 1.00 98.94 325 LEU A CA 1
ATOM 2460 C C . LEU A 1 325 ? -2.293 -5.175 0.860 1.00 98.94 325 LEU A C 1
ATOM 2462 O O . LEU A 1 325 ? -1.744 -6.214 0.492 1.00 98.94 325 LEU A O 1
ATOM 2466 N N . PHE A 1 326 ? -1.603 -4.056 1.089 1.00 98.94 326 PHE A N 1
ATOM 2467 C CA . PHE A 1 326 ? -0.173 -3.922 0.826 1.00 98.94 326 PHE A CA 1
ATOM 2468 C C . PHE A 1 326 ? 0.693 -4.837 1.701 1.00 98.94 326 PHE A C 1
ATOM 2470 O O . PHE A 1 326 ? 0.250 -5.260 2.767 1.00 98.94 326 PHE A O 1
ATOM 2477 N N . LYS A 1 327 ? 1.934 -5.114 1.283 1.00 98.94 327 LYS A N 1
ATOM 2478 C CA . LYS A 1 327 ? 2.878 -6.000 1.998 1.00 98.94 327 LYS A CA 1
ATOM 2479 C C . LYS A 1 327 ? 2.288 -7.386 2.260 1.00 98.94 327 LYS A C 1
ATOM 2481 O O . LYS A 1 327 ? 2.100 -7.802 3.401 1.00 98.94 327 LYS A O 1
ATOM 2486 N N . ASN A 1 328 ? 1.972 -8.079 1.175 1.00 98.94 328 ASN A N 1
ATOM 2487 C CA . ASN A 1 328 ? 1.548 -9.476 1.163 1.00 98.94 328 ASN A CA 1
ATOM 2488 C C . ASN A 1 328 ? 2.242 -10.201 -0.012 1.00 98.94 328 ASN A C 1
ATOM 2490 O O . ASN A 1 328 ? 3.104 -9.648 -0.691 1.00 98.94 328 ASN A O 1
ATOM 2494 N N . GLY A 1 329 ? 1.892 -11.462 -0.252 1.00 98.81 329 GLY A N 1
ATOM 2495 C CA . GLY A 1 329 ? 2.297 -12.241 -1.425 1.00 98.81 329 GLY A CA 1
ATOM 2496 C C . GLY A 1 329 ? 1.167 -12.409 -2.444 1.00 98.81 329 GLY A C 1
ATOM 2497 O O . GLY A 1 329 ? 1.060 -13.478 -3.046 1.00 98.81 329 GLY A O 1
ATOM 2498 N N . LEU A 1 330 ? 0.280 -11.417 -2.599 1.00 98.94 330 LEU A N 1
ATOM 2499 C CA . LEU A 1 330 ? -0.845 -11.503 -3.536 1.00 98.94 330 LEU A CA 1
ATOM 2500 C C . LEU A 1 330 ? -0.341 -11.535 -4.982 1.00 98.94 330 LEU A C 1
ATOM 2502 O O . LEU A 1 330 ? 0.607 -10.844 -5.338 1.00 98.94 330 LEU A O 1
ATOM 2506 N N . THR A 1 331 ? -1.002 -12.331 -5.815 1.00 98.81 331 THR A N 1
ATOM 2507 C CA . THR A 1 331 ? -0.656 -12.614 -7.218 1.00 98.81 331 THR A CA 1
ATOM 2508 C C . THR A 1 331 ? -1.869 -12.376 -8.123 1.00 98.81 331 THR A C 1
ATOM 2510 O O . THR A 1 331 ? -2.946 -12.008 -7.653 1.00 98.81 331 THR A O 1
ATOM 2513 N N . GLY A 1 332 ? -1.719 -12.604 -9.429 1.00 98.50 332 GLY A N 1
ATOM 2514 C CA . GLY A 1 332 ? -2.805 -12.411 -10.390 1.00 98.50 332 GLY A CA 1
ATOM 2515 C C . GLY A 1 332 ? -3.044 -10.935 -10.704 1.00 98.50 332 GLY A C 1
ATOM 2516 O O . GLY A 1 332 ? -2.157 -10.108 -10.513 1.00 98.50 332 GLY A O 1
ATOM 2517 N N . VAL A 1 333 ? -4.226 -10.615 -11.229 1.00 98.75 333 VAL A N 1
ATOM 2518 C CA . VAL A 1 333 ? -4.572 -9.270 -11.720 1.00 98.75 333 VAL A CA 1
ATOM 2519 C C . VAL A 1 333 ? -5.452 -8.505 -10.733 1.00 98.75 333 VAL A C 1
ATOM 2521 O O . VAL A 1 333 ? -6.127 -9.110 -9.896 1.00 98.75 333 VAL A O 1
ATOM 2524 N N . ILE A 1 334 ? -5.503 -7.177 -10.866 1.00 98.81 334 ILE A N 1
ATOM 2525 C CA . ILE A 1 334 ? -6.564 -6.376 -10.243 1.00 98.81 334 ILE A CA 1
ATOM 2526 C C . ILE A 1 334 ? -7.872 -6.689 -10.995 1.00 98.81 334 ILE A C 1
ATOM 2528 O O . ILE A 1 334 ? -7.919 -6.491 -12.207 1.00 98.81 334 ILE A O 1
ATOM 2532 N N . PRO A 1 335 ? -8.933 -7.188 -10.335 1.00 98.62 335 PRO A N 1
ATOM 2533 C CA . PRO A 1 335 ? -10.192 -7.470 -11.018 1.00 98.62 335 PRO A CA 1
ATOM 2534 C C . PRO A 1 335 ? -10.893 -6.173 -11.443 1.00 98.62 335 PRO A C 1
ATOM 2536 O O . PRO A 1 335 ? -10.999 -5.249 -10.638 1.00 98.62 335 PRO A O 1
ATOM 2539 N N . ASP A 1 336 ? -11.483 -6.137 -12.644 1.00 98.62 336 ASP A N 1
ATOM 2540 C CA . ASP A 1 336 ? -12.229 -4.967 -13.152 1.00 98.62 336 ASP A CA 1
ATOM 2541 C C . ASP A 1 336 ? -13.334 -4.493 -12.198 1.00 98.62 336 ASP A C 1
ATOM 2543 O O . ASP A 1 336 ? -13.626 -3.299 -12.116 1.00 98.62 336 ASP A O 1
ATOM 2547 N N . ALA A 1 337 ? -13.906 -5.422 -11.424 1.00 98.75 337 ALA A N 1
ATOM 2548 C CA . ALA A 1 337 ? -14.910 -5.155 -10.398 1.00 98.75 337 ALA A CA 1
ATOM 2549 C C . ALA A 1 337 ? -14.439 -4.163 -9.315 1.00 98.75 337 ALA A C 1
ATOM 2551 O O . ALA A 1 337 ? -15.279 -3.612 -8.604 1.00 98.75 337 ALA A O 1
ATOM 2552 N N . ILE A 1 338 ? -13.131 -3.886 -9.200 1.00 98.62 338 ILE A N 1
ATOM 2553 C CA . ILE A 1 338 ? -12.604 -2.823 -8.334 1.00 98.62 338 ILE A CA 1
ATOM 2554 C C . ILE A 1 338 ? -13.250 -1.466 -8.645 1.00 98.62 338 ILE A C 1
ATOM 2556 O O . ILE A 1 338 ? -13.504 -0.694 -7.726 1.00 98.62 338 ILE A O 1
ATOM 2560 N N . GLY A 1 339 ? -13.600 -1.210 -9.912 1.00 98.62 339 GLY A N 1
ATOM 2561 C CA . GLY A 1 339 ? -14.246 0.025 -10.357 1.00 98.62 339 GLY A CA 1
ATOM 2562 C C . GLY A 1 339 ? -15.662 0.240 -9.812 1.00 98.62 339 GLY A C 1
ATOM 2563 O O . GLY A 1 339 ? -16.198 1.337 -9.933 1.00 98.62 339 GLY A O 1
ATOM 2564 N N . ASN A 1 340 ? -16.268 -0.770 -9.177 1.00 98.81 340 ASN A N 1
ATOM 2565 C CA . ASN A 1 340 ? -17.576 -0.647 -8.524 1.00 98.81 340 ASN A CA 1
ATOM 2566 C C . ASN A 1 340 ? -17.495 0.051 -7.155 1.00 98.81 340 ASN A C 1
ATOM 2568 O O . ASN A 1 340 ? -18.521 0.445 -6.595 1.00 98.81 340 ASN A O 1
ATOM 2572 N N . LEU A 1 341 ? -16.292 0.218 -6.597 1.00 98.75 341 LEU A N 1
ATOM 2573 C CA . LEU A 1 341 ? -16.062 0.795 -5.272 1.00 98.75 341 LEU A CA 1
ATOM 2574 C C . LEU A 1 341 ? -16.129 2.328 -5.292 1.00 98.75 341 LEU A C 1
ATOM 2576 O O . LEU A 1 341 ? -15.235 3.008 -4.812 1.00 98.75 341 LEU A O 1
ATOM 2580 N N . VAL A 1 342 ? -17.198 2.908 -5.831 1.00 97.88 342 VAL A N 1
ATOM 2581 C CA . VAL A 1 342 ? -17.323 4.355 -6.106 1.00 97.88 342 VAL A CA 1
ATOM 2582 C C . VAL A 1 342 ? -17.178 5.277 -4.877 1.00 97.88 342 VAL A C 1
ATOM 2584 O O . VAL A 1 342 ? -17.037 6.492 -5.022 1.00 97.88 342 VAL A O 1
ATOM 2587 N N . ASN A 1 343 ? -17.212 4.723 -3.659 1.00 98.56 343 ASN A N 1
ATOM 2588 C CA . ASN A 1 343 ? -16.960 5.443 -2.406 1.00 98.56 343 ASN A CA 1
ATOM 2589 C C . ASN A 1 343 ? -15.497 5.398 -1.926 1.00 98.56 343 ASN A C 1
ATOM 2591 O O . ASN A 1 343 ? -15.175 6.016 -0.906 1.00 98.56 343 ASN A O 1
ATOM 2595 N N . LEU A 1 344 ? -14.619 4.702 -2.651 1.00 98.81 344 LEU A N 1
ATOM 2596 C CA . LEU A 1 344 ? -13.243 4.462 -2.249 1.00 98.81 344 LEU A CA 1
ATOM 2597 C C . LEU A 1 344 ? -12.440 5.762 -2.273 1.00 98.81 344 LEU A C 1
ATOM 2599 O O . LEU A 1 344 ? -12.359 6.456 -3.282 1.00 98.81 344 LEU A O 1
ATOM 2603 N N . TYR A 1 345 ? -11.835 6.075 -1.133 1.00 98.81 345 TYR A N 1
ATOM 2604 C CA . TYR A 1 345 ? -10.936 7.205 -0.946 1.00 98.81 345 TYR A CA 1
ATOM 2605 C C . TYR A 1 345 ? -9.467 6.771 -0.982 1.00 98.81 345 TYR A C 1
ATOM 2607 O O . TYR A 1 345 ? -8.614 7.516 -1.465 1.00 98.81 345 TYR A O 1
ATOM 2615 N N . SER A 1 346 ? -9.158 5.570 -0.483 1.00 98.94 346 SER A N 1
ATOM 2616 C CA . SER A 1 346 ? -7.791 5.049 -0.434 1.00 98.94 346 SER A CA 1
ATOM 2617 C C . SER A 1 346 ? -7.724 3.602 -0.905 1.00 98.94 346 SER A C 1
ATOM 2619 O O . SER A 1 346 ? -8.360 2.725 -0.318 1.00 98.94 346 SER A O 1
ATOM 2621 N N . LEU A 1 347 ? -6.912 3.373 -1.936 1.00 98.94 347 LEU A N 1
ATOM 2622 C CA . LEU A 1 347 ? -6.533 2.060 -2.437 1.00 98.94 347 LEU A CA 1
ATOM 2623 C C . LEU A 1 347 ? -5.023 1.897 -2.277 1.00 98.94 347 LEU A C 1
ATOM 2625 O O . LEU A 1 347 ? -4.246 2.633 -2.889 1.00 98.94 347 LEU A O 1
ATOM 2629 N N . ASN A 1 348 ? -4.606 0.938 -1.454 1.00 98.94 348 ASN A N 1
ATOM 2630 C CA . ASN A 1 348 ? -3.198 0.589 -1.315 1.00 98.94 348 ASN A CA 1
ATOM 2631 C C . ASN A 1 348 ? -3.012 -0.924 -1.425 1.00 98.94 348 ASN A C 1
ATOM 2633 O O . ASN A 1 348 ? -3.376 -1.668 -0.514 1.00 98.94 348 ASN A O 1
ATOM 2637 N N . ILE A 1 349 ? -2.428 -1.358 -2.539 1.00 98.88 349 ILE A N 1
ATOM 2638 C CA . ILE A 1 349 ? -2.110 -2.763 -2.822 1.00 98.88 349 ILE A CA 1
ATOM 2639 C C . ILE A 1 349 ? -0.619 -2.940 -3.153 1.00 98.88 349 ILE A C 1
ATOM 2641 O O . ILE A 1 349 ? -0.237 -3.911 -3.807 1.00 98.88 349 ILE A O 1
ATOM 2645 N N . SER A 1 350 ? 0.222 -2.000 -2.706 1.00 98.94 350 SER A N 1
ATOM 2646 C CA . SER A 1 350 ? 1.665 -2.019 -2.957 1.00 98.94 350 SER A CA 1
ATOM 2647 C C . SER A 1 350 ? 2.368 -3.217 -2.323 1.00 98.94 350 SER A C 1
ATOM 2649 O O . SER A 1 350 ? 1.796 -3.899 -1.473 1.00 98.94 350 SER A O 1
ATOM 2651 N N . ASP A 1 351 ? 3.619 -3.465 -2.701 1.00 98.94 351 ASP A N 1
ATOM 2652 C CA . ASP A 1 351 ? 4.459 -4.500 -2.082 1.00 98.94 351 ASP A CA 1
ATOM 2653 C C . ASP A 1 351 ? 3.782 -5.883 -2.132 1.00 98.94 351 ASP A C 1
ATOM 2655 O O . ASP A 1 351 ? 3.525 -6.523 -1.109 1.00 98.94 351 ASP A O 1
ATOM 2659 N N . ASN A 1 352 ? 3.425 -6.301 -3.343 1.00 98.94 352 ASN A N 1
ATOM 2660 C CA . ASN A 1 352 ? 2.824 -7.596 -3.651 1.00 98.94 352 ASN A CA 1
ATOM 2661 C C . ASN A 1 352 ? 3.475 -8.169 -4.926 1.00 98.94 352 ASN A C 1
ATOM 2663 O O . ASN A 1 352 ? 4.500 -7.688 -5.404 1.00 98.94 352 ASN A O 1
ATOM 2667 N N . GLN A 1 353 ? 2.908 -9.240 -5.475 1.00 98.81 353 GLN A N 1
ATOM 2668 C CA . GLN A 1 353 ? 3.337 -9.871 -6.726 1.00 98.81 353 GLN A CA 1
ATOM 2669 C C . GLN A 1 353 ? 2.241 -9.775 -7.803 1.00 98.81 353 GLN A C 1
ATOM 2671 O O . GLN A 1 353 ? 2.172 -10.624 -8.698 1.00 98.81 353 GLN A O 1
ATOM 2676 N N . LEU A 1 354 ? 1.362 -8.767 -7.715 1.00 98.88 354 LEU A N 1
ATOM 2677 C CA . LEU A 1 354 ? 0.278 -8.551 -8.675 1.00 98.88 354 LEU A CA 1
ATOM 2678 C C . LEU A 1 354 ? 0.858 -8.240 -10.055 1.00 98.88 354 LEU A C 1
ATOM 2680 O O . LEU A 1 354 ? 1.921 -7.642 -10.170 1.00 98.88 354 LEU A O 1
ATOM 2684 N N . MET A 1 355 ? 0.170 -8.664 -11.106 1.00 98.62 355 MET A N 1
ATOM 2685 C CA . MET A 1 355 ? 0.616 -8.563 -12.494 1.00 98.62 355 MET A CA 1
ATOM 2686 C C . MET A 1 355 ? -0.534 -8.148 -13.415 1.00 98.62 355 MET A C 1
ATOM 2688 O O . MET A 1 355 ? -1.675 -7.996 -12.981 1.00 98.62 355 MET A O 1
ATOM 2692 N N . GLY A 1 356 ? -0.245 -8.020 -14.709 1.00 98.50 356 GLY A N 1
ATOM 2693 C CA . GLY A 1 356 ? -1.231 -7.629 -15.714 1.00 98.50 356 GLY A CA 1
ATOM 2694 C C . GLY A 1 356 ? -1.313 -6.119 -15.894 1.00 98.50 356 GLY A C 1
ATOM 2695 O O . GLY A 1 356 ? -0.488 -5.367 -15.372 1.00 98.50 356 GLY A O 1
ATOM 2696 N N . PHE A 1 357 ? -2.318 -5.698 -16.655 1.00 98.62 357 PHE A N 1
ATOM 2697 C CA . PHE A 1 357 ? -2.615 -4.290 -16.888 1.00 98.62 357 PHE A CA 1
ATOM 2698 C C . PHE A 1 357 ? -3.300 -3.670 -15.670 1.00 98.62 357 PHE A C 1
ATOM 2700 O O . PHE A 1 357 ? -4.082 -4.329 -14.980 1.00 98.62 357 PHE A O 1
ATOM 2707 N N . ILE A 1 358 ? -3.051 -2.381 -15.442 1.00 98.81 358 ILE A N 1
ATOM 2708 C CA . ILE A 1 358 ? -3.883 -1.577 -14.544 1.00 98.81 358 ILE A CA 1
ATOM 2709 C C . ILE A 1 358 ? -5.263 -1.452 -15.216 1.00 98.81 358 ILE A C 1
ATOM 2711 O O . ILE A 1 358 ? -5.328 -0.982 -16.351 1.00 98.81 358 ILE A O 1
ATO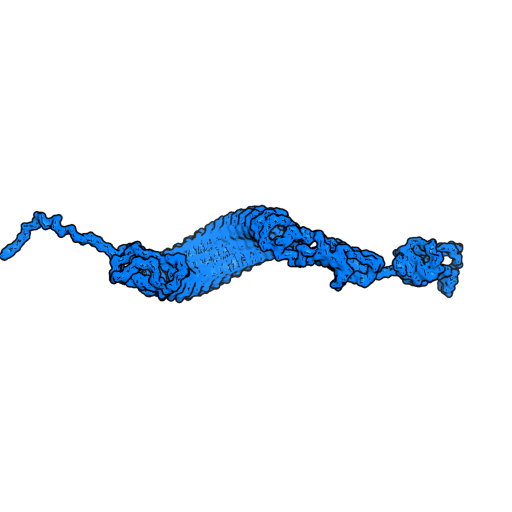M 2715 N N . PRO A 1 359 ? -6.367 -1.883 -14.582 1.00 98.50 359 PRO A N 1
ATOM 2716 C CA . PRO A 1 359 ? -7.674 -1.854 -15.224 1.00 98.50 359 PRO A CA 1
ATOM 2717 C C . PRO A 1 359 ? -8.192 -0.417 -15.336 1.00 98.50 359 PRO A C 1
ATOM 2719 O O . PRO A 1 359 ? -8.212 0.330 -14.354 1.00 98.50 359 PRO A O 1
ATOM 2722 N N . ALA A 1 360 ? -8.690 -0.059 -16.522 1.00 98.62 360 ALA A N 1
ATOM 2723 C CA . ALA A 1 360 ? -9.314 1.237 -16.807 1.00 98.62 360 ALA A CA 1
ATOM 2724 C C . ALA A 1 360 ? -10.471 1.570 -15.846 1.00 98.62 360 ALA A C 1
ATOM 2726 O O . ALA A 1 360 ? -10.733 2.733 -15.542 1.00 98.62 360 ALA A O 1
ATOM 2727 N N . SER A 1 361 ? -11.130 0.546 -15.290 1.00 98.75 361 SER A N 1
ATOM 2728 C CA . SER A 1 361 ? -12.229 0.711 -14.336 1.00 98.75 361 SER A CA 1
ATOM 2729 C C . SER A 1 361 ? -11.827 1.413 -13.034 1.00 98.75 361 SER A C 1
ATOM 2731 O O . SER A 1 361 ? -12.706 1.928 -12.344 1.00 98.75 361 SER A O 1
ATOM 2733 N N . ILE A 1 362 ? -10.530 1.516 -12.704 1.00 98.75 362 ILE A N 1
ATOM 2734 C CA . ILE A 1 362 ? -10.059 2.360 -11.591 1.00 98.75 362 ILE A CA 1
ATOM 2735 C C . ILE A 1 362 ? -10.457 3.827 -11.808 1.00 98.75 362 ILE A C 1
ATOM 2737 O O . ILE A 1 362 ? -10.746 4.513 -10.830 1.00 98.75 362 ILE A O 1
ATOM 2741 N N . GLY A 1 363 ? -10.578 4.293 -13.055 1.00 98.38 363 GLY A N 1
ATOM 2742 C CA . GLY A 1 363 ? -11.060 5.642 -13.371 1.00 98.38 363 GLY A CA 1
ATOM 2743 C C . GLY A 1 363 ? -12.482 5.940 -12.875 1.00 98.38 363 GLY A C 1
ATOM 2744 O O . GLY A 1 363 ? -12.828 7.099 -12.656 1.00 98.38 363 GLY A O 1
ATOM 2745 N N . ASN A 1 364 ? -13.295 4.915 -12.589 1.00 98.62 364 ASN A N 1
ATOM 2746 C CA . ASN A 1 364 ? -14.634 5.092 -12.011 1.00 98.62 364 ASN A CA 1
ATOM 2747 C C . ASN A 1 364 ? -14.600 5.564 -10.544 1.00 98.62 364 ASN A C 1
ATOM 2749 O O . ASN A 1 364 ? -15.611 6.031 -10.011 1.00 98.62 364 ASN A O 1
ATOM 2753 N N . LEU A 1 365 ? -13.452 5.452 -9.868 1.00 98.56 365 LEU A N 1
ATOM 2754 C CA . LEU A 1 365 ? -13.283 5.740 -8.443 1.00 98.56 365 LEU A CA 1
ATOM 2755 C C . LEU A 1 365 ? -13.086 7.240 -8.185 1.00 98.56 365 LEU A C 1
ATOM 2757 O O . LEU A 1 365 ? -12.120 7.663 -7.567 1.00 98.56 365 LEU A O 1
ATOM 2761 N N . THR A 1 366 ? -14.014 8.079 -8.635 1.00 97.25 366 THR A N 1
ATOM 2762 C CA . THR A 1 366 ? -13.860 9.550 -8.651 1.00 97.25 366 THR A CA 1
ATOM 2763 C C . THR A 1 366 ? -13.653 10.216 -7.276 1.00 97.25 366 THR A C 1
ATOM 2765 O O . THR A 1 366 ? -13.240 11.375 -7.211 1.00 97.25 366 THR A O 1
ATOM 2768 N N . LYS A 1 367 ? -13.895 9.509 -6.159 1.00 98.44 367 LYS A N 1
ATOM 2769 C CA . LYS A 1 367 ? -13.579 9.963 -4.786 1.00 98.44 367 LYS A CA 1
ATOM 2770 C C . LYS A 1 367 ? -12.161 9.613 -4.315 1.00 98.44 367 LYS A C 1
ATOM 2772 O O . LYS A 1 367 ? -11.782 10.013 -3.211 1.00 98.44 367 LYS A O 1
ATOM 2777 N N . LEU A 1 368 ? -11.393 8.875 -5.112 1.00 98.69 368 LEU A N 1
ATOM 2778 C CA . LEU A 1 368 ? -10.079 8.373 -4.740 1.00 98.69 368 LEU A CA 1
ATOM 2779 C C . LEU A 1 368 ? -9.102 9.537 -4.551 1.00 98.69 368 LEU A C 1
ATOM 2781 O O . LEU A 1 368 ? -8.861 10.323 -5.462 1.00 98.69 368 LEU A O 1
ATOM 2785 N N . GLY A 1 369 ? -8.549 9.644 -3.344 1.00 98.62 369 GLY A N 1
ATOM 2786 C CA . GLY A 1 369 ? -7.516 10.616 -2.989 1.00 98.62 369 GLY A CA 1
ATOM 2787 C C . GLY A 1 369 ? -6.120 10.000 -2.909 1.00 98.62 369 GLY A C 1
ATOM 2788 O O . GLY A 1 369 ? -5.128 10.718 -3.024 1.00 98.62 369 GLY A O 1
ATOM 2789 N N . TRP A 1 370 ? -6.038 8.681 -2.717 1.00 98.88 370 TRP A N 1
ATOM 2790 C CA . TRP A 1 370 ? -4.789 7.957 -2.498 1.00 98.88 370 TRP A CA 1
ATOM 2791 C C . TRP A 1 370 ? -4.771 6.643 -3.278 1.00 98.88 370 TRP A C 1
ATOM 2793 O O . TRP A 1 370 ? -5.525 5.724 -2.945 1.00 98.88 370 TRP A O 1
ATOM 2803 N N . LEU A 1 371 ? -3.885 6.544 -4.268 1.00 98.94 371 LEU A N 1
ATOM 2804 C CA . LEU A 1 371 ? -3.666 5.346 -5.073 1.00 98.94 371 LEU A CA 1
ATOM 2805 C C . LEU A 1 371 ? -2.201 4.912 -4.980 1.00 98.94 371 LEU A C 1
ATOM 2807 O O . LEU A 1 371 ? -1.310 5.617 -5.448 1.00 98.94 371 LEU A O 1
ATOM 2811 N N . ASN A 1 372 ? -1.956 3.741 -4.392 1.00 98.94 372 ASN A N 1
ATOM 2812 C CA . ASN A 1 372 ? -0.627 3.136 -4.346 1.00 98.94 372 ASN A CA 1
ATOM 2813 C C . ASN A 1 372 ? -0.652 1.715 -4.921 1.00 98.94 372 ASN A C 1
ATOM 2815 O O . ASN A 1 372 ? -1.223 0.801 -4.317 1.00 98.94 372 ASN A O 1
ATOM 2819 N N . LEU A 1 373 ? -0.018 1.559 -6.083 1.00 98.94 373 LEU A N 1
ATOM 2820 C CA . LEU A 1 373 ? 0.162 0.302 -6.816 1.00 98.94 373 LEU A CA 1
ATOM 2821 C C . LEU A 1 373 ? 1.646 -0.103 -6.909 1.00 98.94 373 LEU A C 1
ATOM 2823 O O . LEU A 1 373 ? 1.990 -1.022 -7.652 1.00 98.94 373 LEU A O 1
ATOM 2827 N N . SER A 1 374 ? 2.533 0.596 -6.196 1.00 98.94 374 SER A N 1
ATOM 2828 C CA . SER A 1 374 ? 3.981 0.411 -6.319 1.00 98.94 374 SER A CA 1
ATOM 2829 C C . SER A 1 374 ? 4.467 -0.972 -5.891 1.00 98.94 374 SER A C 1
ATOM 2831 O O . SER A 1 374 ? 3.757 -1.695 -5.191 1.00 98.94 374 SER A O 1
ATOM 2833 N N . HIS A 1 375 ? 5.689 -1.333 -6.281 1.00 98.88 375 HIS A N 1
ATOM 2834 C CA . HIS A 1 375 ? 6.331 -2.596 -5.893 1.00 98.88 375 HIS A CA 1
ATOM 2835 C C . HIS A 1 375 ? 5.451 -3.813 -6.219 1.00 98.88 375 HIS A C 1
ATOM 2837 O O . HIS A 1 375 ? 5.061 -4.586 -5.342 1.00 98.88 375 HIS A O 1
ATOM 2843 N N . ASN A 1 376 ? 5.102 -3.936 -7.497 1.00 98.94 376 ASN A N 1
ATOM 2844 C CA . ASN A 1 376 ? 4.353 -5.046 -8.075 1.00 98.94 376 ASN A CA 1
ATOM 2845 C C . ASN A 1 376 ? 4.966 -5.406 -9.443 1.00 98.94 376 ASN A C 1
ATOM 2847 O O . ASN A 1 376 ? 6.031 -4.925 -9.821 1.00 98.94 376 ASN A O 1
ATOM 2851 N N . ASN A 1 377 ? 4.300 -6.282 -10.192 1.00 98.81 377 ASN A N 1
ATOM 2852 C CA . ASN A 1 377 ? 4.688 -6.704 -11.534 1.00 98.81 377 ASN A CA 1
ATOM 2853 C C . ASN A 1 377 ? 3.704 -6.189 -12.607 1.00 98.81 377 ASN A C 1
ATOM 2855 O O . ASN A 1 377 ? 3.467 -6.882 -13.603 1.00 98.81 377 ASN A O 1
ATOM 2859 N N . PHE A 1 378 ? 3.084 -5.018 -12.409 1.00 98.88 378 PHE A N 1
ATOM 2860 C CA . PHE A 1 378 ? 2.178 -4.437 -13.409 1.00 98.88 378 PHE A CA 1
ATOM 2861 C C . PHE A 1 378 ? 2.943 -4.056 -14.676 1.00 98.88 378 PHE A C 1
ATOM 2863 O O . PHE A 1 378 ? 4.065 -3.565 -14.598 1.00 98.88 378 PHE A O 1
ATOM 2870 N N . TYR A 1 379 ? 2.339 -4.275 -15.842 1.00 98.56 379 TYR A N 1
ATOM 2871 C CA . TYR A 1 379 ? 2.933 -3.955 -17.140 1.00 98.56 379 TYR A CA 1
ATOM 2872 C C . TYR A 1 379 ? 1.897 -3.344 -18.083 1.00 98.56 379 TYR A C 1
ATOM 2874 O O . TYR A 1 379 ? 0.695 -3.381 -17.821 1.00 98.56 379 TYR A O 1
ATOM 2882 N N . GLY A 1 380 ? 2.368 -2.815 -19.211 1.00 98.25 380 GLY A N 1
ATOM 2883 C CA . GLY A 1 380 ? 1.513 -2.145 -20.187 1.00 98.25 380 GLY A CA 1
ATOM 2884 C C . GLY A 1 380 ? 1.435 -0.640 -19.968 1.00 98.25 380 GLY A C 1
ATOM 2885 O O . GLY A 1 380 ? 2.192 -0.069 -19.180 1.00 98.25 380 GLY A O 1
ATOM 2886 N N . PHE A 1 381 ? 0.513 -0.021 -20.699 1.00 98.25 381 PHE A N 1
ATOM 2887 C CA . PHE A 1 381 ? 0.252 1.411 -20.633 1.00 98.25 381 PHE A CA 1
ATOM 2888 C C . PHE A 1 381 ? -0.538 1.775 -19.374 1.00 98.25 381 PHE A C 1
ATOM 2890 O O . PHE A 1 381 ? -1.370 0.998 -18.896 1.00 98.25 381 PHE A O 1
ATOM 2897 N N . ILE A 1 382 ? -0.294 2.979 -18.862 1.00 98.69 382 ILE A N 1
ATOM 2898 C CA . ILE A 1 382 ? -1.131 3.586 -17.828 1.00 98.69 382 ILE A CA 1
ATOM 2899 C C . ILE A 1 382 ? -2.455 4.011 -18.496 1.00 98.69 382 ILE A C 1
ATOM 2901 O O . ILE A 1 382 ? -2.391 4.722 -19.495 1.00 98.69 382 ILE A O 1
ATOM 2905 N N . PRO A 1 383 ? -3.636 3.592 -17.998 1.00 98.25 383 PRO A N 1
ATOM 2906 C CA . PRO A 1 383 ? -4.914 3.925 -18.634 1.00 98.25 383 PRO A CA 1
ATOM 2907 C C . PRO A 1 383 ? -5.238 5.423 -18.581 1.00 98.25 383 PRO A C 1
ATOM 2909 O O . PRO A 1 383 ? -5.090 6.049 -17.525 1.00 98.25 383 PRO A O 1
ATOM 2912 N N . ASP A 1 384 ? -5.767 5.968 -19.679 1.00 98.06 384 ASP A N 1
ATOM 2913 C CA . ASP A 1 384 ? -6.217 7.366 -19.773 1.00 98.06 384 ASP A CA 1
ATOM 2914 C C . ASP A 1 384 ? -7.315 7.684 -18.745 1.00 98.06 384 ASP A C 1
ATOM 2916 O O . ASP A 1 384 ? -7.400 8.798 -18.224 1.00 98.06 384 ASP A O 1
ATOM 2920 N N . GLU A 1 385 ? -8.128 6.687 -18.383 1.00 98.50 385 GLU A N 1
ATOM 2921 C CA . GLU A 1 385 ? -9.217 6.812 -17.416 1.00 98.50 385 GLU A CA 1
ATOM 2922 C C . GLU A 1 385 ? -8.737 7.207 -16.013 1.00 98.50 385 GLU A C 1
ATOM 2924 O O . GLU A 1 385 ? -9.526 7.744 -15.232 1.00 98.50 385 GLU A O 1
ATOM 2929 N N . LEU A 1 386 ? -7.453 7.018 -15.675 1.00 98.25 386 LEU A N 1
ATOM 2930 C CA . LEU A 1 386 ? -6.904 7.533 -14.416 1.00 98.25 386 LEU A CA 1
ATOM 2931 C C . LEU A 1 386 ? -6.955 9.068 -14.334 1.00 98.25 386 LEU A C 1
ATOM 2933 O O . LEU A 1 386 ? -7.004 9.613 -13.231 1.00 98.25 386 LEU A O 1
ATOM 2937 N N . GLY A 1 387 ? -7.029 9.770 -15.469 1.00 96.88 387 GLY A N 1
ATOM 2938 C CA . GLY A 1 387 ? -7.264 11.215 -15.514 1.00 96.88 387 GLY A CA 1
ATOM 2939 C C . GLY A 1 387 ? -8.647 11.646 -15.002 1.00 96.88 387 GLY A C 1
ATOM 2940 O O . GLY A 1 387 ? -8.841 12.806 -14.648 1.00 96.88 387 GLY A O 1
ATOM 2941 N N . ALA A 1 388 ? -9.612 10.727 -14.868 1.00 97.94 388 ALA A N 1
ATOM 2942 C CA . ALA A 1 388 ? -10.920 11.024 -14.272 1.00 97.94 388 ALA A CA 1
ATOM 2943 C C . ALA A 1 388 ? -10.866 11.197 -12.738 1.00 97.94 388 ALA A C 1
ATOM 2945 O O . ALA A 1 388 ? -11.834 11.650 -12.116 1.00 97.94 388 ALA A O 1
ATOM 2946 N N . LEU A 1 389 ? -9.740 10.856 -12.101 1.00 97.94 389 LEU A N 1
ATOM 2947 C CA . LEU A 1 389 ? -9.551 10.897 -10.650 1.00 97.94 389 LEU A CA 1
ATOM 2948 C C . LEU A 1 389 ? -9.228 12.314 -10.151 1.00 97.94 389 LEU A C 1
ATOM 2950 O O . LEU A 1 389 ? -8.202 12.564 -9.527 1.00 97.94 389 LEU A O 1
ATOM 2954 N N . VAL A 1 390 ? -10.135 13.262 -10.377 1.00 95.81 390 VAL A N 1
ATOM 2955 C CA . VAL A 1 390 ? -9.941 14.701 -10.090 1.00 95.81 390 VAL A CA 1
ATOM 2956 C C . VAL A 1 390 ? -9.631 15.043 -8.619 1.00 95.81 390 VAL A C 1
ATOM 2958 O O . VAL A 1 390 ? -9.116 16.123 -8.320 1.00 95.81 390 VAL A O 1
ATOM 2961 N N . ASN A 1 391 ? -9.932 14.130 -7.688 1.00 97.19 391 ASN A N 1
ATOM 2962 C CA . ASN A 1 391 ? -9.647 14.267 -6.255 1.00 97.19 391 ASN A CA 1
ATOM 2963 C C . ASN A 1 391 ? -8.304 13.652 -5.827 1.00 97.19 391 ASN A C 1
ATOM 2965 O O . ASN A 1 391 ? -7.952 13.735 -4.645 1.00 97.19 391 ASN A O 1
ATOM 2969 N N . LEU A 1 392 ? -7.560 13.043 -6.754 1.00 97.94 392 LEU A N 1
ATOM 2970 C CA . LEU A 1 392 ? -6.331 12.322 -6.457 1.00 97.94 392 LEU A CA 1
ATOM 2971 C C . LEU A 1 392 ? -5.256 13.280 -5.936 1.00 97.94 392 LEU A C 1
ATOM 2973 O O . LEU A 1 392 ? -4.966 14.313 -6.537 1.00 97.94 392 LEU A O 1
ATOM 2977 N N . ARG A 1 393 ? -4.671 12.931 -4.788 1.00 98.00 393 ARG A N 1
ATOM 2978 C CA . ARG A 1 393 ? -3.592 13.687 -4.133 1.00 98.00 393 ARG A CA 1
ATOM 2979 C C . ARG A 1 393 ? -2.276 12.924 -4.136 1.00 98.00 393 ARG A C 1
ATOM 2981 O O . ARG A 1 393 ? -1.226 13.554 -4.193 1.00 98.00 393 ARG A O 1
ATOM 2988 N N . PHE A 1 394 ? -2.346 11.600 -4.082 1.00 98.75 394 PHE A N 1
ATOM 2989 C C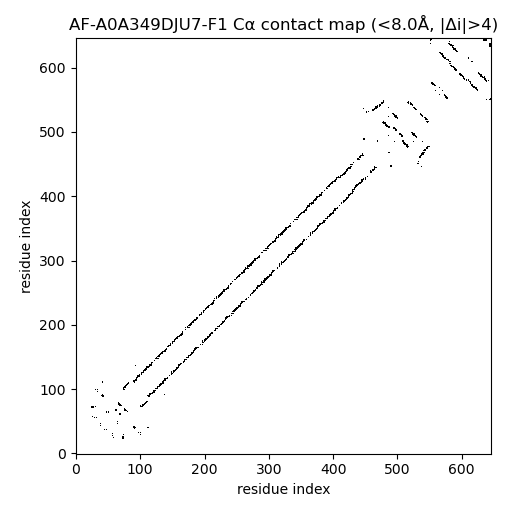A . PHE A 1 394 ? -1.194 10.709 -4.058 1.00 98.75 394 PHE A CA 1
ATOM 2990 C C . PHE A 1 394 ? -1.360 9.631 -5.129 1.00 98.75 394 PHE A C 1
ATOM 2992 O O . PHE A 1 394 ? -2.331 8.867 -5.081 1.00 98.75 394 PHE A O 1
ATOM 2999 N N . LEU A 1 395 ? -0.412 9.575 -6.063 1.00 98.69 395 LEU A N 1
ATOM 3000 C CA . LEU A 1 395 ? -0.295 8.546 -7.090 1.00 98.69 395 LEU A CA 1
ATOM 3001 C C . LEU A 1 395 ? 1.094 7.917 -7.011 1.00 98.69 395 LEU A C 1
ATOM 3003 O O . LEU A 1 395 ? 2.090 8.575 -7.299 1.00 98.69 395 LEU A O 1
ATOM 3007 N N . ASN A 1 396 ? 1.159 6.633 -6.672 1.00 98.88 396 ASN A N 1
ATOM 3008 C CA . ASN A 1 396 ? 2.412 5.889 -6.696 1.00 98.88 396 ASN A CA 1
ATOM 3009 C C . ASN A 1 396 ? 2.277 4.619 -7.536 1.00 98.88 396 ASN A C 1
ATOM 3011 O O . ASN A 1 396 ? 1.567 3.684 -7.160 1.00 98.88 396 ASN A O 1
ATOM 3015 N N . LEU A 1 397 ? 2.969 4.614 -8.674 1.00 98.88 397 LEU A N 1
ATOM 3016 C CA . LEU A 1 397 ? 3.071 3.501 -9.619 1.00 98.88 397 LEU A CA 1
ATOM 3017 C C . LEU A 1 397 ? 4.513 2.976 -9.731 1.00 98.88 397 LEU A C 1
ATOM 3019 O O . LEU A 1 397 ? 4.809 2.156 -10.601 1.00 98.88 397 LEU A O 1
ATOM 3023 N N . SER A 1 398 ? 5.418 3.453 -8.873 1.00 98.88 398 SER A N 1
ATOM 3024 C CA . SER A 1 398 ? 6.843 3.126 -8.927 1.00 98.88 398 SER A CA 1
ATOM 3025 C C . SER A 1 398 ? 7.134 1.631 -8.756 1.00 98.88 398 SER A C 1
ATOM 3027 O O . SER A 1 398 ? 6.330 0.894 -8.186 1.00 98.88 398 SER A O 1
ATOM 3029 N N . HIS A 1 399 ? 8.295 1.173 -9.222 1.00 98.81 399 HIS A N 1
ATOM 3030 C CA . HIS A 1 399 ? 8.729 -0.225 -9.106 1.00 98.81 399 HIS A CA 1
ATOM 3031 C C . HIS A 1 399 ? 7.710 -1.205 -9.710 1.00 98.81 399 HIS A C 1
ATOM 3033 O O . HIS A 1 399 ? 7.163 -2.068 -9.021 1.00 98.81 399 HIS A O 1
ATOM 3039 N N . ASN A 1 400 ? 7.453 -1.030 -11.004 1.00 98.88 400 ASN A N 1
ATOM 3040 C CA . ASN A 1 400 ? 6.648 -1.913 -11.844 1.00 98.88 400 ASN A CA 1
ATOM 3041 C C . ASN A 1 400 ? 7.341 -2.066 -13.219 1.00 98.88 400 ASN A C 1
ATOM 3043 O O . ASN A 1 400 ? 8.488 -1.664 -13.409 1.00 98.88 400 ASN A O 1
ATOM 3047 N N . TYR A 1 401 ? 6.656 -2.665 -14.191 1.00 98.56 401 TYR A N 1
ATOM 3048 C CA . TYR A 1 401 ? 7.099 -2.806 -15.582 1.00 98.56 401 TYR A CA 1
ATOM 3049 C C . TYR A 1 401 ? 6.205 -1.999 -16.543 1.00 98.56 401 TYR A C 1
ATOM 3051 O O . TYR A 1 401 ? 5.960 -2.422 -17.678 1.00 98.56 401 TYR A O 1
ATOM 3059 N N . LEU A 1 402 ? 5.659 -0.867 -16.084 1.00 98.69 402 LEU A N 1
ATOM 3060 C CA . LEU A 1 402 ? 4.804 0.008 -16.895 1.00 98.69 402 LEU A CA 1
ATOM 3061 C C . LEU A 1 402 ? 5.629 0.681 -17.989 1.00 98.69 402 LEU A C 1
ATOM 3063 O O . LEU A 1 402 ? 6.792 1.003 -17.763 1.00 98.69 402 LEU A O 1
ATOM 3067 N N . PHE A 1 403 ? 5.045 0.912 -19.161 1.00 97.75 403 PHE A N 1
ATOM 3068 C CA . PHE A 1 403 ? 5.753 1.540 -20.277 1.00 97.75 403 PHE A CA 1
ATOM 3069 C C . PHE A 1 403 ? 4.856 2.448 -21.116 1.00 97.75 403 PHE A C 1
ATOM 3071 O O . PHE A 1 403 ? 3.630 2.404 -21.017 1.00 97.75 403 PHE A O 1
ATOM 3078 N N . GLY A 1 404 ? 5.491 3.240 -21.980 1.00 97.56 404 GLY A N 1
ATOM 3079 C CA . GLY A 1 404 ? 4.821 4.210 -22.843 1.00 97.56 404 GLY A CA 1
ATOM 3080 C C . GLY A 1 404 ? 4.675 5.581 -22.189 1.00 97.56 404 GLY A C 1
ATOM 3081 O O . GLY A 1 404 ? 5.267 5.851 -21.143 1.00 97.56 404 GLY A O 1
ATOM 3082 N N . ALA A 1 405 ? 3.911 6.456 -22.838 1.00 97.50 405 ALA A N 1
ATOM 3083 C CA . ALA A 1 405 ? 3.653 7.806 -22.355 1.00 97.50 405 ALA A CA 1
ATOM 3084 C C . ALA A 1 405 ? 2.765 7.793 -21.104 1.00 97.50 405 ALA A C 1
ATOM 3086 O O . ALA A 1 405 ? 1.860 6.963 -20.979 1.00 97.50 405 ALA A O 1
ATOM 3087 N N . LEU A 1 406 ? 3.002 8.735 -20.192 1.00 97.50 406 LEU A N 1
ATOM 3088 C CA . LEU A 1 406 ? 2.036 9.045 -19.146 1.00 97.50 406 LEU A CA 1
ATOM 3089 C C . LEU A 1 406 ? 0.857 9.829 -19.772 1.00 97.50 406 LEU A C 1
ATOM 3091 O O . LEU A 1 406 ? 1.111 10.833 -20.430 1.00 97.50 406 LEU A O 1
ATOM 3095 N N . PRO A 1 407 ? -0.411 9.414 -19.582 1.00 97.25 407 PRO A N 1
ATOM 3096 C CA . PRO A 1 407 ? -1.562 10.073 -20.202 1.00 97.25 407 PRO A CA 1
ATOM 3097 C C . PRO A 1 407 ? -1.673 11.581 -19.943 1.00 97.25 407 PRO A C 1
ATOM 3099 O O . PRO A 1 407 ? -1.576 12.020 -18.795 1.00 97.25 407 PRO A O 1
ATOM 3102 N N . ASP A 1 408 ? -2.015 12.354 -20.980 1.00 96.31 408 ASP A N 1
ATOM 3103 C CA . ASP A 1 408 ? -2.256 13.807 -20.892 1.00 96.31 408 ASP A CA 1
ATOM 3104 C C . ASP A 1 408 ? -3.289 14.172 -19.824 1.00 96.31 408 ASP A C 1
ATOM 3106 O O . ASP A 1 408 ? -3.094 15.111 -19.053 1.00 96.31 408 ASP A O 1
ATOM 3110 N N . ALA A 1 409 ? -4.343 13.363 -19.694 1.00 96.00 409 ALA A N 1
ATOM 3111 C CA . ALA A 1 409 ? -5.396 13.573 -18.707 1.00 96.00 409 ALA A CA 1
ATOM 3112 C C . ALA A 1 409 ? -4.889 13.511 -17.247 1.00 96.00 409 ALA A C 1
ATOM 3114 O O . ALA A 1 409 ? -5.513 14.080 -16.353 1.00 96.00 409 ALA A O 1
ATOM 3115 N N . ILE A 1 410 ? -3.748 12.857 -16.980 1.00 95.75 410 ILE A N 1
ATOM 3116 C CA . ILE A 1 410 ? -3.092 12.890 -15.660 1.00 95.75 410 ILE A CA 1
ATOM 3117 C C . ILE A 1 410 ? -2.391 14.240 -15.435 1.00 95.75 410 ILE A C 1
ATOM 3119 O O . ILE A 1 410 ? -2.368 14.735 -14.305 1.00 95.75 410 ILE A O 1
ATOM 3123 N N . GLY A 1 411 ? -1.873 14.871 -16.494 1.00 94.50 411 GLY A N 1
ATOM 3124 C CA . GLY A 1 411 ? -1.316 16.228 -16.456 1.00 94.50 411 GLY A CA 1
ATOM 3125 C C . GLY A 1 411 ? -2.339 17.291 -16.032 1.00 94.50 411 GLY A C 1
ATOM 3126 O O . GLY A 1 411 ? -1.985 18.289 -15.395 1.00 94.50 411 GLY A O 1
ATOM 3127 N N . ASP A 1 412 ? -3.625 17.045 -16.283 1.00 94.88 412 ASP A N 1
ATOM 3128 C CA . ASP A 1 412 ? -4.738 17.935 -15.924 1.00 94.88 412 ASP A CA 1
ATOM 3129 C C . ASP A 1 412 ? -5.186 17.824 -14.448 1.00 94.88 412 ASP A C 1
ATOM 3131 O O . ASP A 1 412 ? -6.022 18.603 -13.973 1.00 94.88 412 ASP A O 1
ATOM 3135 N N . LEU A 1 413 ? -4.621 16.890 -13.671 1.00 95.25 413 LEU A N 1
ATOM 3136 C CA . LEU A 1 413 ? -4.985 16.683 -12.266 1.00 95.25 413 LEU A CA 1
ATOM 3137 C C . LEU A 1 413 ? -4.413 17.777 -11.351 1.00 95.25 413 LEU A C 1
ATOM 3139 O O . LEU A 1 413 ? -3.319 17.677 -10.801 1.00 95.25 413 LEU A O 1
ATOM 3143 N N . THR A 1 414 ? -5.203 18.818 -11.099 1.00 94.38 414 THR A N 1
ATOM 3144 C CA . THR A 1 414 ? -4.793 19.968 -10.267 1.00 94.38 414 THR A CA 1
ATOM 3145 C C . THR A 1 414 ? -4.704 19.682 -8.758 1.00 94.38 414 THR A C 1
ATOM 3147 O O . THR A 1 414 ? -3.998 20.391 -8.034 1.00 94.38 414 THR A O 1
ATOM 3150 N N . SER A 1 415 ? -5.388 18.643 -8.260 1.00 95.56 415 SER A N 1
ATOM 3151 C CA . SER A 1 415 ? -5.379 18.252 -6.837 1.00 95.56 415 SER A CA 1
ATOM 3152 C C . SER A 1 415 ? -4.121 17.487 -6.411 1.00 95.56 415 SER A C 1
ATOM 3154 O O . SER A 1 415 ? -3.882 17.339 -5.205 1.00 95.56 415 SER A O 1
ATOM 3156 N N . ILE A 1 416 ? -3.325 17.013 -7.374 1.00 95.81 416 ILE A N 1
ATOM 3157 C CA . ILE A 1 416 ? -2.204 16.109 -7.130 1.00 95.81 416 ILE A CA 1
ATOM 3158 C C . ILE A 1 416 ? -1.109 16.790 -6.297 1.00 95.81 416 ILE A C 1
ATOM 3160 O O . ILE A 1 416 ? -0.780 17.965 -6.485 1.00 95.81 416 ILE A O 1
ATOM 3164 N N . LYS A 1 417 ? -0.567 16.058 -5.322 1.00 96.69 417 LYS A N 1
ATOM 3165 C CA . LYS A 1 417 ? 0.513 16.510 -4.432 1.00 96.69 417 LYS A CA 1
ATOM 3166 C C . LYS A 1 417 ? 1.754 15.651 -4.574 1.00 96.69 417 LYS A C 1
ATOM 3168 O O . LYS A 1 417 ? 2.857 16.180 -4.509 1.00 96.69 417 LYS A O 1
ATOM 3173 N N . GLU A 1 418 ? 1.573 14.361 -4.794 1.00 98.19 418 GLU A N 1
ATOM 3174 C CA . GLU A 1 418 ? 2.668 13.411 -4.881 1.00 98.19 418 GLU A CA 1
ATOM 3175 C C . GLU A 1 418 ? 2.457 12.461 -6.053 1.00 98.19 418 GLU A C 1
ATOM 3177 O O . GLU A 1 418 ? 1.392 11.851 -6.182 1.00 98.19 418 GLU A O 1
ATOM 3182 N N . ILE A 1 419 ? 3.476 12.383 -6.907 1.00 98.06 419 ILE A N 1
ATOM 3183 C CA . ILE A 1 419 ? 3.550 11.499 -8.064 1.00 98.06 419 ILE A CA 1
ATOM 3184 C C . ILE A 1 419 ? 4.875 10.745 -7.997 1.00 98.06 419 ILE A C 1
ATOM 3186 O O . ILE A 1 419 ? 5.952 11.339 -8.051 1.00 98.06 419 ILE A O 1
ATOM 3190 N N . GLU A 1 420 ? 4.795 9.427 -7.915 1.00 98.81 420 GLU A N 1
ATOM 3191 C CA . GLU A 1 420 ? 5.953 8.541 -7.920 1.00 98.81 420 GLU A CA 1
ATOM 3192 C C . GLU A 1 420 ? 5.821 7.519 -9.051 1.00 98.81 420 GLU A C 1
ATOM 3194 O O . GLU A 1 420 ? 4.951 6.646 -9.023 1.00 98.81 420 GLU A O 1
ATOM 3199 N N . LEU A 1 421 ? 6.681 7.648 -10.063 1.00 98.62 421 LEU A N 1
ATOM 3200 C CA . LEU A 1 421 ? 6.712 6.807 -11.265 1.00 98.62 421 LEU A CA 1
ATOM 3201 C C . LEU A 1 421 ? 8.055 6.095 -11.444 1.00 98.62 421 LEU A C 1
ATOM 3203 O O . LEU A 1 421 ? 8.253 5.407 -12.446 1.00 98.62 421 LEU A O 1
ATOM 3207 N N . GLN A 1 422 ? 8.987 6.263 -10.505 1.00 98.62 422 GLN A N 1
ATOM 3208 C CA . GLN A 1 422 ? 10.344 5.759 -10.642 1.00 98.62 422 GLN A CA 1
ATOM 3209 C C . GLN A 1 422 ? 10.406 4.238 -10.812 1.00 98.62 422 GLN A C 1
ATOM 3211 O O . GLN A 1 422 ? 9.542 3.523 -10.311 1.00 98.62 422 GLN A O 1
ATOM 3216 N N . ASN A 1 423 ? 11.455 3.730 -11.457 1.00 98.56 423 ASN A N 1
ATOM 3217 C CA . ASN A 1 423 ? 11.645 2.293 -11.707 1.00 98.56 423 ASN A CA 1
ATOM 3218 C C . ASN A 1 423 ? 10.500 1.688 -12.540 1.00 98.56 423 ASN A C 1
ATOM 3220 O O . ASN A 1 423 ? 9.780 0.802 -12.080 1.00 98.56 423 ASN A O 1
ATOM 3224 N N . ASN A 1 424 ? 10.342 2.204 -13.758 1.00 98.75 424 ASN A N 1
ATOM 3225 C CA . ASN A 1 424 ? 9.427 1.726 -14.796 1.00 98.75 424 ASN A CA 1
ATOM 3226 C C . ASN A 1 424 ? 10.104 1.905 -16.178 1.00 98.75 424 ASN A C 1
ATOM 3228 O O . ASN A 1 424 ? 11.315 2.093 -16.279 1.00 98.75 424 ASN A O 1
ATOM 3232 N N . GLY A 1 425 ? 9.3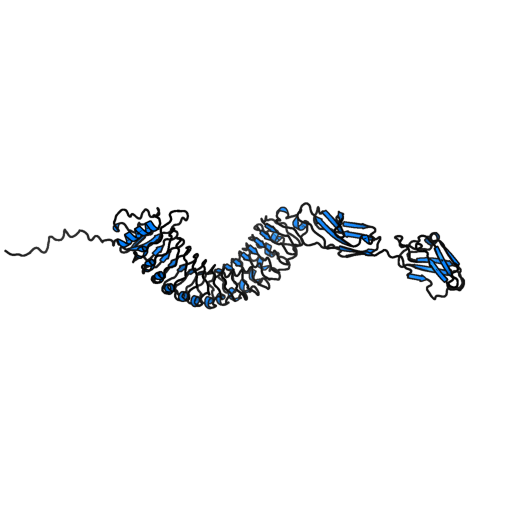42 1.816 -17.264 1.00 98.12 425 GLY A N 1
ATOM 3233 C CA . GLY A 1 425 ? 9.750 2.097 -18.641 1.00 98.12 425 GLY A CA 1
ATOM 3234 C C . GLY A 1 425 ? 8.951 3.237 -19.279 1.00 98.12 425 GLY A C 1
ATOM 3235 O O . GLY A 1 425 ? 8.630 3.148 -20.463 1.00 98.12 425 GLY A O 1
ATOM 3236 N N . ILE A 1 426 ? 8.576 4.267 -18.511 1.00 98.25 426 ILE A N 1
ATOM 3237 C CA . ILE A 1 426 ? 7.837 5.433 -19.027 1.00 98.25 426 ILE A CA 1
ATOM 3238 C C . ILE A 1 426 ? 8.707 6.200 -20.027 1.00 98.25 426 ILE A C 1
ATOM 3240 O O . ILE A 1 426 ? 9.901 6.394 -19.783 1.00 98.25 426 ILE A O 1
ATOM 3244 N N . THR A 1 427 ? 8.112 6.601 -21.150 1.00 96.69 427 THR A N 1
ATOM 3245 C CA . THR A 1 427 ? 8.824 7.181 -22.303 1.00 96.69 427 THR A CA 1
ATOM 3246 C C . THR A 1 427 ? 8.442 8.619 -22.622 1.00 96.69 427 THR A C 1
ATOM 3248 O O . THR A 1 427 ? 9.036 9.172 -23.529 1.00 96.69 427 THR A O 1
ATOM 3251 N N . ASP A 1 428 ? 7.434 9.189 -21.958 1.00 97.19 428 ASP A N 1
ATOM 3252 C CA . ASP A 1 428 ? 7.012 10.581 -22.166 1.00 97.19 428 ASP A CA 1
ATOM 3253 C C . ASP A 1 428 ? 6.211 11.087 -20.949 1.00 97.19 428 ASP A C 1
ATOM 3255 O O . ASP A 1 428 ? 5.606 10.283 -20.223 1.00 97.19 428 ASP A O 1
ATOM 3259 N N . LEU A 1 429 ? 6.205 12.403 -20.721 1.00 97.44 429 LEU A N 1
ATOM 3260 C CA . LEU A 1 429 ? 5.463 13.082 -19.658 1.00 97.44 429 LEU A CA 1
ATOM 3261 C C . LEU A 1 429 ? 4.574 14.200 -20.228 1.00 97.44 429 LEU A C 1
ATOM 3263 O O . LEU A 1 429 ? 5.056 15.063 -20.960 1.00 97.44 429 LEU A O 1
ATOM 3267 N N . PRO A 1 430 ? 3.311 14.305 -19.785 1.00 95.81 430 PRO A N 1
ATOM 3268 C CA . PRO A 1 430 ? 2.447 15.405 -20.169 1.00 95.81 430 PRO A CA 1
ATOM 3269 C C . PRO A 1 430 ? 2.878 16.695 -19.471 1.00 95.81 430 PRO A C 1
ATOM 3271 O O . PRO A 1 430 ? 3.564 16.685 -18.442 1.00 95.81 430 PRO A O 1
ATOM 3274 N N . ASN A 1 431 ? 2.424 17.841 -19.973 1.00 91.38 431 ASN A N 1
ATOM 3275 C CA . ASN A 1 431 ? 2.604 19.096 -19.250 1.00 91.38 431 ASN A CA 1
ATOM 3276 C C . ASN A 1 431 ? 1.658 19.146 -18.043 1.00 91.38 431 ASN A C 1
ATOM 3278 O O . ASN A 1 431 ? 0.438 19.161 -18.193 1.00 91.38 431 ASN A O 1
ATOM 3282 N N . PHE A 1 432 ? 2.213 19.210 -16.836 1.00 90.62 432 PHE A N 1
ATOM 3283 C CA . PHE A 1 432 ? 1.394 19.227 -15.630 1.00 90.62 432 PHE A CA 1
ATOM 3284 C C . PHE A 1 432 ? 0.790 20.608 -15.369 1.00 90.62 432 PHE A C 1
ATOM 3286 O O . PHE A 1 432 ? 1.502 21.580 -15.134 1.00 90.62 432 PHE A O 1
ATOM 3293 N N . SER A 1 433 ? -0.532 20.700 -15.311 1.00 87.88 433 SER A N 1
ATOM 3294 C CA . SER A 1 433 ? -1.232 21.903 -14.845 1.00 87.88 433 SER A CA 1
ATOM 3295 C C . SER A 1 433 ? -1.083 22.112 -13.329 1.00 87.88 433 SER A C 1
ATOM 3297 O O . SER A 1 433 ? -1.046 23.245 -12.844 1.00 87.88 433 SER A O 1
ATOM 3299 N N . GLY A 1 434 ? -0.971 21.012 -12.577 1.00 82.44 434 GLY A N 1
ATOM 3300 C CA . GLY A 1 434 ? -0.739 21.007 -11.137 1.00 82.44 434 GLY A CA 1
ATOM 3301 C C . GLY A 1 434 ? 0.699 21.360 -10.740 1.00 82.44 434 GLY A C 1
ATOM 3302 O O . GLY A 1 434 ? 1.612 21.446 -11.563 1.00 82.44 434 GLY A O 1
ATOM 3303 N N . ASN A 1 435 ? 0.906 21.535 -9.434 1.00 87.44 435 ASN A N 1
ATOM 3304 C CA . ASN A 1 435 ? 2.227 21.751 -8.843 1.00 87.44 435 ASN A CA 1
ATOM 3305 C C . ASN A 1 435 ? 2.454 20.745 -7.700 1.00 87.44 435 ASN A C 1
ATOM 3307 O O . ASN A 1 435 ? 2.196 21.078 -6.534 1.00 87.44 435 ASN A O 1
ATOM 3311 N N . PRO A 1 436 ? 2.821 19.489 -8.023 1.00 92.88 436 PRO A N 1
ATOM 3312 C CA . PRO A 1 436 ? 3.071 18.470 -7.012 1.00 92.88 436 PRO A CA 1
ATOM 3313 C C . PRO A 1 436 ? 4.257 18.871 -6.124 1.00 92.88 436 PRO A C 1
ATOM 3315 O O . PRO A 1 436 ? 5.257 19.403 -6.594 1.00 92.88 436 PRO A O 1
ATOM 3318 N N . THR A 1 437 ? 4.159 18.596 -4.824 1.00 94.31 437 THR A N 1
ATOM 3319 C CA . THR A 1 437 ? 5.267 18.764 -3.869 1.00 94.31 437 THR A CA 1
ATOM 3320 C C . THR A 1 437 ? 6.329 17.680 -4.016 1.00 94.31 437 THR A C 1
ATOM 3322 O O . THR A 1 437 ? 7.455 17.842 -3.557 1.00 94.31 437 THR A O 1
ATOM 3325 N N . THR A 1 438 ? 5.974 16.546 -4.615 1.00 97.19 438 THR A N 1
ATOM 3326 C CA . THR A 1 438 ? 6.893 15.450 -4.915 1.00 97.19 438 THR A CA 1
ATOM 3327 C C . THR A 1 438 ? 6.527 14.872 -6.268 1.00 97.19 438 THR A C 1
ATOM 3329 O O . THR A 1 438 ? 5.378 14.500 -6.495 1.00 97.19 438 THR A O 1
ATOM 3332 N N . PHE A 1 439 ? 7.504 14.816 -7.166 1.00 97.50 439 PHE A N 1
ATOM 3333 C CA . PHE A 1 439 ? 7.340 14.249 -8.496 1.00 97.50 439 PHE A CA 1
ATOM 3334 C C . PHE A 1 439 ? 8.628 13.523 -8.889 1.00 97.50 439 PHE A C 1
ATOM 3336 O O . PHE A 1 439 ? 9.663 14.157 -9.117 1.00 97.50 439 PHE A O 1
ATOM 3343 N N . LYS A 1 440 ? 8.594 12.191 -8.864 1.00 98.56 440 LYS A N 1
ATOM 3344 C CA . LYS A 1 440 ? 9.749 11.327 -9.123 1.00 98.56 440 LYS A CA 1
ATOM 3345 C C . LYS A 1 440 ? 9.530 10.511 -10.386 1.00 98.56 440 LYS A C 1
ATOM 3347 O O . LYS A 1 440 ? 8.524 9.814 -10.508 1.00 98.56 440 LYS A O 1
ATOM 3352 N N . VAL A 1 441 ? 10.486 10.597 -11.302 1.00 98.38 441 VAL A N 1
ATOM 3353 C CA . VAL A 1 441 ? 10.466 9.924 -12.608 1.00 98.38 441 VAL A CA 1
ATOM 3354 C C . VAL A 1 441 ? 11.809 9.276 -12.951 1.00 98.38 441 VAL A C 1
ATOM 3356 O O . VAL A 1 441 ? 12.009 8.849 -14.084 1.00 98.38 441 VAL A O 1
ATOM 3359 N N . ASP A 1 442 ? 12.745 9.191 -12.003 1.00 98.50 442 ASP A N 1
ATOM 3360 C CA . ASP A 1 442 ? 14.023 8.506 -12.212 1.00 98.50 442 ASP A CA 1
ATOM 3361 C C . ASP A 1 442 ? 13.846 7.015 -12.538 1.00 98.50 442 ASP A C 1
ATOM 3363 O O . ASP A 1 442 ? 12.812 6.405 -12.282 1.00 98.50 442 ASP A O 1
ATOM 3367 N N . SER A 1 443 ? 14.870 6.407 -13.120 1.00 98.19 443 SER A N 1
ATOM 3368 C CA . SER A 1 443 ? 14.883 4.998 -13.514 1.00 98.19 443 SER A CA 1
ATOM 3369 C C . SER A 1 443 ? 13.722 4.640 -14.464 1.00 98.19 443 SER A C 1
ATOM 3371 O O . SER A 1 443 ? 13.054 3.626 -14.273 1.00 98.19 443 SER A O 1
ATOM 3373 N N . ASN A 1 444 ? 13.472 5.496 -15.464 1.00 98.44 444 ASN A N 1
ATOM 3374 C CA . ASN A 1 444 ? 12.526 5.303 -16.573 1.00 98.44 444 ASN A CA 1
ATOM 3375 C C . ASN A 1 444 ? 13.264 5.311 -17.926 1.00 98.44 444 ASN A C 1
ATOM 3377 O O . ASN A 1 444 ? 14.449 4.995 -17.978 1.00 98.44 444 ASN A O 1
ATOM 3381 N N . SER A 1 445 ? 12.587 5.610 -19.038 1.00 96.75 445 SER A N 1
ATOM 3382 C CA . SER A 1 445 ? 13.172 5.736 -20.382 1.00 96.75 445 SER A CA 1
ATOM 3383 C C . SER A 1 445 ? 12.919 7.122 -20.990 1.00 96.75 445 SER A C 1
ATOM 3385 O O . SER A 1 445 ? 12.627 7.221 -22.178 1.00 96.75 445 SER A O 1
ATOM 3387 N N . LEU A 1 446 ? 13.019 8.170 -20.167 1.00 96.50 446 LEU A N 1
ATOM 3388 C CA . LEU A 1 446 ? 12.744 9.559 -20.550 1.00 96.50 446 LEU A CA 1
ATOM 3389 C C . LEU A 1 446 ? 13.974 10.263 -21.136 1.00 96.50 446 LEU A C 1
ATOM 3391 O O . LEU A 1 446 ? 15.099 10.072 -20.659 1.00 96.50 446 LEU A O 1
ATOM 3395 N N . TYR A 1 447 ? 13.746 11.118 -22.129 1.00 95.88 447 TYR A N 1
ATOM 3396 C CA . TYR A 1 447 ? 14.721 12.018 -22.739 1.00 95.88 447 TYR A CA 1
ATOM 3397 C C . TYR A 1 447 ? 14.558 13.459 -22.240 1.00 95.88 447 TYR A C 1
ATOM 3399 O O . TYR A 1 447 ? 13.758 13.766 -21.354 1.00 95.88 447 TYR A O 1
ATOM 3407 N N . PHE A 1 448 ? 15.412 14.358 -22.738 1.00 96.12 448 PHE A N 1
ATOM 3408 C CA . PHE A 1 448 ? 15.435 15.739 -22.266 1.00 96.12 448 PHE A CA 1
ATOM 3409 C C . PHE A 1 448 ? 14.147 16.490 -22.627 1.00 96.12 448 PHE A C 1
ATOM 3411 O O . PHE A 1 448 ? 13.637 17.227 -21.792 1.00 96.12 448 PHE A O 1
ATOM 3418 N N . ASP A 1 449 ? 13.587 16.299 -23.818 1.00 94.50 449 ASP A N 1
ATOM 3419 C CA . ASP A 1 449 ? 12.323 16.919 -24.232 1.00 94.50 449 ASP A CA 1
ATOM 3420 C C . ASP A 1 449 ? 11.110 16.485 -23.401 1.00 94.50 449 ASP A C 1
ATOM 3422 O O . ASP A 1 449 ? 10.241 17.321 -23.160 1.00 94.50 449 ASP A O 1
ATOM 3426 N N . ASP A 1 450 ? 11.095 15.262 -22.871 1.00 95.81 450 ASP A N 1
ATOM 3427 C CA . ASP A 1 450 ? 10.019 14.790 -21.985 1.00 95.81 450 ASP A CA 1
ATOM 3428 C C . ASP A 1 450 ? 10.097 15.442 -20.586 1.00 95.81 450 ASP A C 1
ATOM 3430 O O . ASP A 1 450 ? 9.098 15.721 -19.917 1.00 95.81 450 ASP A O 1
ATOM 3434 N N . ILE A 1 451 ? 11.319 15.689 -20.105 1.00 95.06 451 ILE A N 1
ATOM 3435 C CA . ILE A 1 451 ? 11.593 16.150 -18.734 1.00 95.06 451 ILE A CA 1
ATOM 3436 C C . ILE A 1 451 ? 11.553 17.678 -18.641 1.00 95.06 451 ILE A C 1
ATOM 3438 O O . ILE A 1 451 ? 11.010 18.231 -17.679 1.00 95.06 451 ILE A O 1
ATOM 3442 N N . LEU A 1 452 ? 12.134 18.378 -19.620 1.00 95.19 452 LEU A N 1
ATOM 3443 C CA . LEU A 1 452 ? 12.331 19.830 -19.588 1.00 95.19 452 LEU A CA 1
ATOM 3444 C C . LEU A 1 452 ? 11.042 20.647 -19.372 1.00 95.19 452 LEU A C 1
ATOM 3446 O O . LEU A 1 452 ? 11.100 21.596 -18.584 1.00 95.19 452 LEU A O 1
ATOM 3450 N N . PRO A 1 453 ? 9.875 20.297 -19.952 1.00 94.69 453 PRO A N 1
ATOM 3451 C CA . PRO A 1 453 ? 8.617 20.999 -19.684 1.00 94.69 453 PRO A CA 1
ATOM 3452 C C . PRO A 1 453 ? 8.209 20.989 -18.205 1.00 94.69 453 PRO A C 1
ATOM 3454 O O . PRO A 1 453 ? 7.541 21.910 -17.731 1.00 94.69 453 PRO A O 1
ATOM 3457 N N . ASN A 1 454 ? 8.629 19.964 -17.459 1.00 95.12 454 ASN A N 1
ATOM 3458 C CA . ASN A 1 454 ? 8.273 19.757 -16.060 1.00 95.12 454 ASN A CA 1
ATOM 3459 C C . ASN A 1 454 ? 9.462 19.906 -15.097 1.00 95.12 454 ASN A C 1
ATOM 3461 O O . ASN A 1 454 ? 9.282 19.702 -13.898 1.00 95.12 454 ASN A O 1
ATOM 3465 N N . ILE A 1 455 ? 10.653 20.297 -15.569 1.00 94.19 455 ILE A N 1
ATOM 3466 C CA . ILE A 1 455 ? 11.906 20.238 -14.792 1.00 94.19 455 ILE A CA 1
ATOM 3467 C C . ILE A 1 455 ? 11.835 20.962 -13.443 1.00 94.19 455 ILE A C 1
ATOM 3469 O O . ILE A 1 455 ? 12.355 20.471 -12.448 1.00 94.19 455 ILE A O 1
ATOM 3473 N N . SER A 1 456 ? 11.130 22.093 -13.369 1.00 93.81 456 SER A N 1
ATOM 3474 C CA . SER A 1 456 ? 10.971 22.868 -12.132 1.00 93.81 456 SER A CA 1
ATOM 3475 C C . SER A 1 456 ? 10.065 22.205 -11.087 1.00 93.81 456 SER A C 1
ATOM 3477 O O . SER A 1 456 ? 10.062 22.629 -9.933 1.00 93.81 456 SER A O 1
ATOM 3479 N N . LYS A 1 457 ? 9.296 21.184 -11.482 1.00 94.88 457 LYS A N 1
ATOM 3480 C CA . LYS A 1 457 ? 8.381 20.409 -10.628 1.00 94.88 457 LYS A CA 1
ATOM 3481 C C . LYS A 1 457 ? 8.971 19.056 -10.228 1.00 94.88 457 LYS A C 1
ATOM 3483 O O . LYS A 1 457 ? 8.462 18.425 -9.305 1.00 94.88 457 LYS A O 1
ATOM 3488 N N . LEU A 1 458 ? 10.004 18.586 -10.930 1.00 96.31 458 LEU A N 1
ATOM 3489 C CA . LEU A 1 458 ? 10.594 17.269 -10.715 1.00 96.31 458 LEU A CA 1
ATOM 3490 C C . LEU A 1 458 ? 11.530 17.283 -9.507 1.00 96.31 458 LEU A C 1
ATOM 3492 O O . LEU A 1 458 ? 12.492 18.040 -9.435 1.00 96.31 458 LEU A O 1
ATOM 3496 N N . SER A 1 459 ? 11.250 16.391 -8.563 1.00 96.31 459 SER A N 1
ATOM 3497 C CA . SER A 1 459 ? 12.082 16.151 -7.380 1.00 96.31 459 SER A CA 1
ATOM 3498 C C . SER A 1 459 ? 13.162 15.086 -7.605 1.00 96.31 459 SER A C 1
ATOM 3500 O O . SER A 1 459 ? 14.126 15.033 -6.850 1.00 96.31 459 SER A O 1
ATOM 3502 N N . SER A 1 460 ? 12.998 14.231 -8.620 1.00 97.75 460 SER A N 1
ATOM 3503 C CA . SER A 1 460 ? 13.972 13.210 -9.024 1.00 97.75 460 SER A CA 1
ATOM 3504 C C . SER A 1 460 ? 13.709 12.787 -10.469 1.00 97.75 460 SER A C 1
ATOM 3506 O O . SER A 1 460 ? 12.571 12.461 -10.805 1.00 97.75 460 SER A O 1
ATOM 3508 N N . TYR A 1 461 ? 14.732 12.807 -11.325 1.00 97.62 461 TYR A N 1
ATOM 3509 C CA . TYR A 1 461 ? 14.608 12.494 -12.757 1.00 97.62 461 TYR A CA 1
ATOM 3510 C C . TYR A 1 461 ? 15.839 11.785 -13.349 1.00 97.62 461 TYR A C 1
ATOM 3512 O O . TYR A 1 461 ? 15.896 11.573 -14.559 1.00 97.62 461 TYR A O 1
ATOM 3520 N N . ALA A 1 462 ? 16.815 11.398 -12.525 1.00 97.06 462 ALA A N 1
ATOM 3521 C CA . ALA A 1 462 ? 18.020 10.686 -12.943 1.00 97.06 462 ALA A CA 1
ATOM 3522 C C . ALA A 1 462 ? 18.327 9.532 -11.967 1.00 97.06 462 ALA A C 1
ATOM 3524 O O . ALA A 1 462 ? 18.121 9.700 -10.764 1.00 97.06 462 ALA A O 1
ATOM 3525 N N . PRO A 1 463 ? 18.837 8.379 -12.441 1.00 97.69 463 PRO A N 1
ATOM 3526 C CA . PRO A 1 463 ? 19.225 8.083 -13.826 1.00 97.69 463 PRO A CA 1
ATOM 3527 C C . PRO A 1 463 ? 18.019 7.837 -14.748 1.00 97.69 463 PRO A C 1
ATOM 3529 O O . PRO A 1 463 ? 16.885 7.791 -14.291 1.00 97.69 463 PRO A O 1
ATOM 3532 N N . GLN A 1 464 ? 18.264 7.665 -16.046 1.00 97.62 464 GLN A N 1
ATOM 3533 C CA . GLN A 1 464 ? 17.300 7.131 -17.018 1.00 97.62 464 GLN A CA 1
ATOM 3534 C C . GLN A 1 464 ? 17.958 5.966 -17.768 1.00 97.62 464 GLN A C 1
ATOM 3536 O O . GLN A 1 464 ? 19.181 5.811 -17.732 1.00 97.62 464 GLN A O 1
ATOM 3541 N N . ALA A 1 465 ? 17.160 5.121 -18.412 1.00 94.62 465 ALA A N 1
ATOM 3542 C CA . ALA A 1 465 ? 17.645 3.967 -19.149 1.00 94.62 465 ALA A CA 1
ATOM 3543 C C . ALA A 1 465 ? 18.568 4.379 -20.302 1.00 94.62 465 ALA A C 1
ATOM 3545 O O . ALA A 1 465 ? 18.377 5.409 -20.950 1.00 94.62 465 ALA A O 1
ATOM 3546 N N . ASN A 1 466 ? 19.542 3.517 -20.602 1.00 92.62 466 ASN A N 1
ATOM 3547 C CA . ASN A 1 466 ? 20.432 3.745 -21.730 1.00 92.62 466 ASN A CA 1
ATOM 3548 C C . ASN A 1 466 ? 19.640 3.763 -23.040 1.00 92.62 466 ASN A C 1
ATOM 3550 O O . ASN A 1 466 ? 18.957 2.786 -23.381 1.00 92.62 466 ASN A O 1
ATOM 3554 N N . TYR A 1 467 ? 19.784 4.845 -23.800 1.00 92.12 467 TYR A N 1
ATOM 3555 C CA . TYR A 1 467 ? 19.085 5.012 -25.065 1.00 92.12 467 TYR A CA 1
ATOM 3556 C C . TYR A 1 467 ? 19.733 4.177 -26.173 1.00 92.12 467 TYR A C 1
ATOM 3558 O O . TYR A 1 467 ? 20.907 3.794 -26.117 1.00 92.12 467 TYR A O 1
ATOM 3566 N N . ILE A 1 468 ? 18.940 3.834 -27.184 1.00 85.69 468 ILE A N 1
ATOM 3567 C CA . ILE A 1 468 ? 19.365 2.944 -28.263 1.00 85.69 468 ILE A CA 1
ATOM 3568 C C . ILE A 1 468 ? 19.676 3.784 -29.496 1.00 85.69 468 ILE A C 1
ATOM 3570 O O . ILE A 1 468 ? 18.818 4.498 -30.006 1.00 85.69 468 ILE A O 1
ATOM 3574 N N . LEU A 1 469 ? 20.902 3.660 -29.999 1.00 87.00 469 LEU A N 1
ATOM 3575 C CA . LEU A 1 469 ? 21.284 4.214 -31.293 1.00 87.00 469 LEU A CA 1
ATOM 3576 C C . LEU A 1 469 ? 20.750 3.331 -32.422 1.00 87.00 469 LEU A C 1
ATOM 3578 O O . LEU A 1 469 ? 20.596 2.119 -32.263 1.00 87.00 469 LEU A O 1
ATOM 3582 N N . LYS A 1 470 ? 20.539 3.919 -33.605 1.00 85.50 470 LYS A N 1
ATOM 3583 C CA . LYS A 1 470 ? 20.086 3.189 -34.809 1.00 85.50 470 LYS A CA 1
ATOM 3584 C C . LYS A 1 470 ? 20.996 2.013 -35.186 1.00 85.50 470 LYS A C 1
ATOM 3586 O O . LYS A 1 470 ? 20.559 1.088 -35.862 1.00 85.50 470 LYS A O 1
ATOM 3591 N N . VAL A 1 471 ? 22.259 2.063 -34.770 1.00 83.69 471 VAL A N 1
ATOM 3592 C CA . VAL A 1 471 ? 23.281 1.049 -35.026 1.00 83.69 471 VAL A CA 1
ATOM 3593 C C . VAL A 1 471 ? 23.884 0.585 -33.708 1.00 83.69 471 VAL A C 1
ATOM 3595 O O . VAL A 1 471 ? 24.232 1.398 -32.861 1.00 83.69 471 VAL A O 1
ATOM 3598 N N . THR A 1 472 ? 24.025 -0.728 -33.542 1.00 88.06 472 THR A N 1
ATOM 3599 C CA . THR A 1 472 ? 24.696 -1.340 -32.381 1.00 88.06 472 THR A CA 1
ATOM 3600 C C . THR A 1 472 ? 25.983 -2.060 -32.775 1.00 88.06 472 THR A C 1
ATOM 3602 O O . THR A 1 472 ? 26.841 -2.292 -31.932 1.00 88.06 472 THR A O 1
ATOM 3605 N N . ARG A 1 473 ? 26.156 -2.395 -34.060 1.00 92.88 473 ARG A N 1
ATOM 3606 C CA . ARG A 1 473 ? 27.366 -3.011 -34.618 1.00 92.88 473 ARG A CA 1
ATOM 3607 C C . ARG A 1 473 ? 27.710 -2.375 -35.949 1.00 92.88 473 ARG A C 1
ATOM 3609 O O . ARG A 1 473 ? 26.838 -2.246 -36.804 1.00 92.88 473 ARG A O 1
ATOM 3616 N N . ILE A 1 474 ? 28.979 -2.040 -36.131 1.00 93.50 474 ILE A N 1
ATOM 3617 C CA . ILE A 1 474 ? 29.516 -1.507 -37.380 1.00 93.50 474 ILE A CA 1
ATOM 3618 C C . ILE A 1 474 ? 30.769 -2.312 -37.727 1.00 93.50 474 ILE A C 1
ATOM 3620 O O . ILE A 1 474 ? 31.632 -2.535 -36.883 1.00 93.50 474 ILE A O 1
ATOM 3624 N N . THR A 1 475 ? 30.863 -2.793 -38.964 1.00 93.12 475 THR A N 1
ATOM 3625 C CA . THR A 1 475 ? 32.072 -3.436 -39.491 1.00 93.12 475 THR A CA 1
ATOM 3626 C C . THR A 1 475 ? 32.491 -2.708 -40.753 1.00 93.12 475 THR A C 1
ATOM 3628 O O . THR A 1 475 ? 31.681 -2.559 -41.664 1.00 93.12 475 THR A O 1
ATOM 3631 N N . LEU A 1 476 ? 33.734 -2.242 -40.778 1.00 89.38 476 LEU A N 1
ATOM 3632 C CA . LEU A 1 476 ? 34.325 -1.469 -41.866 1.00 89.38 476 LEU A CA 1
ATOM 3633 C C . LEU A 1 476 ? 35.631 -2.129 -42.305 1.00 89.38 476 LEU A C 1
ATOM 3635 O O . LEU A 1 476 ? 36.210 -2.927 -41.566 1.00 89.38 476 LEU A O 1
ATOM 3639 N N . GLU A 1 477 ? 36.084 -1.796 -43.503 1.00 86.88 477 GLU A N 1
ATOM 3640 C CA . GLU A 1 477 ? 37.467 -2.023 -43.922 1.00 86.88 477 GLU A CA 1
ATOM 3641 C C . GLU A 1 477 ? 38.280 -0.757 -43.628 1.00 86.88 477 GLU A C 1
ATOM 3643 O O . GLU A 1 477 ? 37.703 0.326 -43.468 1.00 86.88 477 GLU A O 1
ATOM 3648 N N . GLU A 1 478 ? 39.603 -0.882 -43.514 1.00 86.12 478 GLU A N 1
ATOM 3649 C CA . GLU A 1 478 ? 40.474 0.293 -43.413 1.00 86.12 478 GLU A CA 1
ATOM 3650 C C . GLU A 1 478 ? 40.222 1.272 -44.578 1.00 86.12 478 GLU A C 1
ATOM 3652 O O . GLU A 1 478 ? 39.658 0.900 -45.605 1.00 86.12 478 GLU A O 1
ATOM 3657 N N . GLY A 1 479 ? 40.514 2.557 -44.367 1.00 79.94 479 GLY A N 1
ATOM 3658 C CA . GLY A 1 479 ? 40.274 3.617 -45.360 1.00 79.94 479 GLY A CA 1
ATOM 3659 C C . GLY A 1 479 ? 38.826 4.129 -45.437 1.00 79.94 479 GLY A C 1
ATOM 3660 O O . GLY A 1 479 ? 38.588 5.271 -45.837 1.00 79.94 479 GLY A O 1
ATOM 3661 N N . HIS A 1 480 ? 37.845 3.378 -44.928 1.00 86.44 480 HIS A N 1
ATOM 3662 C CA . HIS A 1 480 ? 36.444 3.807 -44.922 1.00 86.44 480 HIS A CA 1
ATOM 3663 C C . HIS A 1 480 ? 36.141 4.889 -43.869 1.00 86.44 480 HIS A C 1
ATOM 3665 O O . HIS A 1 480 ? 36.931 5.183 -42.973 1.00 86.44 480 HIS A O 1
ATOM 3671 N N . THR A 1 481 ? 34.958 5.505 -43.965 1.00 91.62 481 THR A N 1
ATOM 3672 C CA . THR A 1 481 ? 34.474 6.474 -42.967 1.00 91.62 481 THR A CA 1
ATOM 3673 C C . THR A 1 481 ? 33.532 5.810 -41.967 1.00 91.62 481 THR A C 1
ATOM 3675 O O . THR A 1 481 ? 32.501 5.258 -42.351 1.00 91.62 481 THR A O 1
ATOM 3678 N N . LEU A 1 482 ? 33.845 5.923 -40.677 1.00 93.88 482 LEU A N 1
ATOM 3679 C CA . LEU A 1 482 ? 32.946 5.564 -39.584 1.00 93.88 482 LEU A CA 1
ATOM 3680 C C . LEU A 1 482 ? 32.029 6.739 -39.250 1.00 93.88 482 LEU A C 1
ATOM 3682 O O . LEU A 1 482 ? 32.507 7.807 -38.874 1.00 93.88 482 LEU A O 1
ATOM 3686 N N . ASN A 1 483 ? 30.720 6.510 -39.334 1.00 93.69 483 ASN A N 1
ATOM 3687 C CA . ASN A 1 483 ? 29.686 7.478 -38.982 1.00 93.69 483 ASN A CA 1
ATOM 3688 C C . ASN A 1 483 ? 28.761 6.893 -37.916 1.00 93.69 483 ASN A C 1
ATOM 3690 O O . ASN A 1 483 ? 28.168 5.835 -38.130 1.00 93.69 483 ASN A O 1
ATOM 3694 N N . ILE A 1 484 ? 28.603 7.598 -36.797 1.00 93.75 484 ILE A N 1
ATOM 3695 C CA . ILE A 1 484 ? 27.655 7.239 -35.741 1.00 93.75 484 ILE A CA 1
ATOM 3696 C C . ILE A 1 484 ? 26.842 8.482 -35.370 1.00 93.75 484 ILE A C 1
ATOM 3698 O O . ILE A 1 484 ? 27.393 9.504 -34.963 1.00 93.75 484 ILE A O 1
ATOM 3702 N N . ASP A 1 485 ? 25.526 8.404 -35.547 1.00 91.31 485 ASP A N 1
ATOM 3703 C CA . ASP A 1 485 ? 24.587 9.461 -35.165 1.00 91.31 485 ASP A CA 1
ATOM 3704 C C . ASP A 1 485 ? 24.129 9.232 -33.726 1.00 91.31 485 ASP A C 1
ATOM 3706 O O . ASP A 1 485 ? 23.560 8.183 -33.428 1.00 91.31 485 ASP A O 1
ATOM 3710 N N . GLY A 1 486 ? 24.418 10.194 -32.850 1.00 88.50 486 GLY A N 1
ATOM 3711 C CA . GLY A 1 486 ? 24.118 10.145 -31.421 1.00 88.50 486 GLY A CA 1
ATOM 3712 C C . GLY A 1 486 ? 22.853 10.892 -31.030 1.00 88.50 486 GLY A C 1
ATOM 3713 O O . GLY A 1 486 ? 22.686 11.144 -29.845 1.00 88.50 486 GLY A O 1
ATOM 3714 N N . PHE A 1 487 ? 22.022 11.310 -31.993 1.00 91.06 487 PHE A N 1
ATOM 3715 C CA . PHE A 1 487 ? 20.857 12.158 -31.745 1.00 91.06 487 PHE A CA 1
ATOM 3716 C C . PHE A 1 487 ? 19.995 11.677 -30.568 1.00 91.06 487 PHE A C 1
ATOM 3718 O O . PHE A 1 487 ? 19.526 10.539 -30.541 1.00 91.06 487 PHE A O 1
ATOM 3725 N N . VAL A 1 488 ? 19.751 12.601 -29.639 1.00 90.94 488 VAL A N 1
ATOM 3726 C CA . VAL A 1 488 ? 18.772 12.494 -28.558 1.00 90.94 488 VAL A CA 1
ATOM 3727 C C . VAL A 1 488 ? 17.865 13.709 -28.665 1.00 90.94 488 VAL A C 1
ATOM 3729 O O . VAL A 1 488 ? 18.350 14.820 -28.901 1.00 90.94 488 VAL A O 1
ATOM 3732 N N . ALA A 1 489 ? 16.562 13.496 -28.511 1.00 87.44 489 ALA A N 1
ATOM 3733 C CA . ALA A 1 489 ? 15.583 14.564 -28.611 1.00 87.44 489 ALA A CA 1
ATOM 3734 C C . ALA A 1 489 ? 15.754 15.614 -27.488 1.00 87.44 489 ALA A C 1
ATOM 3736 O O . ALA A 1 489 ? 16.361 15.360 -26.440 1.00 87.44 489 ALA A O 1
ATOM 3737 N N . GLY A 1 490 ? 15.303 16.838 -27.765 1.00 83.56 490 GLY A N 1
ATOM 3738 C CA . GLY A 1 490 ? 15.532 18.018 -26.930 1.00 83.56 490 GLY A CA 1
ATOM 3739 C C . GLY A 1 490 ? 16.614 18.969 -27.456 1.00 83.56 490 GLY A C 1
ATOM 3740 O O . GLY A 1 490 ? 17.625 18.571 -28.041 1.00 83.56 490 GLY A O 1
ATOM 3741 N N . ASP A 1 491 ? 16.389 20.260 -27.224 1.00 86.81 491 ASP A N 1
ATOM 3742 C CA . ASP A 1 491 ? 17.294 21.333 -27.631 1.00 86.81 491 ASP A CA 1
ATOM 3743 C C . ASP A 1 491 ? 18.389 21.582 -26.583 1.00 86.81 491 ASP A C 1
ATOM 3745 O O . ASP A 1 491 ? 18.208 21.375 -25.382 1.00 86.81 491 ASP A O 1
A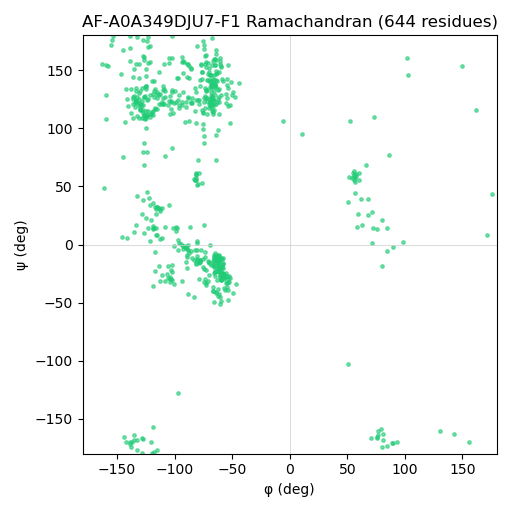TOM 3749 N N . GLY A 1 492 ? 19.550 22.067 -27.033 1.00 91.25 492 GLY A N 1
ATOM 3750 C CA . GLY A 1 492 ? 20.663 22.417 -26.139 1.00 91.25 492 GLY A CA 1
ATOM 3751 C C . GLY A 1 492 ? 21.455 21.221 -25.592 1.00 91.25 492 GLY A C 1
ATOM 3752 O O . GLY A 1 492 ? 22.262 21.388 -24.676 1.00 91.25 492 GLY A O 1
ATOM 3753 N N . ASN A 1 493 ? 21.257 20.030 -26.161 1.00 95.69 493 ASN A N 1
ATOM 3754 C CA . ASN A 1 493 ? 21.984 18.815 -25.798 1.00 95.69 493 ASN A CA 1
ATOM 3755 C C . ASN A 1 493 ? 23.485 18.917 -26.135 1.00 95.69 493 ASN A C 1
ATOM 3757 O O . ASN A 1 493 ? 23.885 19.379 -27.205 1.00 95.69 493 ASN A O 1
ATOM 3761 N N . VAL A 1 494 ? 24.329 18.432 -25.222 1.00 96.56 494 VAL A N 1
ATOM 3762 C CA . VAL A 1 494 ? 25.790 18.373 -25.360 1.00 96.56 494 VAL A CA 1
ATOM 3763 C C . VAL A 1 494 ? 26.227 16.916 -25.433 1.00 96.56 494 VAL A C 1
ATOM 3765 O O . VAL A 1 494 ? 26.011 16.155 -24.494 1.00 96.56 494 VAL A O 1
ATOM 3768 N N . TYR A 1 495 ? 26.890 16.550 -26.528 1.00 97.44 495 TYR A N 1
ATOM 3769 C CA . TYR A 1 495 ? 27.248 15.172 -26.862 1.00 97.44 495 TYR A CA 1
ATOM 3770 C C . TYR A 1 495 ? 28.747 14.928 -26.698 1.00 97.44 495 TYR A C 1
ATOM 3772 O O . TYR A 1 495 ? 29.566 15.694 -27.216 1.00 97.44 495 TYR A O 1
ATOM 3780 N N . ARG A 1 496 ? 29.112 13.838 -26.021 1.00 97.75 496 ARG A N 1
ATOM 3781 C CA . ARG A 1 496 ? 30.497 13.390 -25.840 1.00 97.75 496 ARG A CA 1
ATOM 3782 C C . ARG A 1 496 ? 30.629 11.912 -26.177 1.00 97.75 496 ARG A C 1
ATOM 3784 O O . ARG A 1 496 ? 29.942 11.077 -25.597 1.00 97.75 496 ARG A O 1
ATOM 3791 N N . TRP A 1 497 ? 31.541 11.595 -27.086 1.00 97.75 497 TRP A N 1
ATOM 3792 C CA . TRP A 1 497 ? 31.789 10.238 -27.557 1.00 97.75 497 TRP A CA 1
ATOM 3793 C C . TRP A 1 497 ? 33.037 9.659 -26.924 1.00 97.75 497 TRP A C 1
ATOM 3795 O O . TRP A 1 497 ? 34.098 10.283 -26.948 1.00 97.75 497 TRP A O 1
ATOM 3805 N N . TYR A 1 498 ? 32.906 8.444 -26.414 1.00 97.81 498 TYR A N 1
ATOM 3806 C CA . TYR A 1 498 ? 33.974 7.698 -25.777 1.00 97.81 498 TYR A CA 1
ATOM 3807 C C . TYR A 1 498 ? 34.251 6.431 -26.572 1.00 97.81 498 TYR A C 1
ATOM 3809 O O . TYR A 1 498 ? 33.313 5.718 -26.919 1.00 97.81 498 TYR A O 1
ATOM 3817 N N . LYS A 1 499 ? 35.529 6.159 -26.823 1.00 96.88 499 LYS A N 1
ATOM 3818 C CA . LYS A 1 499 ? 36.026 4.894 -27.355 1.00 96.88 499 LYS A CA 1
ATOM 3819 C C . LYS A 1 499 ? 36.780 4.175 -26.246 1.00 96.88 499 LYS A C 1
ATOM 3821 O O . LYS A 1 499 ? 37.728 4.744 -25.704 1.00 96.88 499 LYS A O 1
ATOM 3826 N N . ASP A 1 500 ? 36.346 2.973 -25.883 1.00 95.75 500 ASP A N 1
ATOM 3827 C CA . ASP A 1 500 ? 36.975 2.156 -24.834 1.00 95.75 500 ASP A CA 1
ATOM 3828 C C . ASP A 1 500 ? 37.179 2.947 -23.517 1.00 95.75 500 ASP A C 1
ATOM 3830 O O . ASP A 1 500 ? 38.199 2.849 -22.838 1.00 95.75 500 ASP A O 1
ATOM 3834 N N . GLY A 1 501 ? 36.218 3.821 -23.185 1.00 93.56 501 GLY A N 1
ATOM 3835 C CA . GLY A 1 501 ? 36.247 4.693 -22.003 1.00 93.56 501 GLY A CA 1
ATOM 3836 C C . GLY A 1 501 ? 37.012 6.017 -22.156 1.00 93.56 501 GLY A C 1
ATOM 3837 O O . GLY A 1 501 ? 36.940 6.861 -21.264 1.00 93.56 501 GLY A O 1
ATOM 3838 N N . THR A 1 502 ? 37.686 6.258 -23.282 1.00 96.38 502 THR A N 1
ATOM 3839 C CA . THR A 1 502 ? 38.440 7.497 -23.543 1.00 96.38 502 THR A CA 1
ATOM 3840 C C . THR A 1 502 ? 37.642 8.455 -24.421 1.00 96.38 502 THR A C 1
ATOM 3842 O O . THR A 1 502 ? 37.121 8.051 -25.455 1.00 96.38 502 THR A O 1
ATOM 3845 N N . LEU A 1 503 ? 37.549 9.733 -24.041 1.00 96.94 503 LEU A N 1
ATOM 3846 C CA . LEU A 1 503 ? 36.869 10.756 -24.844 1.00 96.94 503 LEU A CA 1
ATOM 3847 C C . LEU A 1 503 ? 37.586 10.940 -26.192 1.00 96.94 503 LEU A C 1
ATOM 3849 O O . LEU A 1 503 ? 38.763 11.289 -26.218 1.00 96.94 503 LEU A O 1
ATOM 3853 N N . VAL A 1 504 ? 36.862 10.758 -27.297 1.00 96.75 504 VAL A N 1
ATOM 3854 C CA . VAL A 1 504 ? 37.400 10.870 -28.664 1.00 96.75 504 VAL A CA 1
ATOM 3855 C C . VAL A 1 504 ? 36.768 11.990 -29.484 1.00 96.75 504 VAL A C 1
ATOM 3857 O O . VAL A 1 504 ? 37.387 12.467 -30.432 1.00 96.75 504 VAL A O 1
ATOM 3860 N N . PHE A 1 505 ? 35.552 12.434 -29.149 1.00 96.88 505 PHE A N 1
ATOM 3861 C CA . PHE A 1 505 ? 34.862 13.476 -29.912 1.00 96.88 505 PHE A CA 1
ATOM 3862 C C . PHE A 1 505 ? 33.786 14.196 -29.092 1.00 96.88 505 PHE A C 1
ATOM 3864 O O . PHE A 1 505 ? 33.229 13.646 -28.142 1.00 96.88 505 PHE A O 1
ATOM 3871 N N . SER A 1 506 ? 33.492 15.446 -29.456 1.00 96.19 506 SER A N 1
ATOM 3872 C CA . SER A 1 506 ? 32.395 16.240 -28.892 1.00 96.19 506 SER A CA 1
ATOM 3873 C C . SER A 1 506 ? 31.563 16.833 -30.025 1.00 96.19 506 SER A C 1
ATOM 3875 O O . SER A 1 506 ? 32.070 17.611 -30.827 1.00 96.19 506 SER A O 1
ATOM 3877 N N . GLY A 1 507 ? 30.297 16.436 -30.093 1.00 94.19 507 GLY A N 1
ATOM 3878 C CA . GLY A 1 507 ? 29.389 16.748 -31.193 1.00 94.19 507 GLY A CA 1
ATOM 3879 C C . GLY A 1 507 ? 28.355 15.641 -31.386 1.00 94.19 507 GLY A C 1
ATOM 3880 O O . GLY A 1 507 ? 28.592 14.491 -31.017 1.00 94.19 507 GLY A O 1
ATOM 3881 N N . GLN A 1 508 ? 27.194 16.000 -31.933 1.00 93.56 508 GLN A N 1
ATOM 3882 C CA . GLN A 1 508 ? 26.057 15.086 -32.083 1.00 93.56 508 GLN A CA 1
ATOM 3883 C C . GLN A 1 508 ? 26.399 13.869 -32.951 1.00 93.56 508 GLN A C 1
ATOM 3885 O O . GLN A 1 508 ? 26.193 12.729 -32.540 1.00 93.56 508 GLN A O 1
ATOM 3890 N N . GLN A 1 509 ? 26.955 14.110 -34.137 1.00 93.56 509 GLN A N 1
ATOM 3891 C CA . GLN A 1 509 ? 27.322 13.064 -35.083 1.00 93.56 509 GLN A CA 1
ATOM 3892 C C . GLN A 1 509 ? 28.832 12.836 -35.048 1.00 93.56 509 GLN A C 1
ATOM 3894 O O . GLN A 1 509 ? 29.608 13.727 -35.396 1.00 93.56 509 GLN A O 1
ATOM 3899 N N . PHE A 1 510 ? 29.253 11.637 -34.653 1.00 94.62 510 PHE A N 1
ATOM 3900 C CA . PHE A 1 510 ? 30.649 11.228 -34.715 1.00 94.62 510 PHE A CA 1
ATOM 3901 C C . PHE A 1 510 ? 30.996 10.774 -36.132 1.00 94.62 510 PHE A C 1
ATOM 3903 O O . PHE A 1 510 ? 30.338 9.896 -36.688 1.00 94.62 510 PHE A O 1
ATOM 3910 N N . THR A 1 511 ? 32.021 11.388 -36.722 1.00 94.44 511 THR A N 1
ATOM 3911 C CA . THR A 1 511 ? 32.536 11.052 -38.055 1.00 94.44 511 THR A CA 1
ATOM 3912 C C . THR A 1 511 ? 34.049 10.890 -37.982 1.00 94.44 511 THR A C 1
ATOM 3914 O O . THR A 1 511 ? 34.756 11.826 -37.609 1.00 94.44 511 THR A O 1
ATOM 3917 N N . LYS A 1 512 ? 34.550 9.712 -38.357 1.00 94.69 512 LYS A N 1
ATOM 3918 C CA . LYS A 1 512 ? 35.979 9.402 -38.457 1.00 94.69 512 LYS A CA 1
ATOM 3919 C C . LYS A 1 512 ? 36.282 8.895 -39.873 1.00 94.69 512 LYS A C 1
ATOM 3921 O O . LYS A 1 512 ? 35.987 7.738 -40.168 1.00 94.69 512 LYS A O 1
ATOM 3926 N N . PRO A 1 513 ? 36.821 9.744 -40.766 1.00 92.31 513 PRO A N 1
ATOM 3927 C CA . PRO A 1 513 ? 37.269 9.305 -42.084 1.00 92.31 513 PRO A CA 1
ATOM 3928 C C . PRO A 1 513 ? 38.559 8.484 -41.975 1.00 92.31 513 PRO A C 1
ATOM 3930 O O . PRO A 1 513 ? 39.319 8.664 -41.018 1.00 92.31 513 PRO A O 1
ATOM 3933 N N . ASN A 1 514 ? 38.819 7.647 -42.983 1.00 87.00 514 ASN A N 1
ATOM 3934 C CA . ASN A 1 514 ? 40.032 6.838 -43.123 1.00 87.00 514 ASN A CA 1
ATOM 3935 C C . ASN A 1 514 ? 40.348 6.012 -41.864 1.00 87.00 514 ASN A C 1
ATOM 3937 O O . ASN A 1 514 ? 41.396 6.196 -41.242 1.00 87.00 514 ASN A O 1
ATOM 3941 N N . VAL A 1 515 ? 39.413 5.152 -41.448 1.00 93.12 515 VAL A N 1
ATOM 3942 C CA . VAL A 1 515 ? 39.589 4.304 -40.259 1.00 93.12 515 VAL A CA 1
ATOM 3943 C C . VAL A 1 515 ? 40.738 3.310 -40.428 1.00 93.12 515 VAL A C 1
ATOM 3945 O O . VAL A 1 515 ? 41.012 2.842 -41.530 1.00 93.12 515 VAL A O 1
ATOM 3948 N N . THR A 1 516 ? 41.379 2.967 -39.318 1.00 90.62 516 THR A N 1
ATOM 3949 C CA . THR A 1 516 ? 42.423 1.935 -39.210 1.00 90.62 516 THR A CA 1
ATOM 3950 C C . THR A 1 516 ? 42.005 0.870 -38.198 1.00 90.62 516 THR A C 1
ATOM 3952 O O . THR A 1 516 ? 41.052 1.077 -37.442 1.00 90.62 516 THR A O 1
ATOM 3955 N N . GLU A 1 517 ? 42.732 -0.245 -38.098 1.00 89.69 517 GLU A N 1
ATOM 3956 C CA . GLU A 1 517 ? 42.504 -1.227 -37.021 1.00 89.69 517 GLU A CA 1
ATOM 3957 C C . GLU A 1 517 ? 42.508 -0.605 -35.607 1.00 89.69 517 GLU A C 1
ATOM 3959 O O . GLU A 1 517 ? 41.788 -1.069 -34.722 1.00 89.69 517 GLU A O 1
ATOM 3964 N N . GLN A 1 518 ? 43.246 0.492 -35.389 1.00 91.50 518 GLN A N 1
ATOM 3965 C CA . GLN A 1 518 ? 43.277 1.201 -34.103 1.00 91.50 518 GLN A CA 1
ATOM 3966 C C . GLN A 1 518 ? 41.972 1.930 -33.771 1.00 91.50 518 GLN A C 1
ATOM 3968 O O . GLN A 1 518 ? 41.778 2.309 -32.618 1.00 91.50 518 GLN A O 1
ATOM 3973 N N . ASP A 1 519 ? 41.079 2.133 -34.738 1.00 94.00 519 ASP A N 1
ATOM 3974 C CA . ASP A 1 519 ? 39.759 2.733 -34.534 1.00 94.00 519 ASP A CA 1
ATOM 3975 C C . ASP A 1 519 ? 38.692 1.679 -34.170 1.00 94.00 519 ASP A C 1
ATOM 3977 O O . ASP A 1 519 ? 37.569 2.033 -33.824 1.00 94.00 519 ASP A O 1
ATOM 3981 N N . ALA A 1 520 ? 39.023 0.383 -34.176 1.00 94.56 520 ALA A N 1
ATOM 3982 C CA . ALA A 1 520 ? 38.133 -0.661 -33.665 1.00 94.56 520 ALA A CA 1
ATOM 3983 C C . ALA A 1 520 ? 37.997 -0.573 -32.135 1.00 94.56 520 ALA A C 1
ATOM 3985 O O . ALA A 1 520 ? 38.977 -0.295 -31.440 1.00 94.56 520 ALA A O 1
ATOM 3986 N N . GLY A 1 521 ? 36.796 -0.810 -31.607 1.00 96.19 521 GLY A N 1
ATOM 3987 C CA . GLY A 1 521 ? 36.516 -0.757 -30.171 1.00 96.19 521 GLY A CA 1
ATOM 3988 C C . GLY A 1 521 ? 35.054 -0.475 -29.845 1.00 96.19 521 GLY A C 1
ATOM 3989 O O . GLY A 1 521 ? 34.181 -0.477 -30.722 1.00 96.19 521 GLY A O 1
ATOM 3990 N N . ASP A 1 522 ? 34.807 -0.211 -28.568 1.00 96.94 522 ASP A N 1
ATOM 3991 C CA . ASP A 1 522 ? 33.479 0.029 -28.018 1.00 96.94 522 ASP A CA 1
ATOM 3992 C C . ASP A 1 522 ? 33.208 1.530 -27.942 1.00 96.94 522 ASP A C 1
ATOM 3994 O O . ASP A 1 522 ? 33.881 2.267 -27.217 1.00 96.94 522 ASP A O 1
ATOM 3998 N N . TYR A 1 523 ? 32.199 1.984 -28.684 1.00 97.12 523 TYR A N 1
ATOM 3999 C CA . TYR A 1 523 ? 31.797 3.385 -28.723 1.00 97.12 523 TYR A CA 1
ATOM 4000 C C . TYR A 1 523 ? 30.542 3.625 -27.887 1.00 97.12 523 TYR A C 1
ATOM 4002 O O . TYR A 1 523 ? 29.546 2.912 -28.017 1.00 97.12 523 TYR A O 1
ATOM 4010 N N . VAL A 1 524 ? 30.576 4.667 -27.059 1.00 97.00 524 VAL A N 1
ATOM 4011 C CA . VAL A 1 524 ? 29.446 5.117 -26.237 1.00 97.00 524 VAL A CA 1
ATOM 4012 C C . VAL A 1 524 ? 29.306 6.630 -26.355 1.00 97.00 524 VAL A C 1
ATOM 4014 O O . VAL A 1 524 ? 30.292 7.362 -26.250 1.00 97.00 524 VAL A O 1
ATOM 4017 N N . CYS A 1 525 ? 28.080 7.111 -26.543 1.00 97.19 525 CYS A N 1
ATOM 4018 C CA . CYS A 1 525 ? 27.762 8.532 -26.515 1.00 97.19 525 CYS A CA 1
ATOM 4019 C C . CYS A 1 525 ? 27.087 8.892 -25.190 1.00 97.19 525 CYS A C 1
ATOM 4021 O O . CYS A 1 525 ? 26.053 8.325 -24.836 1.00 97.19 525 CYS A O 1
ATOM 4023 N N . LYS A 1 526 ? 27.663 9.853 -24.468 1.00 97.12 526 LYS A N 1
ATOM 4024 C CA . LYS A 1 526 ? 27.065 10.458 -23.276 1.00 97.12 526 LYS A CA 1
ATOM 4025 C C . LYS A 1 526 ? 26.523 11.834 -23.632 1.00 97.12 526 LYS A C 1
ATOM 4027 O O . LYS A 1 526 ? 27.255 12.663 -24.180 1.00 97.12 526 LYS A O 1
ATOM 4032 N N . VAL A 1 527 ? 25.262 12.075 -23.300 1.00 97.50 527 VAL A N 1
ATOM 4033 C CA . VAL A 1 527 ? 24.535 13.308 -23.608 1.00 97.50 527 VAL A CA 1
ATOM 4034 C C . VAL A 1 527 ? 24.111 13.977 -22.310 1.00 97.50 527 VAL A C 1
ATOM 4036 O O . VAL A 1 527 ? 23.535 13.341 -21.432 1.00 97.50 527 VAL A O 1
ATOM 4039 N N . THR A 1 528 ? 24.410 15.265 -22.187 1.00 97.25 528 THR A N 1
ATOM 4040 C CA . THR A 1 528 ? 24.051 16.103 -21.032 1.00 97.25 528 THR A CA 1
ATOM 4041 C C . THR A 1 528 ? 23.278 17.325 -21.503 1.00 97.25 528 THR A C 1
ATOM 4043 O O . THR A 1 528 ? 23.563 17.821 -22.594 1.00 97.25 528 THR A O 1
ATOM 4046 N N . ASN A 1 529 ? 22.391 17.873 -20.674 1.00 96.88 529 ASN A N 1
ATOM 4047 C CA . ASN A 1 529 ? 21.694 19.126 -20.964 1.00 96.88 529 ASN A CA 1
ATOM 4048 C C . ASN A 1 529 ? 21.873 20.118 -19.798 1.00 96.88 529 ASN A C 1
ATOM 4050 O O . ASN A 1 529 ? 21.579 19.757 -18.659 1.00 96.88 529 ASN A O 1
ATOM 4054 N N . PRO A 1 530 ? 22.330 21.364 -20.035 1.00 95.50 530 PRO A N 1
ATOM 4055 C CA . PRO A 1 530 ? 22.525 22.349 -18.967 1.00 95.50 530 PRO A CA 1
ATOM 4056 C C . PRO A 1 530 ? 21.262 22.682 -18.159 1.00 95.50 530 PRO A C 1
ATOM 4058 O O . PRO A 1 530 ? 21.375 23.095 -17.008 1.00 95.50 530 PRO A O 1
ATOM 4061 N N . MET A 1 531 ? 20.073 22.523 -18.750 1.00 95.62 531 MET A N 1
ATOM 4062 C CA . MET A 1 531 ? 18.794 22.760 -18.074 1.00 95.62 531 MET A CA 1
ATOM 4063 C C . MET A 1 531 ? 18.346 21.578 -17.201 1.00 95.62 531 MET A C 1
ATOM 4065 O O . MET A 1 531 ? 17.503 21.767 -16.332 1.00 95.62 531 MET A O 1
ATOM 4069 N N . ALA A 1 532 ? 18.922 20.388 -17.397 1.00 96.19 532 ALA A N 1
ATOM 4070 C CA . ALA A 1 532 ? 18.673 19.182 -16.605 1.00 96.19 532 ALA A CA 1
ATOM 4071 C C . ALA A 1 532 ? 20.016 18.624 -16.085 1.00 96.19 532 ALA A C 1
ATOM 4073 O O . ALA A 1 532 ? 20.478 17.579 -16.552 1.00 96.19 532 ALA A O 1
ATOM 4074 N N . PRO A 1 533 ? 20.687 19.343 -15.164 1.00 94.88 533 PRO A N 1
ATOM 4075 C CA . PRO A 1 533 ? 22.091 19.111 -14.819 1.00 94.88 533 PRO A CA 1
ATOM 4076 C C . PRO A 1 533 ? 22.367 17.749 -14.170 1.00 94.88 533 PRO A C 1
ATOM 4078 O O . PRO A 1 533 ? 23.496 17.267 -14.254 1.00 94.88 533 PRO A O 1
ATOM 4081 N N . ASP A 1 534 ? 21.362 17.121 -13.555 1.00 96.06 534 ASP A N 1
ATOM 4082 C CA . ASP A 1 534 ? 21.528 15.831 -12.877 1.00 96.06 534 ASP A CA 1
ATOM 4083 C C . ASP A 1 534 ? 21.399 14.639 -13.840 1.00 96.06 534 ASP A C 1
ATOM 4085 O O . ASP A 1 534 ? 21.737 13.511 -13.479 1.00 96.06 534 ASP A O 1
ATOM 4089 N N . LEU A 1 535 ? 20.936 14.866 -15.078 1.00 96.75 535 LEU A N 1
ATOM 4090 C CA . LEU A 1 535 ? 20.723 13.810 -16.063 1.00 96.75 535 LEU A CA 1
ATOM 4091 C C . LEU A 1 535 ? 21.868 13.734 -17.077 1.00 96.75 535 LEU A C 1
ATOM 4093 O O . LEU A 1 535 ? 22.146 14.661 -17.837 1.00 96.75 535 LEU A O 1
ATOM 4097 N N . THR A 1 536 ? 22.488 12.556 -17.135 1.00 96.94 536 THR A N 1
ATOM 4098 C CA . THR A 1 536 ? 23.348 12.134 -18.243 1.00 96.94 536 THR A CA 1
ATOM 4099 C C . THR A 1 536 ? 22.715 10.921 -18.910 1.00 96.94 536 THR A C 1
ATOM 4101 O O . THR A 1 536 ? 22.578 9.876 -18.276 1.00 96.94 536 THR A O 1
ATOM 4104 N N . LEU A 1 537 ? 22.348 11.050 -20.183 1.00 97.00 537 LEU A N 1
ATOM 4105 C CA . LEU A 1 537 ? 21.861 9.938 -20.995 1.00 97.00 537 LEU A CA 1
ATOM 4106 C C . LEU A 1 537 ? 23.042 9.243 -21.658 1.00 97.00 537 LEU A C 1
ATOM 4108 O O . LEU A 1 537 ? 23.847 9.875 -22.341 1.00 97.00 537 LEU A O 1
ATOM 4112 N N . GLU A 1 538 ? 23.147 7.936 -21.464 1.00 96.00 538 GLU A N 1
ATOM 4113 C CA . GLU A 1 538 ? 24.210 7.119 -22.039 1.00 96.00 538 GLU A CA 1
ATOM 4114 C C . GLU A 1 538 ? 23.640 6.196 -23.114 1.00 96.00 538 GLU A C 1
ATOM 4116 O O . GLU A 1 538 ? 22.607 5.555 -22.916 1.00 96.00 538 GLU A O 1
ATOM 4121 N N . SER A 1 539 ? 24.287 6.134 -24.275 1.00 96.00 539 SER A N 1
ATOM 4122 C CA . SER A 1 539 ? 23.875 5.205 -25.318 1.00 96.00 539 SER A CA 1
ATOM 4123 C C . SER A 1 539 ? 24.216 3.772 -24.919 1.00 96.00 539 SER A C 1
ATOM 4125 O O . SER A 1 539 ? 25.181 3.513 -24.202 1.00 96.00 539 SER A O 1
ATOM 4127 N N . ARG A 1 540 ? 23.506 2.790 -25.475 1.00 94.00 540 ARG A N 1
ATOM 4128 C CA . ARG A 1 540 ? 24.063 1.432 -25.548 1.00 94.00 540 ARG A CA 1
ATOM 4129 C C . ARG A 1 540 ? 25.364 1.437 -26.361 1.00 94.00 540 ARG A C 1
ATOM 4131 O O . ARG A 1 540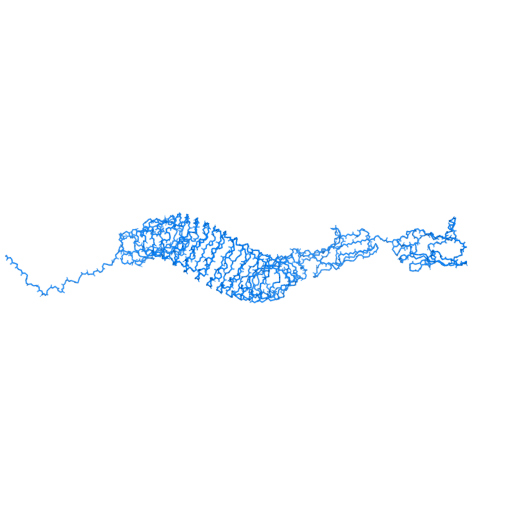 ? 25.547 2.277 -27.244 1.00 94.00 540 ARG A O 1
ATOM 4138 N N . THR A 1 541 ? 26.247 0.488 -26.062 1.00 95.00 541 THR A N 1
ATOM 4139 C CA . THR A 1 541 ? 27.528 0.329 -26.757 1.00 95.00 541 THR A CA 1
ATOM 4140 C C . THR A 1 541 ? 27.327 0.033 -28.241 1.00 95.00 541 THR A C 1
ATOM 4142 O O . THR A 1 541 ? 26.536 -0.840 -28.609 1.00 95.00 541 THR A O 1
ATOM 4145 N N . VAL A 1 542 ? 28.084 0.734 -29.083 1.00 95.81 542 VAL A N 1
ATOM 4146 C CA . VAL A 1 542 ? 28.250 0.432 -30.505 1.00 95.81 542 VAL A CA 1
ATOM 4147 C C . VAL A 1 542 ? 29.584 -0.274 -30.691 1.00 95.81 542 VAL A C 1
ATOM 4149 O O . VAL A 1 542 ? 30.639 0.325 -30.497 1.00 95.81 542 VAL A O 1
ATOM 4152 N N . TRP A 1 543 ? 29.542 -1.545 -31.080 1.00 96.38 543 TRP A N 1
ATOM 4153 C CA . TRP A 1 543 ? 30.749 -2.325 -31.349 1.00 96.38 543 TRP A CA 1
ATOM 4154 C C . TRP A 1 543 ? 31.256 -2.027 -32.759 1.00 96.38 543 TRP A C 1
ATOM 4156 O O . TRP A 1 543 ? 30.579 -2.352 -33.742 1.00 96.38 543 TRP A O 1
ATOM 4166 N N . VAL A 1 544 ? 32.442 -1.432 -32.865 1.00 96.69 544 VAL A N 1
ATOM 4167 C CA . VAL A 1 544 ? 33.088 -1.130 -34.144 1.00 96.69 544 VAL A CA 1
ATOM 4168 C C . VAL A 1 544 ? 34.216 -2.118 -34.394 1.00 96.69 544 VAL A C 1
ATOM 4170 O O . VAL A 1 544 ? 35.153 -2.231 -33.606 1.00 96.69 544 VAL A O 1
ATOM 4173 N N . LYS A 1 545 ? 34.151 -2.804 -35.533 1.00 95.25 545 LYS A N 1
ATOM 4174 C CA . LYS A 1 545 ? 35.229 -3.647 -36.047 1.00 95.25 545 LYS A CA 1
ATOM 4175 C C . LYS A 1 545 ? 35.789 -3.035 -37.325 1.00 95.25 545 LYS A C 1
ATOM 4177 O O . LYS A 1 545 ? 35.029 -2.762 -38.250 1.00 95.25 545 LYS A O 1
ATOM 4182 N N . VAL A 1 546 ? 37.106 -2.891 -37.396 1.00 92.00 546 VAL A N 1
ATOM 4183 C CA . VAL A 1 546 ? 37.808 -2.518 -38.627 1.00 92.00 546 VAL A CA 1
ATOM 4184 C C . VAL A 1 546 ? 38.623 -3.724 -39.073 1.00 92.00 546 VAL A C 1
ATOM 4186 O O . VAL A 1 546 ? 39.401 -4.267 -38.294 1.00 92.00 546 VAL A O 1
ATOM 4189 N N . ASN A 1 547 ? 38.361 -4.213 -40.281 1.00 86.56 547 ASN A N 1
ATOM 4190 C CA . ASN A 1 547 ? 39.154 -5.269 -40.897 1.00 86.56 547 ASN A CA 1
ATOM 4191 C C . ASN A 1 547 ? 40.299 -4.624 -41.691 1.00 86.56 547 ASN A C 1
ATOM 4193 O O . ASN A 1 547 ? 40.046 -3.597 -42.326 1.00 86.56 547 ASN A O 1
ATOM 4197 N N . PRO A 1 548 ? 41.496 -5.235 -41.721 1.00 78.88 548 PRO A N 1
ATOM 4198 C CA . PRO A 1 548 ? 42.606 -4.731 -42.520 1.00 78.88 548 PRO A CA 1
ATOM 4199 C C . PRO A 1 548 ? 42.181 -4.566 -43.976 1.00 78.88 548 PRO A C 1
ATOM 4201 O O . PRO A 1 548 ? 41.432 -5.406 -44.500 1.00 78.88 548 PRO A O 1
ATOM 4204 N N . ALA A 1 549 ? 42.677 -3.510 -44.626 1.00 69.00 549 ALA A N 1
ATOM 4205 C CA . ALA A 1 549 ? 42.498 -3.358 -46.063 1.00 69.00 549 ALA A CA 1
ATOM 4206 C C . ALA A 1 549 ? 43.026 -4.612 -46.765 1.00 69.00 549 ALA A C 1
ATOM 4208 O O . ALA A 1 549 ? 44.139 -5.089 -46.509 1.00 69.00 549 ALA A O 1
ATOM 4209 N N . ARG A 1 550 ? 42.209 -5.189 -47.644 1.00 69.75 550 ARG A N 1
ATOM 4210 C CA . ARG A 1 550 ? 42.629 -6.360 -48.406 1.00 69.75 550 ARG A CA 1
ATOM 4211 C C . ARG A 1 550 ? 43.462 -5.892 -49.586 1.00 69.75 550 ARG A C 1
ATOM 4213 O O . ARG A 1 550 ? 43.070 -4.995 -50.325 1.00 69.75 550 ARG A O 1
ATOM 4220 N N . ALA A 1 551 ? 44.616 -6.527 -49.764 1.00 70.94 551 ALA A N 1
ATOM 4221 C CA . ALA A 1 551 ? 45.302 -6.455 -51.039 1.00 70.94 551 ALA A CA 1
ATOM 4222 C C . ALA A 1 551 ? 44.354 -6.995 -52.121 1.00 70.94 551 ALA A C 1
ATOM 4224 O O . ALA A 1 551 ? 43.696 -8.020 -51.879 1.00 70.94 551 ALA A O 1
ATOM 4225 N N . PRO A 1 552 ? 44.326 -6.385 -53.318 1.00 71.12 552 PRO A N 1
ATOM 4226 C CA . PRO A 1 552 ? 43.685 -7.011 -54.459 1.00 71.12 552 PRO A CA 1
ATOM 4227 C C . PRO A 1 552 ? 44.221 -8.437 -54.597 1.00 71.12 552 PRO A C 1
ATOM 4229 O O . PRO A 1 552 ? 45.408 -8.686 -54.394 1.00 71.12 552 PRO A O 1
ATOM 4232 N N . THR A 1 553 ? 43.362 -9.391 -54.926 1.00 75.12 553 THR A N 1
ATOM 4233 C CA . THR A 1 553 ? 43.763 -10.780 -55.183 1.00 75.12 553 THR A CA 1
ATOM 4234 C C . THR A 1 553 ? 43.521 -11.120 -56.639 1.00 75.12 553 THR A C 1
ATOM 4236 O O . THR A 1 553 ? 42.610 -10.583 -57.272 1.00 75.12 553 THR A O 1
ATOM 4239 N N . LEU A 1 554 ? 44.351 -12.004 -57.189 1.00 78.50 554 LEU A N 1
ATOM 4240 C CA . LEU A 1 554 ? 44.189 -12.483 -58.551 1.00 78.50 554 LEU A CA 1
ATOM 4241 C C . LEU A 1 554 ? 42.973 -13.410 -58.588 1.00 78.50 554 LEU A C 1
ATOM 4243 O O . LEU A 1 554 ? 43.006 -14.504 -58.031 1.00 78.50 554 LEU A O 1
ATOM 4247 N N . VAL A 1 555 ? 41.908 -12.982 -59.261 1.00 79.25 555 VAL A N 1
ATOM 4248 C CA . VAL A 1 555 ? 40.691 -13.787 -59.436 1.00 79.25 555 VAL A CA 1
ATOM 4249 C C . VAL A 1 555 ? 40.860 -14.748 -60.602 1.00 79.25 555 VAL A C 1
ATOM 4251 O O . VAL A 1 555 ? 40.502 -15.919 -60.507 1.00 79.25 555 VAL A O 1
ATOM 4254 N N . SER A 1 556 ? 41.384 -14.257 -61.727 1.00 77.88 556 SER A N 1
ATOM 4255 C CA . SER A 1 556 ? 41.637 -15.082 -62.910 1.00 77.88 556 SER A CA 1
ATOM 4256 C C . SER A 1 556 ? 42.599 -14.409 -63.889 1.00 77.88 556 SER A C 1
ATOM 4258 O O . SER A 1 556 ? 42.708 -13.186 -63.942 1.00 77.88 556 SER A O 1
ATOM 4260 N N . LEU A 1 557 ? 43.271 -15.221 -64.700 1.00 74.31 557 LEU A N 1
ATOM 4261 C CA . LEU A 1 557 ? 44.000 -14.803 -65.896 1.00 74.31 557 LEU A CA 1
ATOM 4262 C C . LEU A 1 557 ? 43.211 -15.332 -67.092 1.00 74.31 557 LEU A C 1
ATOM 4264 O O . LEU A 1 557 ? 42.953 -16.525 -67.124 1.00 74.31 557 LEU A O 1
ATOM 4268 N N . THR A 1 558 ? 42.821 -14.508 -68.058 1.00 73.94 558 THR A N 1
ATOM 4269 C CA . THR A 1 558 ? 42.226 -14.984 -69.316 1.00 73.94 558 THR A CA 1
ATOM 4270 C C . THR A 1 558 ? 43.180 -14.767 -70.484 1.00 73.94 558 THR A C 1
ATOM 4272 O O . THR A 1 558 ? 43.743 -13.688 -70.564 1.00 73.94 558 THR A O 1
ATOM 4275 N N . PRO A 1 559 ? 43.352 -15.734 -71.400 1.00 64.12 559 PRO A N 1
ATOM 4276 C CA . PRO A 1 559 ? 42.652 -17.012 -71.418 1.00 64.12 559 PRO A CA 1
ATOM 4277 C C . PRO A 1 559 ? 43.281 -17.976 -70.389 1.00 64.12 559 PRO A C 1
ATOM 4279 O O . PRO A 1 559 ? 44.495 -18.154 -70.326 1.00 64.12 559 PRO A O 1
ATOM 4282 N N . ALA A 1 560 ? 42.443 -18.493 -69.485 1.00 53.34 560 ALA A N 1
ATOM 4283 C CA . ALA A 1 560 ? 42.870 -19.202 -68.279 1.00 53.34 560 ALA A CA 1
ATOM 4284 C C . ALA A 1 560 ? 43.408 -20.599 -68.593 1.00 53.34 560 ALA A C 1
ATOM 4286 O O . ALA A 1 560 ? 43.031 -21.195 -69.605 1.00 53.34 560 ALA A O 1
ATOM 4287 N N . ASN A 1 561 ? 44.260 -21.101 -67.690 1.00 53.22 561 ASN A N 1
ATOM 4288 C CA . ASN A 1 561 ? 44.743 -22.481 -67.553 1.00 53.22 561 ASN A CA 1
ATOM 4289 C C . ASN A 1 561 ? 44.084 -23.498 -68.507 1.00 53.22 561 ASN A C 1
ATOM 4291 O O . ASN A 1 561 ? 42.951 -23.920 -68.288 1.00 53.22 561 ASN A O 1
ATOM 4295 N N . GLY A 1 562 ? 44.828 -23.928 -69.532 1.00 53.78 562 GLY A N 1
ATOM 4296 C CA . GLY A 1 562 ? 44.448 -25.038 -70.417 1.00 53.78 562 GLY A CA 1
ATOM 4297 C C . GLY A 1 562 ? 43.805 -24.653 -71.753 1.00 53.78 562 GLY A C 1
ATOM 4298 O O . GLY A 1 562 ? 43.467 -25.537 -72.534 1.00 53.78 562 GLY A O 1
ATOM 4299 N N . SER A 1 563 ? 43.669 -23.365 -72.059 1.00 53.47 563 SER A N 1
ATOM 4300 C CA . SER A 1 563 ? 43.272 -22.908 -73.395 1.00 53.47 563 SER A CA 1
ATOM 4301 C C . SER A 1 563 ? 44.501 -22.785 -74.307 1.00 53.47 563 SER A C 1
ATOM 4303 O O . SER A 1 563 ? 45.466 -22.095 -73.984 1.00 53.47 563 SER A O 1
ATOM 4305 N N . SER A 1 564 ? 44.500 -23.488 -75.444 1.00 57.34 564 SER A N 1
ATOM 4306 C CA . SER A 1 564 ? 45.549 -23.361 -76.460 1.00 57.34 564 SER A CA 1
ATOM 4307 C C . SER A 1 564 ? 45.492 -21.963 -77.075 1.00 57.34 564 SER A C 1
ATOM 4309 O O . SER A 1 564 ? 44.511 -21.617 -77.738 1.00 57.34 564 SER A O 1
ATOM 4311 N N . LEU A 1 565 ? 46.534 -21.165 -76.855 1.00 58.75 565 LEU A N 1
ATOM 4312 C CA . LEU A 1 565 ? 46.728 -19.906 -77.564 1.00 58.75 565 LEU A CA 1
ATOM 4313 C C . LEU A 1 565 ? 47.123 -20.227 -79.019 1.00 58.75 565 LEU A C 1
ATOM 4315 O O . LEU A 1 565 ? 48.053 -21.010 -79.211 1.00 58.75 565 LEU A O 1
ATOM 4319 N N . PRO A 1 566 ? 46.429 -19.696 -80.041 1.00 54.59 566 PRO A N 1
ATOM 4320 C CA . PRO A 1 566 ? 46.855 -19.861 -81.430 1.00 54.59 566 PRO A CA 1
ATOM 4321 C C . PRO A 1 566 ? 48.194 -19.140 -81.669 1.00 54.59 566 PRO A C 1
ATOM 4323 O O . PRO A 1 566 ? 48.430 -18.085 -81.081 1.00 54.59 566 PRO A O 1
ATOM 4326 N N . ASP A 1 567 ? 49.052 -19.689 -82.537 1.00 55.12 567 ASP A N 1
ATOM 4327 C CA . ASP A 1 567 ? 50.313 -19.053 -82.948 1.00 55.12 567 ASP A CA 1
ATOM 4328 C C . ASP A 1 567 ? 50.047 -17.623 -83.468 1.00 55.12 567 ASP A C 1
ATOM 4330 O O . ASP A 1 567 ? 49.314 -17.436 -84.443 1.00 55.12 567 ASP A O 1
ATOM 4334 N N . GLY A 1 568 ? 50.625 -16.602 -82.821 1.00 63.47 568 GLY A N 1
ATOM 4335 C CA . GLY A 1 568 ? 50.470 -15.199 -83.221 1.00 63.47 568 GLY A CA 1
ATOM 4336 C C . GLY A 1 568 ? 50.378 -14.199 -82.064 1.00 63.47 568 GLY A C 1
ATOM 4337 O O . GLY A 1 568 ? 50.758 -14.483 -80.932 1.00 63.47 568 GLY A O 1
ATOM 4338 N N . ASN A 1 569 ? 49.893 -12.991 -82.376 1.00 66.50 569 ASN A N 1
ATOM 4339 C CA . ASN A 1 569 ? 49.686 -11.903 -81.417 1.00 66.50 569 ASN A CA 1
ATOM 4340 C C . ASN A 1 569 ? 48.585 -12.263 -80.408 1.00 66.50 569 ASN A C 1
ATOM 4342 O O . ASN A 1 569 ? 47.408 -12.324 -80.757 1.00 66.50 569 ASN A O 1
ATOM 4346 N N . ILE A 1 570 ? 48.971 -12.451 -79.150 1.00 73.00 570 ILE A N 1
ATOM 4347 C CA . ILE A 1 570 ? 48.091 -12.871 -78.059 1.00 73.00 570 ILE A CA 1
ATOM 4348 C C . ILE A 1 570 ? 47.608 -11.660 -77.253 1.00 73.00 570 ILE A C 1
ATOM 4350 O O . ILE A 1 570 ? 48.372 -10.723 -77.000 1.00 73.00 570 ILE A O 1
ATOM 4354 N N . THR A 1 571 ? 46.347 -11.717 -76.809 1.00 76.88 571 THR A N 1
ATOM 4355 C CA . THR A 1 571 ? 45.784 -10.831 -75.783 1.00 76.88 571 THR A CA 1
ATOM 4356 C C . THR A 1 571 ? 45.406 -11.640 -74.548 1.00 76.88 571 THR A C 1
ATOM 4358 O O . THR A 1 571 ? 44.702 -12.643 -74.665 1.00 76.88 571 THR A O 1
ATOM 4361 N N . PHE A 1 572 ? 45.823 -11.185 -73.367 1.00 78.94 572 PHE A N 1
ATOM 4362 C CA . PHE A 1 572 ? 45.395 -11.751 -72.091 1.00 78.94 572 PHE A CA 1
ATOM 4363 C C . PHE A 1 572 ? 44.984 -10.662 -71.092 1.00 78.94 572 PHE A C 1
ATOM 4365 O O . PHE A 1 572 ? 45.434 -9.518 -71.182 1.00 78.94 572 PHE A O 1
ATOM 4372 N N . LYS A 1 573 ? 44.124 -11.009 -70.131 1.00 85.44 573 LYS A N 1
ATOM 4373 C CA . LYS A 1 573 ? 43.663 -10.124 -69.059 1.00 85.44 573 LYS A CA 1
ATOM 4374 C C . LYS A 1 573 ? 43.909 -10.728 -67.691 1.00 85.44 573 LYS A C 1
ATOM 4376 O O . LYS A 1 573 ? 43.613 -11.895 -67.463 1.00 85.44 573 LYS A O 1
ATOM 4381 N N . ILE A 1 574 ? 44.394 -9.909 -66.774 1.00 85.38 574 ILE A N 1
ATOM 4382 C CA . ILE A 1 574 ? 44.575 -10.258 -65.368 1.00 85.38 574 ILE A CA 1
ATOM 4383 C C . ILE A 1 574 ? 43.452 -9.582 -64.596 1.00 85.38 574 ILE A C 1
ATOM 4385 O O . ILE A 1 574 ? 43.406 -8.356 -64.554 1.00 85.38 574 ILE A O 1
ATOM 4389 N N . HIS A 1 575 ? 42.536 -10.374 -64.044 1.00 84.81 575 HIS A N 1
ATOM 4390 C CA . HIS A 1 575 ? 41.389 -9.903 -63.275 1.00 84.81 575 HIS A CA 1
ATOM 4391 C C . HIS A 1 575 ? 41.696 -9.940 -61.783 1.00 84.81 575 HIS A C 1
ATOM 4393 O O . HIS A 1 575 ? 42.080 -10.983 -61.249 1.00 84.81 575 HIS A O 1
ATOM 4399 N N . PHE A 1 576 ? 41.450 -8.822 -61.116 1.00 84.81 576 PHE A N 1
ATOM 4400 C CA . PHE A 1 576 ? 41.611 -8.660 -59.680 1.00 84.81 576 PHE A CA 1
ATOM 4401 C C . PHE A 1 576 ? 40.255 -8.656 -58.971 1.00 84.81 576 PHE A C 1
ATOM 4403 O O . PHE A 1 576 ? 39.210 -8.436 -59.589 1.00 84.81 576 PHE A O 1
ATOM 4410 N N . SER A 1 577 ? 40.273 -8.922 -57.666 1.00 81.00 577 SER A N 1
ATOM 4411 C CA . SER A 1 577 ? 39.074 -9.015 -56.819 1.00 81.00 577 SER A CA 1
ATOM 4412 C C . SER A 1 577 ? 38.283 -7.717 -56.696 1.00 81.00 577 SER A C 1
ATOM 4414 O O . SER A 1 577 ? 37.128 -7.749 -56.283 1.00 81.00 577 SER A O 1
ATOM 4416 N N . GLU A 1 578 ? 38.881 -6.589 -57.064 1.00 78.31 578 GLU A N 1
ATOM 4417 C CA . GLU A 1 578 ? 38.332 -5.247 -56.895 1.00 78.31 578 GLU A CA 1
ATOM 4418 C C . GLU A 1 578 ? 38.920 -4.279 -57.929 1.00 78.31 578 GLU A C 1
ATOM 4420 O O . GLU A 1 578 ? 39.790 -4.651 -58.719 1.00 78.31 578 GLU A O 1
ATOM 4425 N N . LYS A 1 579 ? 38.437 -3.031 -57.949 1.00 82.94 579 LYS A N 1
ATOM 4426 C CA . LYS A 1 579 ? 39.016 -1.982 -58.798 1.00 82.94 579 LYS A CA 1
ATOM 4427 C C . LYS A 1 579 ? 40.402 -1.609 -58.292 1.00 82.94 579 LYS A C 1
ATOM 4429 O O . LYS A 1 579 ? 40.599 -1.418 -57.095 1.00 82.94 579 LYS A O 1
ATOM 4434 N N . ILE A 1 580 ? 41.335 -1.451 -59.218 1.00 81.75 580 ILE A N 1
ATOM 4435 C CA . ILE A 1 580 ? 42.745 -1.254 -58.890 1.00 81.75 580 ILE A CA 1
ATOM 4436 C C . ILE A 1 580 ? 43.299 0.043 -59.481 1.00 81.75 580 ILE A C 1
ATOM 4438 O O . ILE A 1 580 ? 42.656 0.692 -60.303 1.00 81.75 580 ILE A O 1
ATOM 4442 N N . LYS A 1 581 ? 44.509 0.409 -59.067 1.00 84.94 581 LYS A N 1
ATOM 4443 C CA . LYS A 1 581 ? 45.385 1.396 -59.702 1.00 84.94 581 LYS A CA 1
ATOM 4444 C C . LYS A 1 581 ? 46.702 0.724 -60.074 1.00 84.94 581 LYS A C 1
ATOM 4446 O O . LYS A 1 581 ? 47.078 -0.296 -59.496 1.00 84.94 581 LYS A O 1
ATOM 4451 N N . VAL A 1 582 ? 47.403 1.308 -61.041 1.00 83.88 582 VAL A N 1
ATOM 4452 C CA . VAL A 1 582 ? 48.764 0.887 -61.377 1.00 83.88 582 VAL A CA 1
ATOM 4453 C C . VAL A 1 582 ? 49.749 1.690 -60.534 1.00 83.88 582 VAL A C 1
ATOM 4455 O O . VAL A 1 582 ? 49.710 2.918 -60.550 1.00 83.88 582 VAL A O 1
ATOM 4458 N N . GLY A 1 583 ? 50.584 0.989 -59.771 1.00 79.00 583 GLY A N 1
ATOM 4459 C CA . GLY A 1 583 ? 51.607 1.570 -58.906 1.00 79.00 583 GLY A CA 1
ATOM 4460 C C . GLY A 1 583 ? 52.984 1.583 -59.570 1.00 79.00 583 GLY A C 1
ATOM 4461 O O . GLY A 1 583 ? 53.140 2.080 -60.682 1.00 79.00 583 GLY A O 1
ATOM 4462 N N . SER A 1 584 ? 54.000 1.044 -58.893 1.00 76.50 584 SER A N 1
ATOM 4463 C CA . SER A 1 584 ? 55.388 1.019 -59.382 1.00 76.50 584 SER A CA 1
ATOM 4464 C C . SER A 1 584 ? 55.944 -0.405 -59.413 1.00 76.50 584 SER A C 1
ATOM 4466 O O . SER A 1 584 ? 55.594 -1.228 -58.570 1.00 76.50 584 SER A O 1
ATOM 4468 N N . GLY A 1 585 ? 56.793 -0.717 -60.395 1.00 82.31 585 GLY A N 1
ATOM 4469 C CA . GLY A 1 585 ? 57.389 -2.046 -60.557 1.00 82.31 585 GLY A CA 1
ATOM 4470 C C . GLY A 1 585 ? 57.265 -2.589 -61.977 1.00 82.31 585 GLY A C 1
ATOM 4471 O O . GLY A 1 585 ? 57.050 -1.836 -62.924 1.00 82.31 585 GLY A O 1
ATOM 4472 N N . GLU A 1 586 ? 57.403 -3.910 -62.128 1.00 85.25 586 GLU A N 1
ATOM 4473 C CA . GLU A 1 586 ? 57.403 -4.558 -63.442 1.00 85.25 586 GLU A CA 1
ATOM 4474 C C . GLU A 1 586 ? 56.463 -5.765 -63.516 1.00 85.25 586 GLU A C 1
ATOM 4476 O O . GLU A 1 586 ? 56.353 -6.551 -62.570 1.00 85.25 586 GLU A O 1
ATOM 4481 N N . VAL A 1 587 ? 55.821 -5.936 -64.677 1.00 86.38 587 VAL A N 1
ATOM 4482 C CA . VAL A 1 587 ? 55.193 -7.200 -65.081 1.00 86.38 587 VAL A CA 1
ATOM 4483 C C . VAL A 1 587 ? 56.153 -7.914 -66.017 1.00 86.38 587 VAL A C 1
ATOM 4485 O O . VAL A 1 587 ? 56.540 -7.380 -67.059 1.00 86.38 587 VAL A O 1
ATOM 4488 N N . LEU A 1 588 ? 56.527 -9.138 -65.661 1.00 88.12 588 LEU A N 1
ATOM 4489 C CA . LEU A 1 588 ? 57.418 -9.970 -66.461 1.00 88.12 588 LEU A CA 1
ATOM 4490 C C . LEU A 1 588 ? 56.663 -11.196 -66.955 1.00 88.12 588 LEU A C 1
ATOM 4492 O O . LEU A 1 588 ? 56.074 -11.925 -66.158 1.00 88.12 588 LEU A O 1
ATOM 4496 N N . ILE A 1 589 ? 56.749 -11.459 -68.255 1.00 87.50 589 ILE A N 1
ATOM 4497 C CA . ILE A 1 589 ? 56.315 -12.728 -68.839 1.00 87.50 589 ILE A CA 1
ATOM 4498 C C . ILE A 1 589 ? 57.551 -13.604 -68.969 1.00 87.50 589 ILE A C 1
ATOM 4500 O O . ILE A 1 589 ? 58.517 -13.232 -69.642 1.00 87.50 589 ILE A O 1
ATOM 4504 N N . LYS A 1 590 ? 57.531 -14.763 -68.317 1.00 87.50 590 LYS A N 1
ATOM 4505 C CA . LYS A 1 590 ? 58.657 -15.694 -68.275 1.00 87.50 590 LYS A CA 1
ATOM 4506 C C . LYS A 1 590 ? 58.277 -17.020 -68.901 1.00 87.50 590 LYS A C 1
ATOM 4508 O O . LYS A 1 590 ? 57.171 -17.521 -68.696 1.00 87.50 590 LYS A O 1
ATOM 4513 N N . ARG A 1 591 ? 59.205 -17.605 -69.652 1.00 88.06 591 ARG A N 1
ATOM 4514 C CA . ARG A 1 591 ? 59.050 -18.968 -70.157 1.00 88.06 591 ARG A CA 1
ATOM 4515 C C . ARG A 1 591 ? 59.224 -19.953 -69.001 1.00 88.06 591 ARG A C 1
ATOM 4517 O O . ARG A 1 591 ? 60.167 -19.845 -68.223 1.00 88.06 591 ARG A O 1
ATOM 4524 N N . ALA A 1 592 ? 58.307 -20.906 -68.875 1.00 87.38 592 ALA A N 1
ATOM 4525 C CA . ALA A 1 592 ? 58.244 -21.803 -67.723 1.00 87.38 592 ALA A CA 1
ATOM 4526 C C . ALA A 1 592 ? 59.400 -22.816 -67.670 1.00 87.38 592 ALA A C 1
ATOM 4528 O O . ALA A 1 592 ? 59.757 -23.261 -66.586 1.00 87.38 592 ALA A O 1
ATOM 4529 N N . SER A 1 593 ? 59.995 -23.171 -68.815 1.00 89.19 593 SER A N 1
ATOM 4530 C CA . SER A 1 593 ? 61.052 -24.190 -68.892 1.00 89.19 593 SER A CA 1
ATOM 4531 C C . SER A 1 593 ? 62.406 -23.738 -68.339 1.00 89.19 593 SER A C 1
ATOM 4533 O O . SER A 1 593 ? 63.183 -24.574 -67.895 1.00 89.19 593 SER A O 1
ATOM 4535 N N . ASP A 1 594 ? 62.719 -22.443 -68.416 1.00 90.06 594 ASP A N 1
ATOM 4536 C CA . ASP A 1 594 ? 64.047 -21.896 -68.096 1.00 90.06 594 ASP A CA 1
ATOM 4537 C C . ASP A 1 594 ? 64.009 -20.544 -67.365 1.00 90.06 594 ASP A C 1
ATOM 4539 O O . ASP A 1 594 ? 65.049 -19.927 -67.144 1.00 90.06 594 ASP A O 1
ATOM 4543 N N . HIS A 1 595 ? 62.816 -20.069 -66.992 1.00 88.56 595 HIS A N 1
ATOM 4544 C CA . HIS A 1 595 ? 62.579 -18.786 -66.322 1.00 88.56 595 HIS A CA 1
ATOM 4545 C C . HIS A 1 595 ? 63.075 -17.554 -67.099 1.00 88.56 595 HIS A C 1
ATOM 4547 O O . HIS A 1 595 ? 63.153 -16.456 -66.535 1.00 88.56 595 HIS A O 1
ATOM 4553 N N . HIS A 1 596 ? 63.379 -17.705 -68.394 1.00 89.56 596 HIS A N 1
ATOM 4554 C CA . HIS A 1 596 ? 63.853 -16.610 -69.229 1.00 89.56 596 HIS A CA 1
ATOM 4555 C C . HIS A 1 596 ? 62.754 -15.554 -69.398 1.00 89.56 596 HIS A C 1
ATOM 4557 O O . HIS A 1 596 ? 61.605 -15.885 -69.701 1.00 89.56 596 HIS A O 1
ATOM 4563 N N . ILE A 1 597 ? 63.103 -14.280 -69.198 1.00 89.75 597 ILE A N 1
ATOM 4564 C CA . ILE A 1 597 ? 62.180 -13.150 -69.358 1.00 89.75 597 ILE A CA 1
ATOM 4565 C C . ILE A 1 597 ? 61.990 -12.902 -70.852 1.00 89.75 597 ILE A C 1
ATOM 4567 O O . ILE A 1 597 ? 62.922 -12.489 -71.532 1.00 89.75 597 ILE A O 1
ATOM 4571 N N . VAL A 1 598 ? 60.780 -13.145 -71.348 1.00 86.69 598 VAL A N 1
ATOM 4572 C CA . VAL A 1 598 ? 60.431 -12.990 -72.768 1.00 86.69 598 VAL A CA 1
ATOM 4573 C C . VAL A 1 598 ? 59.857 -11.608 -73.053 1.00 86.69 598 VAL A C 1
ATOM 4575 O O . VAL A 1 598 ? 60.082 -11.062 -74.126 1.00 86.69 598 VAL A O 1
ATOM 4578 N N . GLN A 1 599 ? 59.167 -11.014 -72.078 1.00 87.88 599 GLN A N 1
ATOM 4579 C CA . GLN A 1 599 ? 58.616 -9.667 -72.191 1.00 87.88 599 GLN A CA 1
ATOM 4580 C C . GLN A 1 599 ? 58.648 -8.961 -70.833 1.00 87.88 599 GLN A C 1
ATOM 4582 O O . GLN A 1 599 ? 58.469 -9.592 -69.787 1.00 87.88 599 GLN A O 1
ATOM 4587 N N . ARG A 1 600 ? 58.850 -7.641 -70.866 1.00 89.62 600 ARG A N 1
ATOM 4588 C CA . ARG A 1 600 ? 58.870 -6.751 -69.701 1.00 89.62 600 ARG A CA 1
ATOM 4589 C C . ARG A 1 600 ? 57.921 -5.581 -69.935 1.00 89.62 600 ARG A C 1
ATOM 4591 O O . ARG A 1 600 ? 57.946 -4.986 -71.012 1.00 89.62 600 ARG A O 1
ATOM 4598 N N . TYR A 1 601 ? 57.127 -5.256 -68.923 1.00 87.00 601 TYR A N 1
ATOM 4599 C CA . TYR A 1 601 ? 56.292 -4.061 -68.879 1.00 87.00 601 TYR A CA 1
ATOM 4600 C C . TYR A 1 601 ? 56.601 -3.269 -67.615 1.00 87.00 601 TYR A C 1
ATOM 4602 O O . TYR A 1 601 ? 56.563 -3.829 -66.521 1.00 87.00 601 TYR A O 1
ATOM 4610 N N . ASP A 1 602 ? 56.880 -1.980 -67.779 1.00 83.88 602 ASP A N 1
ATOM 4611 C CA . ASP A 1 602 ? 56.955 -1.021 -66.677 1.00 83.88 602 ASP A CA 1
ATOM 4612 C C . ASP A 1 602 ? 55.532 -0.639 -66.248 1.00 83.88 602 ASP A C 1
ATOM 4614 O O . ASP A 1 602 ? 54.673 -0.392 -67.100 1.00 83.88 602 ASP A O 1
ATOM 4618 N N . ALA A 1 603 ? 55.289 -0.582 -64.939 1.00 76.69 603 ALA A N 1
ATOM 4619 C CA . ALA A 1 603 ? 54.034 -0.126 -64.359 1.00 76.69 603 ALA A CA 1
ATOM 4620 C C . ALA A 1 603 ? 53.558 1.215 -64.954 1.00 76.69 603 ALA A C 1
ATOM 4622 O O . ALA A 1 603 ? 52.392 1.338 -65.320 1.00 76.69 603 ALA A O 1
ATOM 4623 N N . ALA A 1 604 ? 54.448 2.187 -65.183 1.00 75.00 604 ALA A N 1
ATOM 4624 C CA . ALA A 1 604 ? 54.062 3.490 -65.739 1.00 75.00 604 ALA A CA 1
ATOM 4625 C C . ALA A 1 604 ? 53.425 3.399 -67.144 1.00 75.00 604 ALA A C 1
ATOM 4627 O O . ALA A 1 604 ? 52.632 4.259 -67.531 1.00 75.00 604 ALA A O 1
ATOM 4628 N N . ALA A 1 605 ? 53.738 2.343 -67.903 1.00 76.00 605 ALA A N 1
ATOM 4629 C CA . ALA A 1 605 ? 53.194 2.094 -69.236 1.00 76.00 605 ALA A CA 1
ATOM 4630 C C . ALA A 1 605 ? 51.864 1.312 -69.223 1.00 76.00 605 ALA A C 1
ATOM 4632 O O . ALA A 1 605 ? 51.244 1.151 -70.273 1.00 76.00 605 ALA A O 1
ATOM 4633 N N . LEU A 1 606 ? 51.417 0.824 -68.059 1.00 79.44 606 LEU A N 1
ATOM 4634 C CA . LEU A 1 606 ? 50.227 -0.025 -67.921 1.00 79.44 606 LEU A CA 1
ATOM 4635 C C . LEU A 1 606 ? 48.961 0.738 -67.511 1.00 79.44 606 LEU A C 1
ATOM 4637 O O . LEU A 1 606 ? 47.876 0.161 -67.520 1.00 79.44 606 LEU A O 1
ATOM 4641 N N . THR A 1 607 ? 49.054 2.036 -67.222 1.00 74.56 607 THR A N 1
ATOM 4642 C CA . THR A 1 607 ? 47.900 2.878 -66.856 1.00 74.56 607 THR A CA 1
ATOM 4643 C C . THR A 1 607 ? 46.805 2.872 -67.928 1.00 74.56 607 THR A C 1
ATOM 4645 O O . THR A 1 607 ? 45.623 2.843 -67.602 1.00 74.56 607 THR A O 1
ATOM 4648 N N . THR A 1 608 ? 47.176 2.850 -69.213 1.00 76.44 608 THR A N 1
ATOM 4649 C CA . THR A 1 608 ? 46.234 2.785 -70.350 1.00 76.44 608 THR A CA 1
ATOM 4650 C C . THR A 1 608 ? 45.725 1.371 -70.642 1.00 76.44 608 THR A C 1
ATOM 4652 O O . THR A 1 608 ? 44.756 1.209 -71.379 1.00 76.44 608 THR A O 1
ATOM 4655 N N . ALA A 1 609 ? 46.365 0.353 -70.064 1.00 75.06 609 ALA A N 1
ATOM 4656 C CA . ALA A 1 609 ? 45.984 -1.054 -70.158 1.00 75.06 609 ALA A CA 1
ATOM 4657 C C . ALA A 1 609 ? 45.006 -1.483 -69.046 1.00 75.06 609 ALA A C 1
ATOM 4659 O O . ALA A 1 609 ? 44.476 -2.598 -69.086 1.00 75.06 609 ALA A O 1
ATOM 4660 N N . LEU A 1 610 ? 44.773 -0.614 -68.056 1.00 81.88 610 LEU A N 1
ATOM 4661 C CA . LEU A 1 610 ? 43.874 -0.845 -66.936 1.00 81.88 610 LEU A CA 1
ATOM 4662 C C . LEU A 1 610 ? 42.442 -0.402 -67.262 1.00 81.88 610 LEU A C 1
ATOM 4664 O O . LEU A 1 610 ? 42.196 0.752 -67.605 1.00 81.88 610 LEU A O 1
ATOM 4668 N N . GLN A 1 611 ? 41.485 -1.308 -67.069 1.00 81.06 611 GLN A N 1
ATOM 4669 C CA . GLN A 1 611 ? 40.060 -0.996 -67.108 1.00 81.06 611 GLN A CA 1
ATOM 4670 C C . GLN A 1 611 ? 39.353 -1.661 -65.920 1.00 81.06 611 GLN A C 1
ATOM 4672 O O . GLN A 1 611 ? 39.349 -2.886 -65.800 1.00 81.06 611 GLN A O 1
ATOM 4677 N N . ASP A 1 612 ? 38.761 -0.846 -65.042 1.00 78.69 612 ASP A N 1
ATOM 4678 C CA . ASP A 1 612 ? 38.127 -1.262 -63.782 1.00 78.69 612 ASP A CA 1
ATOM 4679 C C . ASP A 1 612 ? 39.027 -2.156 -62.904 1.00 78.69 612 ASP A C 1
ATOM 4681 O O . ASP A 1 612 ? 39.924 -1.661 -62.223 1.00 78.69 612 ASP A O 1
ATOM 4685 N N . SER A 1 613 ? 38.771 -3.465 -62.893 1.00 83.50 613 SER A N 1
ATOM 4686 C CA . SER A 1 613 ? 39.480 -4.472 -62.099 1.00 83.50 613 SER A CA 1
ATOM 4687 C C . SER A 1 613 ? 40.383 -5.376 -62.944 1.00 83.50 613 SER A C 1
ATOM 4689 O O . SER A 1 613 ? 40.787 -6.440 -62.478 1.00 83.50 613 SER A O 1
ATOM 4691 N N . ALA A 1 614 ? 40.682 -5.010 -64.199 1.00 83.94 614 ALA A N 1
ATOM 4692 C CA . ALA A 1 614 ? 41.446 -5.859 -65.111 1.00 83.94 614 ALA A CA 1
ATOM 4693 C C . ALA A 1 614 ? 42.574 -5.128 -65.854 1.00 83.94 614 ALA A C 1
ATOM 4695 O O . ALA A 1 614 ? 42.353 -4.095 -66.486 1.00 83.94 614 ALA A O 1
ATOM 4696 N N . LEU A 1 615 ? 43.769 -5.727 -65.859 1.00 86.69 615 LEU A N 1
ATOM 4697 C CA . LEU A 1 615 ? 44.891 -5.320 -66.713 1.00 86.69 615 LEU A CA 1
ATOM 4698 C C . LEU A 1 615 ? 44.885 -6.132 -68.007 1.00 86.69 615 LEU A C 1
ATOM 4700 O O . LEU A 1 615 ? 44.997 -7.357 -67.963 1.00 86.69 615 LEU A O 1
ATOM 4704 N N . THR A 1 616 ? 44.764 -5.460 -69.152 1.00 85.06 616 THR A N 1
ATOM 4705 C CA . THR A 1 616 ? 44.708 -6.092 -70.478 1.00 85.06 616 THR A CA 1
ATOM 4706 C C . THR A 1 616 ? 46.017 -5.907 -71.232 1.00 85.06 616 THR A C 1
ATOM 4708 O O . THR A 1 616 ? 46.393 -4.792 -71.576 1.00 85.06 616 THR A O 1
ATOM 4711 N N . PHE A 1 617 ? 46.671 -7.004 -71.589 1.00 83.19 617 PHE A N 1
ATOM 4712 C CA . PHE A 1 617 ? 47.886 -7.003 -72.394 1.00 83.19 617 PHE A CA 1
ATOM 4713 C C . PHE A 1 617 ? 47.551 -7.536 -73.778 1.00 83.19 617 PHE A C 1
ATOM 4715 O O . PHE A 1 617 ? 46.949 -8.599 -73.883 1.00 83.19 617 PHE A O 1
ATOM 4722 N N . SER A 1 618 ? 47.896 -6.802 -74.834 1.00 78.62 618 SER A N 1
ATOM 4723 C CA . SER A 1 618 ? 47.545 -7.156 -76.216 1.00 78.62 618 SER A CA 1
ATOM 4724 C C . SER A 1 618 ? 48.766 -7.190 -77.123 1.00 78.62 618 SER A C 1
ATOM 4726 O O . SER A 1 618 ? 49.770 -6.539 -76.841 1.00 78.62 618 SER A O 1
ATOM 4728 N N . SER A 1 619 ? 48.642 -7.905 -78.242 1.00 76.00 619 SER A N 1
ATOM 4729 C CA . SER A 1 619 ? 49.647 -7.954 -79.312 1.00 76.00 619 SER A CA 1
ATOM 4730 C C . SER A 1 619 ? 51.007 -8.512 -78.882 1.00 76.00 619 SER A C 1
ATOM 4732 O O . SER A 1 619 ? 52.049 -8.017 -79.306 1.00 76.00 619 SER A O 1
ATOM 4734 N N . ILE A 1 620 ? 51.005 -9.548 -78.041 1.00 74.75 620 ILE A N 1
ATOM 4735 C CA . ILE A 1 620 ? 52.232 -10.192 -77.562 1.00 74.75 620 ILE A CA 1
ATOM 4736 C C . ILE A 1 620 ? 52.561 -11.374 -78.461 1.00 74.75 620 ILE A C 1
ATOM 4738 O O . ILE A 1 620 ? 51.757 -12.292 -78.594 1.00 74.75 620 ILE A O 1
ATOM 4742 N N . ASN A 1 621 ? 53.750 -11.367 -79.051 1.00 78.00 621 ASN A N 1
ATOM 4743 C CA . ASN A 1 621 ? 54.230 -12.461 -79.882 1.00 78.00 621 ASN A CA 1
ATOM 4744 C C . ASN A 1 621 ? 54.995 -13.471 -79.011 1.00 78.00 621 ASN A C 1
ATOM 4746 O O . ASN A 1 621 ? 56.112 -13.195 -78.572 1.00 78.00 621 ASN A O 1
ATOM 4750 N N . LEU A 1 622 ? 54.374 -14.617 -78.731 1.00 76.44 622 LEU A N 1
ATOM 4751 C CA . LEU A 1 622 ? 54.975 -15.719 -77.979 1.00 76.44 622 LEU A CA 1
ATOM 4752 C C . LEU A 1 622 ? 55.013 -16.970 -78.860 1.00 76.44 622 LEU A C 1
ATOM 4754 O O . LEU A 1 622 ? 54.070 -17.249 -79.595 1.00 76.44 622 LEU A O 1
ATOM 4758 N N . ALA A 1 623 ? 56.098 -17.735 -78.767 1.00 76.81 623 ALA A N 1
ATOM 4759 C CA . ALA A 1 623 ? 56.181 -19.050 -79.394 1.00 76.81 623 ALA A CA 1
ATOM 4760 C C . ALA A 1 623 ? 55.319 -20.071 -78.629 1.00 76.81 623 ALA A C 1
ATOM 4762 O O . ALA A 1 623 ? 55.002 -19.863 -77.461 1.00 76.81 623 ALA A O 1
ATOM 4763 N N . SER A 1 624 ? 54.991 -21.209 -79.246 1.00 79.31 624 SER A N 1
ATOM 4764 C CA . SER A 1 624 ? 54.278 -22.304 -78.572 1.00 79.31 624 SER A CA 1
ATOM 4765 C C . SER A 1 624 ? 55.111 -22.915 -77.429 1.00 79.31 624 SER A C 1
ATOM 4767 O O . SER A 1 624 ? 55.929 -23.812 -77.641 1.00 79.31 624 SER A O 1
ATOM 4769 N N . ALA A 1 625 ? 54.895 -22.436 -76.203 1.00 79.06 625 ALA A N 1
ATOM 4770 C CA . ALA A 1 625 ? 55.506 -22.927 -74.969 1.00 79.06 625 ALA A CA 1
ATOM 4771 C C . ALA A 1 625 ? 54.627 -22.593 -73.747 1.00 79.06 625 ALA A C 1
ATOM 4773 O O . ALA A 1 625 ? 53.648 -21.855 -73.848 1.00 79.06 625 ALA A O 1
ATOM 4774 N N . ALA A 1 626 ? 54.986 -23.125 -72.575 1.00 82.12 626 ALA A N 1
ATOM 4775 C CA . ALA A 1 626 ? 54.371 -22.727 -71.311 1.00 82.12 626 ALA A CA 1
ATOM 4776 C C . ALA A 1 626 ? 55.014 -21.435 -70.780 1.00 82.12 626 ALA A C 1
ATOM 4778 O O . ALA A 1 626 ? 56.242 -21.313 -70.745 1.00 82.12 626 ALA A O 1
ATOM 4779 N N . TYR A 1 627 ? 54.183 -20.495 -70.331 1.00 83.81 627 TYR A N 1
ATOM 4780 C CA . TYR A 1 627 ? 54.597 -19.208 -69.773 1.00 83.81 627 TYR A CA 1
ATOM 4781 C C . TYR A 1 627 ? 53.883 -18.941 -68.456 1.00 83.81 627 TYR A C 1
ATOM 4783 O O . TYR A 1 627 ? 52.787 -19.444 -68.216 1.00 83.81 627 TYR A O 1
ATOM 4791 N N . TYR A 1 628 ? 54.497 -18.114 -67.621 1.00 82.94 628 TYR A N 1
ATOM 4792 C CA . TYR A 1 628 ? 53.881 -17.586 -66.414 1.00 82.94 628 TYR A CA 1
ATOM 4793 C C . TYR A 1 628 ? 54.237 -16.110 -66.253 1.00 82.94 628 TYR A C 1
ATOM 4795 O O . TYR A 1 628 ? 55.218 -15.617 -66.820 1.00 82.94 628 TYR A O 1
ATOM 4803 N N . ILE A 1 629 ? 53.410 -15.399 -65.498 1.00 84.62 629 ILE A N 1
ATOM 4804 C CA . ILE A 1 629 ? 53.544 -13.963 -65.277 1.00 84.62 629 ILE A CA 1
ATOM 4805 C C . ILE A 1 629 ? 53.995 -13.756 -63.840 1.00 84.62 629 ILE A C 1
ATOM 4807 O O . ILE A 1 629 ? 53.453 -14.373 -62.928 1.00 84.62 629 ILE A O 1
ATOM 4811 N N . THR A 1 630 ? 54.985 -12.893 -63.641 1.00 84.81 630 THR A N 1
ATOM 4812 C CA . THR A 1 630 ? 55.359 -12.415 -62.309 1.00 84.81 630 THR A CA 1
ATOM 4813 C C . THR A 1 630 ? 55.158 -10.918 -62.238 1.00 84.81 630 THR A C 1
ATOM 4815 O O . THR A 1 630 ? 55.618 -10.195 -63.124 1.00 84.81 630 THR A O 1
ATOM 4818 N N . MET A 1 631 ? 54.507 -10.476 -61.173 1.00 83.44 631 MET A N 1
ATOM 4819 C CA . MET A 1 631 ? 54.246 -9.079 -60.868 1.00 83.44 631 MET A CA 1
ATOM 4820 C C . MET A 1 631 ? 55.021 -8.693 -59.613 1.00 83.44 631 MET A C 1
ATOM 4822 O O . MET A 1 631 ? 54.948 -9.391 -58.605 1.00 83.44 631 MET A O 1
ATOM 4826 N N . SER A 1 632 ? 55.783 -7.600 -59.668 1.00 79.62 632 SER A N 1
ATOM 4827 C CA . SER A 1 632 ? 56.397 -7.050 -58.456 1.00 79.62 632 SER A CA 1
ATOM 4828 C C . SER A 1 632 ? 55.317 -6.564 -57.486 1.00 79.62 632 SER A C 1
ATOM 4830 O O . SER A 1 632 ? 54.333 -5.959 -57.912 1.00 79.62 632 SER A O 1
ATOM 4832 N N . SER A 1 633 ? 55.516 -6.772 -56.180 1.00 72.81 633 SER A N 1
ATOM 4833 C CA . SER A 1 633 ? 54.661 -6.149 -55.158 1.00 72.81 633 SER A CA 1
ATOM 4834 C C . SER A 1 633 ? 54.618 -4.629 -55.364 1.00 72.81 633 SER A C 1
ATOM 4836 O O . SER A 1 633 ? 55.653 -4.015 -55.630 1.00 72.81 633 SER A O 1
ATOM 4838 N N . GLY A 1 634 ? 53.421 -4.039 -55.292 1.00 72.12 634 GLY A N 1
ATOM 4839 C CA . GLY A 1 634 ? 53.196 -2.609 -55.536 1.00 72.12 634 GLY A CA 1
ATOM 4840 C C . GLY A 1 634 ? 52.897 -2.214 -56.986 1.00 72.12 634 GLY A C 1
ATOM 4841 O O . GLY A 1 634 ? 52.609 -1.043 -57.226 1.00 72.12 634 GLY A O 1
ATOM 4842 N N . ILE A 1 635 ? 52.896 -3.152 -57.945 1.00 82.25 635 ILE A N 1
ATOM 4843 C CA . ILE A 1 635 ? 52.504 -2.843 -59.333 1.00 82.25 635 ILE A CA 1
ATOM 4844 C C . ILE A 1 635 ? 51.007 -2.609 -59.499 1.00 82.25 635 ILE A C 1
ATOM 4846 O O . ILE A 1 635 ? 50.577 -1.814 -60.330 1.00 82.25 635 ILE A O 1
ATOM 4850 N N . VAL A 1 636 ? 50.222 -3.314 -58.699 1.00 80.06 636 VAL A N 1
ATOM 4851 C CA . VAL A 1 636 ? 48.781 -3.174 -58.612 1.00 80.06 636 VAL A CA 1
ATOM 4852 C C . VAL A 1 636 ? 48.482 -2.815 -57.178 1.00 80.06 636 VAL A C 1
ATOM 4854 O O . VAL A 1 636 ? 48.960 -3.487 -56.267 1.00 80.06 636 VAL A O 1
ATOM 4857 N N . THR A 1 637 ? 47.717 -1.757 -56.981 1.00 76.12 637 THR A N 1
ATOM 4858 C CA . THR A 1 637 ? 47.203 -1.383 -55.672 1.00 76.12 637 THR A CA 1
ATOM 4859 C C . THR A 1 637 ? 45.689 -1.296 -55.720 1.00 76.12 637 THR A C 1
ATOM 4861 O O . THR A 1 637 ? 45.115 -1.108 -56.794 1.00 76.12 637 THR A O 1
ATOM 4864 N N . ASN A 1 638 ? 45.007 -1.442 -54.587 1.00 76.12 638 ASN A N 1
ATOM 4865 C CA . ASN A 1 638 ? 43.605 -1.025 -54.536 1.00 76.12 638 ASN A CA 1
ATOM 4866 C C . ASN A 1 638 ? 43.512 0.516 -54.667 1.00 76.12 638 ASN A C 1
ATOM 4868 O O . ASN A 1 638 ? 44.520 1.225 -54.762 1.00 76.12 638 ASN A O 1
ATOM 4872 N N . LEU A 1 639 ? 42.297 1.070 -54.695 1.00 72.06 639 LEU A N 1
ATOM 4873 C CA . LEU A 1 639 ? 42.104 2.525 -54.813 1.00 72.06 639 LEU A CA 1
ATOM 4874 C C . LEU A 1 639 ? 42.742 3.332 -53.664 1.00 72.06 639 LEU A C 1
ATOM 4876 O O . LEU A 1 639 ? 42.958 4.535 -53.833 1.00 72.06 639 LEU A O 1
ATOM 4880 N N . GLU A 1 640 ? 43.083 2.672 -52.561 1.00 65.62 640 GLU A N 1
ATOM 4881 C CA . GLU A 1 640 ? 43.698 3.217 -51.347 1.00 65.62 640 GLU A CA 1
ATOM 4882 C C . GLU A 1 640 ? 45.213 2.936 -51.266 1.00 65.62 640 GLU A C 1
ATOM 4884 O O . GLU A 1 640 ? 45.835 3.144 -50.233 1.00 65.62 640 GLU A O 1
ATOM 4889 N N . GLU A 1 641 ? 45.828 2.516 -52.378 1.00 70.00 641 GLU A N 1
ATOM 4890 C CA . GLU A 1 641 ? 47.278 2.318 -52.534 1.00 70.00 641 GLU A CA 1
ATOM 4891 C C . GLU A 1 641 ? 47.876 1.097 -51.803 1.00 70.00 641 GLU A C 1
ATOM 4893 O O . GLU A 1 641 ? 49.097 0.938 -51.757 1.00 70.00 641 GLU A O 1
ATOM 4898 N N . HIS A 1 642 ? 47.050 0.153 -51.336 1.00 71.06 642 HIS A N 1
ATOM 4899 C CA . HIS A 1 642 ? 47.537 -1.104 -50.753 1.00 71.06 642 HIS A CA 1
ATOM 4900 C C . HIS A 1 642 ? 48.048 -2.073 -51.831 1.00 71.06 642 HIS A C 1
ATOM 4902 O O . HIS A 1 642 ? 47.296 -2.380 -52.759 1.00 71.06 642 HIS A O 1
ATOM 4908 N N . PRO A 1 643 ? 49.291 -2.587 -51.733 1.00 69.94 643 PRO A N 1
ATOM 4909 C CA . PRO A 1 643 ? 49.912 -3.389 -52.784 1.00 69.94 643 PRO A CA 1
ATOM 4910 C C . PRO A 1 643 ? 49.295 -4.783 -52.911 1.00 69.94 643 PRO A C 1
ATOM 4912 O O . PRO A 1 643 ? 49.025 -5.459 -51.922 1.00 69.94 643 PRO A O 1
ATOM 4915 N N . PHE A 1 644 ? 49.155 -5.241 -54.153 1.00 75.25 644 PHE A N 1
ATOM 4916 C CA . PHE A 1 644 ? 48.893 -6.626 -54.522 1.00 75.25 644 PHE A CA 1
ATOM 4917 C C . PHE A 1 644 ? 49.955 -7.543 -53.904 1.00 75.25 644 PHE A C 1
ATOM 4919 O O . PHE A 1 644 ? 51.159 -7.338 -54.098 1.00 75.25 644 PHE A O 1
ATOM 4926 N N . ALA A 1 645 ? 49.507 -8.563 -53.172 1.00 60.28 645 ALA A N 1
ATOM 4927 C CA . ALA A 1 645 ? 50.375 -9.631 -52.700 1.00 60.28 645 ALA A CA 1
ATOM 4928 C C . ALA A 1 645 ? 50.676 -10.555 -53.894 1.00 60.28 645 ALA A C 1
ATOM 4930 O O . ALA A 1 645 ? 49.821 -11.347 -54.279 1.00 60.28 645 ALA A O 1
ATOM 4931 N N . GLY A 1 646 ? 51.859 -10.336 -54.486 1.00 56.19 646 GLY A N 1
ATOM 4932 C CA . GLY A 1 646 ? 52.394 -10.889 -55.745 1.00 56.19 646 GLY A CA 1
ATOM 4933 C C . GLY A 1 646 ? 52.008 -12.308 -56.145 1.00 56.19 646 GLY A C 1
ATOM 4934 O O . GLY A 1 646 ? 52.059 -13.204 -55.275 1.00 56.19 646 GLY A O 1
#

Mean predicted aligned error: 11.61 Å

pLDDT: mean 89.63, std 14.41, range [31.94, 98.94]

Nearest PDB structures (foldseek):
  5gr9-assembly1_B  TM=8.226E-01  e=3.367E-22  Arabidopsis thaliana
  8yaa-assembly1_A  TM=6.740E-01  e=1.112E-24  Arabidopsis thaliana
  8wed-assembly2_D  TM=5.467E-01  e=1.152E-27  Arabidopsis thaliana
  4mn8-assembly1_A  TM=5.060E-01  e=6.280E-27  Arabidopsis thaliana
  4z63-assembly1_A  TM=4.526E-01  e=2.399E-21  Arabidopsis thaliana

Solvent-accessible surface area (backbone atoms only — not comparable to full-atom values): 31680 Å² total; per-residue (Å²): 132,85,89,81,92,86,74,87,89,82,87,83,87,84,86,82,89,78,78,88,66,77,76,70,57,54,37,44,65,62,41,44,51,30,50,54,52,49,42,52,20,54,42,57,49,75,88,51,63,71,61,71,74,85,58,99,52,30,81,74,66,46,67,83,28,80,44,39,38,61,57,91,21,31,54,29,30,40,49,43,74,54,93,64,92,81,70,86,59,66,16,78,18,65,56,58,51,67,26,51,36,64,59,20,30,33,42,30,46,25,43,42,50,26,31,50,43,64,42,57,35,56,25,53,23,47,48,21,30,34,43,31,48,30,47,14,51,32,25,52,49,71,47,55,40,53,27,54,21,45,51,21,30,33,42,33,49,23,48,26,51,30,29,51,53,77,50,79,42,52,43,52,25,44,50,21,28,35,41,32,53,19,40,28,49,32,28,51,52,63,59,60,50,61,28,53,27,41,51,21,30,34,45,33,51,21,42,29,49,30,27,51,46,67,46,63,41,57,38,50,24,52,48,24,30,35,41,33,49,27,39,30,51,30,28,50,46,70,46,57,50,59,26,58,25,54,48,23,29,34,42,30,53,20,41,29,52,30,30,50,54,71,48,54,42,52,25,55,22,45,50,22,30,34,42,32,50,22,41,31,48,32,28,51,51,65,52,54,45,53,28,52,22,45,49,20,30,35,42,31,54,20,39,30,50,30,28,49,48,64,45,55,38,57,27,51,22,44,51,20,28,34,44,32,51,22,41,27,50,31,28,54,46,70,43,60,38,57,26,50,23,46,49,22,30,34,43,32,53,21,42,29,52,32,27,50,55,65,50,53,39,57,22,54,20,44,51,22,30,34,42,34,55,21,40,27,50,33,30,48,56,63,46,58,39,56,31,53,27,58,50,27,29,35,43,30,54,20,40,28,53,30,30,47,52,49,39,58,46,52,16,65,31,58,52,31,35,34,40,34,45,25,39,28,41,36,49,37,54,46,72,55,74,31,75,36,85,36,26,32,47,17,40,14,46,54,52,54,55,39,42,60,82,44,48,95,50,50,73,36,63,49,56,43,50,64,43,81,52,98,58,52,68,48,79,45,47,36,62,37,69,50,74,47,69,58,82,65,70,49,85,76,65,44,34,37,32,23,47,76,83,40,82,75,48,77,47,56,63,47,74,42,70,57,34,42,63,86,69,36,45,44,34,34,40,40,34,37,31,84,92,46,73,80,38,62,47,36,39,51,64,26,44,35,45,37,41,77,66,72,46,40,42,84,70,47,52,39,80,43,96,88,61,84,78,71,91,45,68,41,64,40,34,43,31,38,71,46,56,51,39,64,42,50,48,42,44,35,37,22,35,62,92,76,64,47,76,76,44,78,40,54,21,84,74,40,59,87,32,50,53,69,34,30,43,49,48,68,72,43,80,56,76,100,70,63,67,47,78,48,53,40,63,31,25,40,14,26,86,85,67,42,40,24,76,99

Radius of gyration: 49.09 Å; Cα contacts (8 Å, |Δi|>4): 1760; chains: 1; bounding box: 129×49×180 Å

Foldseek 3Di:
DDDDDDDDDDPPPPDPPDDPPVPQQFADLLVLVLVVLVCVQLLVDPLQPVSDPPDSDSRSDDPVGPQFHDDNRATATRAAEDPDLPDPRAGAARDLSCLVRQNHAYDAPYNRQHEEADDLSPLSNLNYQEDHPEQRAYEEADHLSVLSNLNHQYDAPENYAYEEEDDPSVLSNLNHAYDAPENYAYEEADDLSVLSNLNHQEDHHENYAYEEEDHLSVLSNLNHAYDAHHAYAYEEEDRLSVLSNLNHAEDHPDNYAYEEAHRLSVLSNLNHQYDEHEQYAYEEEDDLSVLSNQNHAYAAPYNYAYEEEDDLSVLSNLNYAEDHHDQYAYEEEDHLSVLSNLNYQEDAHAHYAYEEADHLSVLSNLNHQYDAHYHYAYEEEDDLSVLSNLNHAEDAHEHYAYEEADHQSVLANQNYAEAHHAQYAYEAYHQHPHQHVEHEHEAYAYFPVRCLSCVVRYPYHDDYDAAEFPAQEAEEEFQAKDKGAQDTDDPQKWKFKDFVNHTDDTDRMDIDGRDDQVSFGWMKMWIAHPSNHRYIHIHRIRGYGYHYDDWWEFPAKPVGDPDDDPQFKDKIKTFTPFFKAFFFDKKFKAFPPPRHTPDIDTLVRQRVQDDGRMRMDTGDHDDPGDIDIDTDWQRIGHPVSHTHPD

Sequence (646 aa):
MNLSLLSIRRLLLICGVLCTHFATAQVTQQEFTALKLLYHSLGGPTELNGWNFTSASANDVNNSWEGLIVEGGHVTSINLRKADFSNPTLGSGLTPTIGDFPALKRLSLAYYNLRGSIPTEVGNLTNLEELRLEGVWLNGTIPASIGNLTKLKTLDLSGNQLTGTISGAFGNLTQLKHLDLSSNQLAGTIPTFIGHLTQLKSLFLSNNQLTGTIPAAIDNLNQLEHLSLLRNQLTGTIPPTIGNLNQLKHLDLSRNQLTGAIPPAIGNLTQLGYFDLSRNQFTGTISGAFGNLTQLGYFDLSDNQLTGNIPATIGNLTQLSRLHLFKNGLTGVIPDAIGNLVNLYSLNISDNQLMGFIPASIGNLTKLGWLNLSHNNFYGFIPDELGALVNLRFLNLSHNYLFGALPDAIGDLTSIKEIELQNNGITDLPNFSGNPTTFKVDSNSLYFDDILPNISKLSSYAPQANYILKVTRITLEEGHTLNIDGFVAGDGNVYRWYKDGTLVFSGQQFTKPNVTEQDAGDYVCKVTNPMAPDLTLESRTVWVKVNPARAPTLVSLTPANGSSLPDGNITFKIHFSEKIKVGSGEVLIKRASDHHIVQRYDAAALTTALQDSALTFSSINLASAAYYITMSSGIVTNLEEHPFAG

Secondary structure (DSSP, 8-state):
--------SSS-SSS--S-----PPPPPHHHHHHHHHHHHHTT--GGGTTS--SSS-GGG-STTSTTEEEETTEEEEEE-----TT----B----GGGGG-TT--EEE-TTS-B-SBPPGGGGG-TT-SEEE-TTS--EEEPPGGGGG-TT--EEE--SSEEES---GGGGG-TT--EEE--SS--EEE--GGGGG-TT-SEEE--SSEEEEPPPGGGGG-TT--EEE--SSEEEEPPPGGGGG-TT--EEE--SSEEEEEPPGGGGG-TT--EEE--SSEEESB--GGGGG-TT-SEEE--SS--EEPPPGGGGG-TT-SEEE--SSEE-SPPPGGGGG-TT-SEEE--SS--EEPPPGGGGG-TT--EEE--SSEEEEPPPGGGGG-TT--EEE--SSEEEEEPPHHHHT-TT--EEE--SSEEEE-PPPSS--SEEE--SS---HHHHGGGGGG-SB----PPBPPS-SEEEEETTSPEEEE---SSTT-EEEEEETTEEEEESSEEEESS--GGG-EEEEEEEEETTEEEEEEEBPPEEEEEEPPPPP-EEEEES-TT--PPSEEEEEEEEESS-EEE-SSEEEEEETTT--EEEEEEGGG-GGGEETTEEEEEEEEE-SS-EEEEE-TTSEEETT-PBP--